Protein AF-A0A3A6PQA2-F1 (afdb_monomer)

Radius of gyration: 64.15 Å; Cα contacts (8 Å, |Δi|>4): 167; chains: 1; bounding box: 130×58×189 Å

Foldseek 3Di:
DVVVVVVVVCVVVVPPPDDDDDPVCVVVCVVVVVVVVVVVPPDDPDDDDDDDDDDDDDDDDDDDDDDDDDDDDDDDDDDDDAFDWDQDPVGDTDTDGNVVLVVLVVVLVVLVVVLVVLVVVLVVLVVVLVVVVVVLVVVVVVLVVLLVVLVVLLVVLVVVLVVLVVLLVVLVVLLVVLVVVLVVLVVVVVVLVVVLVVLVVLLVVLVVVLVVLVVLLVVLVVQLVVLVVQLVVLVVVPPVSPVSNVVSVVSNVVSVVSNVVSVVVNVVSVVSNVVSVVVNVVSVVVVVVSVVVNVVSVVSSVVSVVSNVVSVVSNVVSVVSNVVSVVSVVVSVVSVVVSVVVVVVSVVSVVVSVVSVVVSVVSVVVSVVSVVVSVVVSD

Structure (mmCIF, N/CA/C/O backbone):
data_AF-A0A3A6PQA2-F1
#
_entry.id   AF-A0A3A6PQA2-F1
#
loop_
_atom_site.group_PDB
_atom_site.id
_atom_site.type_symbol
_atom_site.label_atom_id
_atom_site.label_alt_id
_atom_site.label_comp_id
_atom_site.label_asym_id
_atom_site.label_entity_id
_atom_site.label_seq_id
_atom_site.pdbx_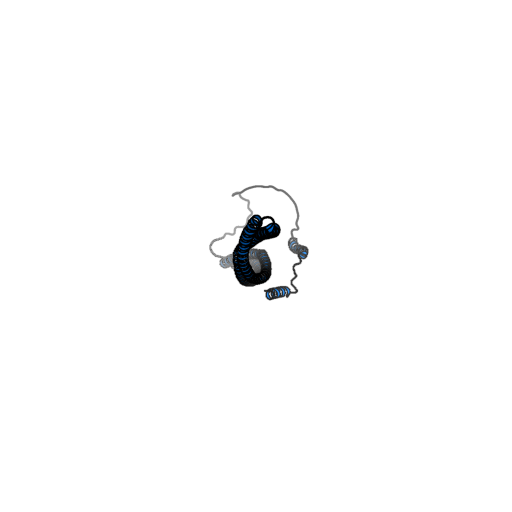PDB_ins_code
_atom_site.Cartn_x
_atom_site.Cartn_y
_atom_site.Cartn_z
_atom_site.occupancy
_atom_site.B_iso_or_equiv
_atom_site.auth_seq_id
_atom_site.auth_comp_id
_atom_site.auth_asym_id
_atom_site.auth_atom_id
_atom_site.pdbx_PDB_model_num
ATOM 1 N N . MET A 1 1 ? 9.533 -10.012 -28.986 1.00 41.12 1 MET A N 1
ATOM 2 C CA . MET A 1 1 ? 10.948 -9.972 -28.545 1.00 41.12 1 MET A CA 1
ATOM 3 C C . MET A 1 1 ? 11.770 -11.287 -28.614 1.00 41.12 1 MET A C 1
ATOM 5 O O . MET A 1 1 ? 12.546 -11.438 -29.554 1.00 41.12 1 MET A O 1
ATOM 9 N N . ARG A 1 2 ? 11.630 -12.280 -27.704 1.00 35.69 2 ARG A N 1
ATOM 10 C CA . ARG A 1 2 ? 12.544 -13.463 -27.611 1.00 35.69 2 ARG A CA 1
ATOM 11 C C . ARG A 1 2 ? 12.683 -14.306 -28.892 1.00 35.69 2 ARG A C 1
ATOM 13 O O . ARG A 1 2 ? 13.763 -14.814 -29.171 1.00 35.69 2 ARG A O 1
ATOM 20 N N . GLN A 1 3 ? 11.622 -14.435 -29.693 1.00 38.31 3 GLN A N 1
ATOM 21 C CA . GLN A 1 3 ? 11.674 -15.135 -30.986 1.00 38.31 3 GLN A CA 1
ATOM 22 C C . GLN A 1 3 ? 12.480 -14.374 -32.051 1.00 38.31 3 GLN A C 1
ATOM 24 O O . GLN A 1 3 ? 13.184 -15.014 -32.823 1.00 38.31 3 GLN A O 1
ATOM 29 N N . LYS A 1 4 ? 12.430 -13.033 -32.077 1.00 40.28 4 LYS A N 1
ATOM 30 C CA . LYS A 1 4 ? 13.218 -12.209 -33.012 1.00 40.28 4 LYS A CA 1
ATOM 31 C C . LYS A 1 4 ? 14.710 -12.225 -32.633 1.00 40.28 4 LYS A C 1
ATOM 33 O O . LYS A 1 4 ? 15.547 -12.432 -33.503 1.00 40.28 4 LYS A O 1
ATOM 38 N N . ILE A 1 5 ? 15.031 -12.149 -31.336 1.00 43.94 5 ILE A N 1
ATOM 39 C CA . ILE A 1 5 ? 16.408 -12.289 -30.813 1.00 43.94 5 ILE A CA 1
ATOM 40 C C . ILE A 1 5 ? 16.960 -13.704 -31.068 1.00 43.94 5 ILE A C 1
ATOM 42 O O . ILE A 1 5 ? 18.106 -13.862 -31.482 1.00 43.94 5 ILE A O 1
ATOM 46 N N . ALA A 1 6 ? 16.143 -14.749 -30.891 1.00 46.81 6 ALA A N 1
ATOM 47 C CA . ALA A 1 6 ? 16.533 -16.125 -31.209 1.00 46.81 6 ALA A CA 1
ATOM 48 C C . ALA A 1 6 ? 16.732 -16.354 -32.719 1.00 46.81 6 ALA A C 1
ATOM 50 O O . ALA A 1 6 ? 17.638 -17.086 -33.108 1.00 46.81 6 ALA A O 1
ATOM 51 N N . LEU A 1 7 ? 15.922 -15.716 -33.571 1.00 47.22 7 LEU A N 1
ATOM 52 C CA . LEU A 1 7 ? 16.088 -15.753 -35.027 1.00 47.22 7 LEU A CA 1
ATOM 53 C C . LEU A 1 7 ? 17.342 -14.996 -35.485 1.00 47.22 7 LEU A C 1
ATOM 55 O O . LEU A 1 7 ? 17.990 -15.451 -36.423 1.00 47.22 7 LEU A O 1
ATOM 59 N N . TRP A 1 8 ? 17.724 -13.906 -34.810 1.00 43.16 8 TRP A N 1
ATOM 60 C CA . TRP A 1 8 ? 18.984 -13.202 -35.063 1.00 43.16 8 TRP A CA 1
ATOM 61 C C . TRP A 1 8 ? 20.198 -14.011 -34.589 1.00 43.16 8 TRP A C 1
ATOM 63 O O . TRP A 1 8 ? 21.096 -14.243 -35.391 1.00 43.16 8 TRP A O 1
ATOM 73 N N . LYS A 1 9 ? 20.186 -14.576 -33.369 1.00 43.47 9 LYS A N 1
ATOM 74 C CA . LYS A 1 9 ? 21.237 -15.512 -32.909 1.00 43.47 9 LYS A CA 1
ATOM 75 C C . LYS A 1 9 ? 21.388 -16.700 -33.861 1.00 43.47 9 LYS A C 1
ATOM 77 O O . LYS A 1 9 ? 22.497 -17.039 -34.246 1.00 43.47 9 LYS A O 1
ATOM 82 N N . ALA A 1 10 ? 20.278 -17.263 -34.341 1.00 46.50 10 ALA A N 1
ATOM 83 C CA . ALA A 1 10 ? 20.309 -18.310 -35.357 1.00 46.50 10 ALA A CA 1
ATOM 84 C C . ALA A 1 10 ? 20.832 -17.811 -36.716 1.00 46.50 10 ALA A C 1
ATOM 86 O O . ALA A 1 10 ? 21.497 -18.563 -37.415 1.00 46.50 10 ALA A O 1
ATOM 87 N N . ARG A 1 11 ? 20.570 -16.564 -37.119 1.00 39.50 11 ARG A N 1
ATOM 88 C CA . ARG A 1 11 ? 21.090 -16.005 -38.377 1.00 39.50 11 ARG A CA 1
ATOM 89 C C . ARG A 1 11 ? 22.590 -15.708 -38.310 1.00 39.50 11 ARG A C 1
ATOM 91 O O . ARG A 1 11 ? 23.280 -15.937 -39.298 1.00 39.50 11 ARG A O 1
ATOM 98 N N . VAL A 1 12 ? 23.075 -15.281 -37.148 1.00 40.53 12 VAL A N 1
ATOM 99 C CA . VAL A 1 12 ? 24.498 -15.086 -36.843 1.00 40.53 12 VAL A CA 1
ATOM 100 C C . VAL A 1 12 ? 25.230 -16.439 -36.742 1.00 40.53 12 VAL A C 1
ATOM 102 O O . VAL A 1 12 ? 26.332 -16.571 -37.265 1.00 40.53 12 VAL A O 1
ATOM 105 N N . ASP A 1 13 ? 24.594 -17.483 -36.192 1.00 42.66 13 ASP A N 1
ATOM 106 C CA . ASP A 1 13 ? 25.190 -18.826 -36.041 1.00 42.66 13 ASP A CA 1
ATOM 107 C C . ASP A 1 13 ? 25.099 -19.735 -37.293 1.00 42.66 13 ASP A C 1
ATOM 109 O O . ASP A 1 13 ? 25.773 -20.765 -37.366 1.00 42.66 13 ASP A O 1
ATOM 113 N N . VAL A 1 14 ? 24.296 -19.402 -38.316 1.00 38.25 14 VAL A N 1
ATOM 114 C CA . VAL A 1 14 ? 24.080 -20.260 -39.514 1.00 38.25 14 VAL A CA 1
ATOM 115 C C . VAL A 1 14 ? 25.179 -20.127 -40.591 1.00 38.25 14 VAL A C 1
ATOM 117 O O . VAL A 1 14 ? 25.116 -20.757 -41.651 1.00 38.25 14 VAL A O 1
ATOM 120 N N . HIS A 1 15 ? 26.282 -19.438 -40.297 1.00 34.88 15 HIS A N 1
ATOM 121 C CA . HIS A 1 15 ? 27.528 -19.568 -41.059 1.00 34.88 15 HIS A CA 1
ATOM 122 C C . HIS A 1 15 ? 28.605 -20.307 -40.253 1.00 34.88 15 HIS A C 1
ATOM 124 O O . HIS A 1 15 ? 29.465 -19.667 -39.649 1.00 34.88 15 HIS A O 1
ATOM 130 N N . PRO A 1 16 ? 28.663 -21.657 -40.306 1.00 35.94 16 PRO A N 1
ATOM 131 C CA . PRO A 1 16 ? 29.641 -22.450 -39.555 1.00 35.94 16 PRO A CA 1
ATOM 132 C C . PRO A 1 16 ? 31.077 -22.355 -40.119 1.00 35.94 16 PRO A C 1
ATOM 134 O O . PRO A 1 16 ? 31.870 -23.269 -39.932 1.00 35.94 16 PRO A O 1
ATOM 137 N N . ASN A 1 17 ? 31.417 -21.269 -40.823 1.00 34.06 17 ASN A N 1
ATOM 138 C CA . ASN A 1 17 ? 32.729 -21.031 -41.428 1.00 34.06 17 ASN A CA 1
ATOM 139 C C . ASN A 1 17 ? 33.240 -19.583 -41.297 1.00 34.06 17 ASN A C 1
ATOM 141 O O . ASN A 1 17 ? 34.189 -19.218 -41.988 1.00 34.06 17 ASN A O 1
ATOM 145 N N . ARG A 1 18 ? 32.679 -18.754 -40.408 1.00 36.09 18 ARG A N 1
ATOM 146 C CA . ARG A 1 18 ? 33.345 -17.507 -39.999 1.00 36.09 18 ARG A CA 1
ATOM 147 C C . ARG A 1 18 ? 33.820 -17.648 -38.560 1.00 36.09 18 ARG A C 1
ATOM 149 O O . ARG A 1 18 ? 33.035 -17.846 -37.642 1.00 36.09 18 ARG A O 1
ATOM 156 N N . HIS A 1 19 ? 35.139 -17.641 -38.409 1.00 34.22 19 HIS A N 1
ATOM 157 C CA . HIS A 1 19 ? 35.827 -17.722 -37.133 1.00 34.22 19 HIS A CA 1
ATOM 158 C C . HIS A 1 19 ? 35.313 -16.642 -36.176 1.00 34.22 19 HIS A C 1
ATOM 160 O O . HIS A 1 19 ? 35.452 -15.452 -36.444 1.00 34.22 19 HIS A O 1
ATOM 166 N N . VAL A 1 20 ? 34.766 -17.081 -35.042 1.00 34.34 20 VAL A N 1
ATOM 167 C CA . VAL A 1 20 ? 34.679 -16.277 -33.823 1.00 34.34 20 VAL A CA 1
ATOM 168 C C . VAL A 1 20 ? 36.102 -15.836 -33.485 1.00 34.34 20 VAL A C 1
ATOM 170 O O . VAL A 1 20 ? 36.993 -16.672 -33.326 1.00 34.34 20 VAL A O 1
ATOM 173 N N . PHE A 1 21 ? 36.314 -14.524 -33.451 1.00 36.78 21 PHE A N 1
ATOM 174 C CA . PHE A 1 21 ? 37.592 -13.883 -33.168 1.00 36.78 21 PHE A CA 1
ATOM 175 C C . PHE A 1 21 ? 38.032 -14.236 -31.732 1.00 36.78 21 PHE A C 1
ATOM 177 O O . PHE A 1 21 ? 37.512 -13.691 -30.761 1.00 36.78 21 PHE A O 1
ATOM 184 N N . ASP A 1 22 ? 38.962 -15.185 -31.583 1.00 32.59 22 ASP A N 1
ATOM 185 C CA . ASP A 1 22 ? 39.635 -15.469 -30.311 1.00 32.59 22 ASP A CA 1
ATOM 186 C C . ASP A 1 22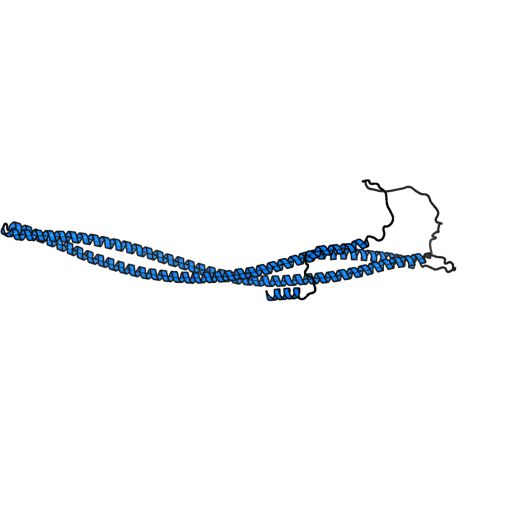 ? 40.707 -14.381 -30.082 1.00 32.59 22 ASP A C 1
ATOM 188 O O . ASP A 1 22 ? 41.614 -14.234 -30.909 1.00 32.59 22 ASP A O 1
ATOM 192 N N . PRO A 1 23 ? 40.677 -13.627 -28.964 1.00 35.00 23 PRO A N 1
ATOM 193 C CA . PRO A 1 23 ? 41.687 -12.614 -28.646 1.00 35.00 23 PRO A CA 1
ATOM 194 C C . PRO A 1 23 ? 43.130 -13.151 -28.583 1.00 35.00 23 PRO A C 1
ATOM 196 O O . PRO A 1 23 ? 44.083 -12.371 -28.546 1.00 35.00 23 PRO A O 1
ATOM 199 N N . LYS A 1 24 ? 43.332 -14.477 -28.574 1.00 33.56 24 LYS A N 1
ATOM 200 C CA . LYS A 1 24 ? 44.659 -15.109 -28.633 1.00 33.56 24 LYS A CA 1
ATOM 201 C C . LYS A 1 24 ? 45.238 -15.249 -30.044 1.00 33.56 24 LYS A C 1
ATOM 203 O O . LYS A 1 24 ? 46.446 -15.477 -30.154 1.00 33.56 24 LYS A O 1
ATOM 208 N N . ASP A 1 25 ? 44.459 -15.027 -31.102 1.00 35.09 25 ASP A N 1
ATOM 209 C CA . ASP A 1 25 ? 44.967 -15.035 -32.483 1.00 35.09 25 ASP A CA 1
ATOM 210 C C . ASP A 1 25 ? 45.643 -13.711 -32.897 1.00 35.09 25 ASP A C 1
ATOM 212 O O . ASP A 1 25 ? 46.404 -13.671 -33.871 1.00 35.09 25 ASP A O 1
ATOM 216 N N . TYR A 1 26 ? 45.524 -12.656 -32.079 1.00 35.78 26 TYR A N 1
ATOM 217 C CA . TYR A 1 26 ? 46.215 -11.377 -32.294 1.00 35.78 26 TYR A CA 1
ATOM 218 C C . TYR A 1 26 ? 47.753 -11.506 -32.275 1.00 35.78 26 TYR A C 1
ATOM 220 O O . TYR A 1 26 ? 48.460 -10.752 -32.942 1.00 35.78 26 TYR A O 1
ATOM 228 N N . HIS A 1 27 ? 48.308 -12.521 -31.600 1.00 31.80 27 HIS A N 1
ATOM 229 C CA . HIS A 1 27 ? 49.760 -12.740 -31.565 1.00 31.80 27 HIS A CA 1
ATOM 230 C C . HIS A 1 27 ? 50.321 -13.600 -32.707 1.00 31.80 27 HIS A C 1
ATOM 232 O O . HIS A 1 27 ? 51.542 -13.692 -32.840 1.00 31.80 27 HIS A O 1
ATOM 238 N N . ARG A 1 28 ? 49.478 -14.183 -33.571 1.00 32.75 28 ARG A N 1
ATOM 239 C CA . ARG A 1 28 ? 49.941 -14.870 -34.795 1.00 32.75 28 ARG A CA 1
ATOM 240 C C . ARG A 1 28 ? 49.819 -14.022 -36.060 1.00 32.75 28 ARG A C 1
ATOM 242 O O . ARG A 1 28 ? 50.560 -14.272 -37.006 1.00 32.75 28 ARG A O 1
ATOM 249 N N . SER A 1 29 ? 49.011 -12.963 -36.037 1.00 31.17 29 SER A N 1
ATOM 250 C CA . SER A 1 29 ? 48.919 -11.968 -37.120 1.00 31.17 29 SER A CA 1
ATOM 251 C C . SER A 1 29 ? 50.181 -11.092 -37.266 1.00 31.17 29 SER A C 1
ATOM 253 O O . SER A 1 29 ? 50.475 -10.578 -38.342 1.00 31.17 29 SER A O 1
ATOM 255 N N . VAL A 1 30 ? 51.043 -11.032 -36.242 1.00 34.84 30 VAL A N 1
ATOM 256 C CA . VAL A 1 30 ? 52.356 -10.354 -36.337 1.00 34.84 30 VAL A CA 1
ATOM 257 C C . VAL A 1 30 ? 53.346 -11.106 -37.254 1.00 34.84 30 VAL A C 1
ATOM 259 O O . VAL A 1 30 ? 54.367 -10.550 -37.646 1.00 34.84 30 VAL A O 1
ATOM 262 N N . ALA A 1 31 ? 53.035 -12.335 -37.689 1.00 33.38 31 ALA A N 1
ATOM 263 C CA . ALA A 1 31 ? 53.805 -13.022 -38.731 1.00 33.38 31 ALA A CA 1
ATOM 264 C C . ALA A 1 31 ? 53.446 -12.567 -40.166 1.00 33.38 31 ALA A C 1
ATOM 266 O O . ALA A 1 31 ? 54.215 -12.831 -41.088 1.00 33.38 31 ALA A O 1
ATOM 267 N N . GLY A 1 32 ? 52.335 -11.842 -40.362 1.00 32.19 32 GLY A N 1
ATOM 268 C CA . GLY A 1 32 ? 51.968 -11.229 -41.649 1.00 32.19 32 GLY A CA 1
ATOM 269 C C . GLY A 1 32 ? 52.800 -9.989 -41.997 1.00 32.19 32 GLY A C 1
ATOM 270 O O . GLY A 1 32 ? 52.997 -9.683 -43.171 1.00 32.19 32 GLY A O 1
ATOM 271 N N . ASN A 1 33 ? 53.409 -9.346 -40.994 1.00 33.94 33 ASN A N 1
ATOM 272 C CA . ASN A 1 33 ? 54.351 -8.2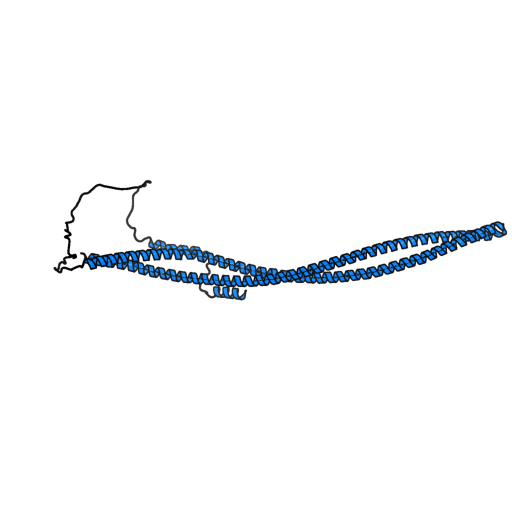41 -41.207 1.00 33.94 33 ASN A CA 1
ATOM 273 C C . ASN A 1 33 ? 55.704 -8.687 -41.789 1.00 33.94 33 ASN A C 1
ATOM 275 O O . ASN A 1 33 ? 56.470 -7.847 -42.252 1.00 33.94 33 ASN A O 1
ATOM 279 N N . ALA A 1 34 ? 55.978 -9.995 -41.871 1.00 35.00 34 ALA A N 1
ATOM 280 C CA . ALA A 1 34 ? 57.153 -10.509 -42.576 1.00 35.00 34 ALA A CA 1
ATOM 281 C C . ALA A 1 34 ? 57.005 -10.481 -44.114 1.00 35.00 34 ALA A C 1
ATOM 283 O O . ALA A 1 34 ? 58.008 -10.598 -44.816 1.00 35.00 34 ALA A O 1
ATOM 284 N N . ALA A 1 35 ? 55.791 -10.299 -44.653 1.00 31.69 35 ALA A N 1
ATOM 285 C CA . ALA A 1 35 ? 55.577 -10.167 -46.099 1.00 31.69 35 ALA A CA 1
ATOM 286 C C . ALA A 1 35 ? 55.737 -8.716 -46.591 1.00 31.69 35 ALA A C 1
ATOM 288 O O . ALA A 1 35 ? 56.220 -8.496 -47.699 1.00 31.69 35 ALA A O 1
ATOM 289 N N . ILE A 1 36 ? 55.439 -7.723 -45.746 1.00 36.34 36 ILE A N 1
ATOM 290 C CA . ILE A 1 36 ? 55.612 -6.298 -46.083 1.00 36.34 36 ILE A CA 1
ATOM 291 C C . ILE A 1 36 ? 57.085 -5.865 -45.942 1.00 36.34 36 ILE A C 1
ATOM 293 O O . ILE A 1 36 ? 57.553 -4.984 -46.663 1.00 36.34 36 ILE A O 1
ATOM 297 N N . GLU A 1 37 ? 57.876 -6.549 -45.110 1.00 34.53 37 GLU A N 1
ATOM 298 C CA . GLU A 1 37 ? 59.319 -6.292 -44.989 1.00 34.53 37 GLU A CA 1
ATOM 299 C C . GLU A 1 37 ? 60.163 -6.977 -46.093 1.00 34.53 37 GLU A C 1
ATOM 301 O O . GLU A 1 37 ? 61.320 -6.613 -46.315 1.00 34.53 37 GLU A O 1
ATOM 306 N N . ALA A 1 38 ? 59.571 -7.891 -46.876 1.00 32.34 38 ALA A N 1
ATOM 307 C CA . ALA A 1 38 ? 60.233 -8.539 -48.013 1.00 32.34 38 ALA A CA 1
ATOM 308 C C . ALA A 1 38 ? 60.263 -7.675 -49.295 1.00 32.34 38 ALA A C 1
ATOM 310 O O . ALA A 1 38 ? 61.176 -7.836 -50.103 1.00 32.34 38 ALA A O 1
ATOM 311 N N . CYS A 1 39 ? 59.372 -6.687 -49.454 1.00 28.75 39 CYS A N 1
ATOM 312 C CA . CYS A 1 39 ? 59.409 -5.757 -50.597 1.00 28.75 39 CYS A CA 1
ATOM 313 C C . CYS A 1 39 ? 60.357 -4.555 -50.411 1.00 28.75 39 CYS A C 1
ATOM 315 O O . CYS A 1 39 ? 60.487 -3.732 -51.313 1.00 28.75 39 CYS A O 1
ATOM 317 N N . ARG A 1 40 ? 61.086 -4.467 -49.286 1.00 33.50 40 ARG A N 1
ATOM 318 C CA . ARG A 1 40 ? 62.128 -3.443 -49.059 1.00 33.50 40 ARG A CA 1
ATOM 319 C C . ARG A 1 40 ? 63.571 -3.898 -49.335 1.00 33.50 40 ARG A C 1
ATOM 321 O O . ARG A 1 40 ? 64.472 -3.074 -49.210 1.00 33.50 40 ARG A O 1
ATOM 328 N N . SER A 1 41 ? 63.835 -5.158 -49.712 1.00 32.22 41 SER A N 1
ATOM 329 C CA . SER A 1 41 ? 65.210 -5.716 -49.738 1.00 32.22 41 SER A CA 1
ATOM 330 C C . SER A 1 41 ? 65.709 -6.316 -51.067 1.00 32.22 41 SER A C 1
ATOM 332 O O . SER A 1 41 ? 66.484 -7.266 -51.057 1.00 32.22 41 SER A O 1
ATOM 334 N N . VAL A 1 42 ? 65.370 -5.720 -52.215 1.00 29.73 42 VAL A N 1
ATOM 335 C CA . VAL A 1 42 ? 66.067 -5.916 -53.510 1.00 29.73 42 VAL A CA 1
ATOM 336 C C . VAL A 1 42 ? 65.910 -4.595 -54.292 1.00 29.73 42 VAL A C 1
ATOM 338 O O . VAL A 1 42 ? 64.810 -4.305 -54.726 1.00 29.73 42 VAL A O 1
ATOM 341 N N . THR A 1 43 ? 66.846 -3.658 -54.468 1.00 29.38 43 THR A N 1
ATOM 342 C CA . THR A 1 43 ? 68.311 -3.612 -54.388 1.00 29.38 43 THR A CA 1
ATOM 343 C C . THR A 1 43 ? 68.786 -2.216 -53.932 1.00 29.38 43 THR A C 1
ATOM 345 O O . THR A 1 43 ? 68.751 -1.258 -54.702 1.00 29.38 43 THR A O 1
ATOM 348 N N . THR A 1 44 ? 69.345 -2.100 -52.728 1.00 27.48 44 THR A N 1
ATOM 349 C CA . THR A 1 44 ? 70.483 -1.197 -52.471 1.00 27.48 44 THR A CA 1
ATOM 350 C C . THR A 1 44 ? 71.649 -2.046 -51.992 1.00 27.48 44 THR A C 1
ATOM 352 O O . THR A 1 44 ? 71.967 -2.132 -50.812 1.00 27.48 44 THR A O 1
ATOM 355 N N . GLU A 1 45 ? 72.315 -2.685 -52.948 1.00 26.94 45 GLU A N 1
ATOM 356 C CA . GLU A 1 45 ? 73.697 -3.103 -52.778 1.00 26.94 45 GLU A CA 1
ATOM 357 C C . GLU A 1 45 ? 74.556 -2.175 -53.633 1.00 26.94 45 GLU A C 1
ATOM 359 O O . GLU A 1 45 ? 74.718 -2.413 -54.824 1.00 26.94 45 GLU A O 1
ATOM 364 N N . HIS A 1 46 ? 75.038 -1.081 -53.032 1.00 26.95 46 HIS A N 1
ATOM 365 C CA . HIS A 1 46 ? 76.426 -0.613 -53.154 1.00 26.95 46 HIS A CA 1
ATOM 366 C C . HIS A 1 46 ? 76.732 0.499 -52.128 1.00 26.95 46 HIS A C 1
ATOM 368 O O . HIS A 1 46 ? 76.477 1.676 -52.340 1.00 26.95 46 HIS A O 1
ATOM 374 N N . ARG A 1 47 ? 77.320 0.047 -51.012 1.00 27.98 47 ARG A N 1
ATOM 375 C CA . ARG A 1 47 ? 78.383 0.671 -50.197 1.00 27.98 47 ARG A CA 1
ATOM 376 C C . ARG A 1 47 ? 78.325 2.170 -49.830 1.00 27.98 47 ARG A C 1
ATOM 378 O O . ARG A 1 47 ? 78.670 3.032 -50.622 1.00 27.98 47 ARG A O 1
ATOM 385 N N . ARG A 1 48 ? 78.170 2.356 -48.511 1.00 26.75 48 ARG A N 1
ATOM 386 C CA . ARG A 1 48 ? 79.165 2.873 -47.537 1.00 26.75 48 ARG A CA 1
ATOM 387 C C . ARG A 1 48 ? 79.788 4.273 -47.714 1.00 26.75 48 ARG A C 1
ATOM 389 O O . ARG A 1 48 ? 80.561 4.509 -48.631 1.00 26.75 48 ARG A O 1
ATOM 396 N N . GLU A 1 49 ? 79.634 4.993 -46.596 1.00 27.59 49 GLU A N 1
ATOM 397 C CA . GLU A 1 49 ? 80.634 5.771 -45.834 1.00 27.59 49 GLU A CA 1
ATOM 398 C C . GLU A 1 49 ? 80.895 7.242 -46.204 1.00 27.59 49 GLU A C 1
ATOM 400 O O . GLU A 1 49 ? 81.475 7.563 -47.234 1.00 27.59 49 GLU A O 1
ATOM 405 N N . ASP A 1 50 ? 80.494 8.084 -45.235 1.00 26.45 50 ASP A N 1
ATOM 406 C CA . ASP A 1 50 ? 81.188 9.242 -44.632 1.00 26.45 50 ASP A CA 1
ATOM 407 C C . ASP A 1 50 ? 80.363 10.543 -44.684 1.00 26.45 50 ASP A C 1
ATOM 409 O O . ASP A 1 50 ? 80.116 11.122 -45.733 1.00 26.45 50 ASP A O 1
ATOM 413 N N . LEU A 1 51 ? 79.704 10.891 -43.568 1.00 29.73 51 LEU A N 1
ATOM 414 C CA . LEU A 1 51 ? 80.179 11.797 -42.501 1.00 29.73 51 LEU A CA 1
ATOM 415 C C . LEU A 1 51 ? 80.026 13.287 -42.862 1.00 29.73 51 LEU A C 1
ATOM 417 O O . LEU A 1 51 ? 80.762 13.800 -43.697 1.00 29.73 51 LEU A O 1
ATOM 421 N N . ILE A 1 52 ? 79.142 13.975 -42.119 1.00 27.28 52 ILE A N 1
ATOM 422 C CA . ILE A 1 52 ? 79.318 15.279 -41.427 1.00 27.28 52 ILE A CA 1
ATOM 423 C C . ILE A 1 52 ? 77.986 16.062 -41.374 1.00 27.28 52 ILE A C 1
ATOM 425 O O . ILE A 1 52 ? 77.427 16.454 -42.392 1.00 27.28 52 ILE A O 1
ATOM 429 N N . ASP A 1 53 ? 77.519 16.297 -40.144 1.00 35.56 53 ASP A N 1
ATOM 430 C CA . ASP A 1 53 ? 76.503 17.283 -39.722 1.00 35.56 53 ASP A CA 1
ATOM 431 C C . ASP A 1 53 ? 77.055 18.718 -39.902 1.00 35.56 53 ASP A C 1
ATOM 433 O O . ASP A 1 53 ? 78.252 18.916 -39.661 1.00 35.56 53 ASP A O 1
ATOM 437 N N . PRO A 1 54 ? 76.265 19.739 -40.305 1.00 36.88 54 PRO A N 1
ATOM 438 C CA . PRO A 1 54 ? 75.675 20.606 -39.274 1.00 36.88 54 PRO A CA 1
ATOM 439 C C . PRO A 1 54 ? 74.345 21.307 -39.630 1.00 36.88 54 PRO A C 1
ATOM 441 O O . PRO A 1 54 ? 73.986 21.565 -40.778 1.00 36.88 54 PRO A O 1
ATOM 444 N N . GLN A 1 55 ? 73.677 21.743 -38.563 1.00 31.05 55 GLN A N 1
ATOM 445 C CA . GLN A 1 55 ? 72.576 22.705 -38.520 1.00 31.05 55 GLN A CA 1
ATOM 446 C C . GLN A 1 55 ? 72.743 24.015 -39.335 1.00 31.05 55 GLN A C 1
ATOM 448 O O . GLN A 1 55 ? 73.838 24.561 -39.458 1.00 31.05 55 GLN A O 1
ATOM 453 N N . ARG A 1 56 ? 71.566 24.626 -39.590 1.00 27.75 56 ARG A N 1
ATOM 454 C CA . ARG A 1 56 ? 71.219 26.054 -39.829 1.00 27.75 56 ARG A CA 1
ATOM 455 C C . ARG A 1 56 ? 71.169 26.552 -41.281 1.00 27.75 56 ARG A C 1
ATOM 457 O O . ARG A 1 56 ? 72.187 26.666 -41.943 1.00 27.75 56 ARG A O 1
ATOM 464 N N . GLY A 1 57 ? 70.015 27.144 -41.617 1.00 22.61 57 GLY A N 1
ATOM 465 C CA . GLY A 1 57 ? 69.986 28.561 -42.008 1.00 22.61 57 GLY A CA 1
ATOM 466 C C . GLY A 1 57 ? 69.438 28.911 -43.397 1.00 22.61 57 GLY A C 1
ATOM 467 O O . GLY A 1 57 ? 70.095 28.687 -44.397 1.00 22.61 57 GLY A O 1
ATOM 468 N N . CYS A 1 58 ? 68.280 29.581 -43.389 1.00 22.92 58 CYS A N 1
ATOM 469 C CA . CYS A 1 58 ? 67.876 30.733 -44.215 1.00 22.92 58 CYS A CA 1
ATOM 470 C C . CYS A 1 58 ? 68.097 30.767 -45.749 1.00 22.92 58 CYS A C 1
ATOM 472 O O . CYS A 1 58 ? 69.202 30.940 -46.235 1.00 22.92 58 CYS A O 1
ATOM 474 N N . SER A 1 59 ? 66.964 30.871 -46.458 1.00 25.52 59 SER A N 1
ATOM 475 C CA . SER A 1 59 ? 66.499 32.052 -47.225 1.00 25.52 59 SER A CA 1
ATOM 476 C C . SER A 1 59 ? 67.346 32.666 -48.374 1.00 25.52 59 SER A C 1
ATOM 478 O O . SER A 1 59 ? 68.411 33.224 -48.135 1.00 25.52 59 SER A O 1
ATOM 480 N N . VAL A 1 60 ? 66.672 32.810 -49.532 1.00 26.47 60 VAL A N 1
ATOM 481 C CA . VAL A 1 60 ? 66.619 33.995 -50.439 1.00 26.47 60 VAL A CA 1
ATOM 482 C C . VAL A 1 60 ? 67.703 34.188 -51.534 1.00 26.47 60 VAL A C 1
ATOM 484 O O . VAL A 1 60 ? 68.856 34.475 -51.258 1.00 26.47 60 VAL A O 1
ATOM 487 N N . ALA A 1 61 ? 67.206 34.145 -52.786 1.00 26.75 61 ALA A N 1
ATOM 488 C CA . ALA A 1 61 ? 67.476 34.951 -54.003 1.00 26.75 61 ALA A CA 1
ATOM 489 C C . ALA A 1 61 ? 68.900 35.158 -54.603 1.00 26.75 61 ALA A C 1
ATOM 491 O O . ALA A 1 61 ? 69.739 35.799 -53.991 1.00 26.75 61 ALA A O 1
ATOM 492 N N . THR A 1 62 ? 69.040 34.734 -55.886 1.00 29.50 62 THR A N 1
ATOM 493 C CA . THR A 1 62 ? 69.644 35.354 -57.123 1.00 29.50 62 THR A CA 1
ATOM 494 C C . THR A 1 62 ? 70.935 36.220 -57.068 1.00 29.50 62 THR A C 1
ATOM 496 O O . THR A 1 62 ? 71.154 36.882 -56.065 1.00 29.50 62 THR A O 1
ATOM 499 N N . PRO A 1 63 ? 71.623 36.549 -58.198 1.00 47.94 63 PRO A N 1
ATOM 500 C CA . PRO A 1 63 ? 72.055 35.805 -59.403 1.00 47.94 63 PRO A CA 1
ATOM 501 C C . PRO A 1 63 ? 73.566 36.037 -59.781 1.00 47.94 63 PRO A C 1
ATOM 503 O O . PRO A 1 63 ? 74.253 36.846 -59.167 1.00 47.94 63 PRO A O 1
ATOM 506 N N . ASP A 1 64 ? 74.019 35.397 -60.877 1.00 25.62 64 ASP A N 1
ATOM 507 C CA . ASP A 1 64 ? 75.128 35.777 -61.802 1.00 25.62 64 ASP A CA 1
ATOM 508 C C . ASP A 1 64 ? 76.598 35.308 -61.551 1.00 25.62 64 ASP A C 1
ATOM 510 O O . ASP A 1 64 ? 77.256 35.757 -60.611 1.00 25.62 64 ASP A O 1
ATOM 514 N N . LYS A 1 65 ? 77.126 34.445 -62.461 1.00 30.94 65 LYS A N 1
ATOM 515 C CA . LYS A 1 65 ? 78.399 34.576 -63.246 1.00 30.94 65 LYS A CA 1
ATOM 516 C C . LYS A 1 65 ? 78.902 33.271 -63.936 1.00 30.94 65 LYS A C 1
ATOM 518 O O . LYS A 1 65 ? 79.530 32.417 -63.326 1.00 30.94 65 LYS A O 1
ATOM 523 N N . THR A 1 66 ? 78.640 33.189 -65.247 1.00 29.98 66 THR A N 1
ATOM 524 C CA . THR A 1 66 ? 79.405 32.684 -66.434 1.00 29.98 66 THR A CA 1
ATOM 525 C C . THR A 1 66 ? 80.581 31.653 -66.395 1.00 29.98 66 THR A C 1
ATOM 527 O O . THR A 1 66 ? 81.665 31.989 -65.930 1.00 29.98 66 THR A O 1
ATOM 530 N N . CYS A 1 67 ? 80.370 30.521 -67.120 1.00 28.33 67 CYS A N 1
ATOM 531 C CA . CYS A 1 67 ? 81.096 29.831 -68.250 1.00 28.33 67 CYS A CA 1
ATOM 532 C C . CYS A 1 67 ? 82.583 29.344 -68.182 1.00 28.33 67 CYS A C 1
ATOM 534 O O . CYS A 1 67 ? 83.424 30.028 -67.603 1.00 28.33 67 CYS A O 1
ATOM 536 N N . PRO A 1 68 ? 82.945 28.206 -68.852 1.00 32.56 68 PRO A N 1
ATOM 537 C CA . PRO A 1 68 ? 83.152 28.185 -70.317 1.00 32.56 68 PRO A CA 1
ATOM 538 C C . PRO A 1 68 ? 82.562 26.981 -71.099 1.00 32.56 68 PRO A C 1
ATOM 540 O O . PRO A 1 68 ? 82.123 25.977 -70.549 1.00 32.56 68 PRO A O 1
ATOM 543 N N . THR A 1 69 ? 82.580 27.152 -72.422 1.00 31.83 69 THR A N 1
ATOM 544 C CA . THR A 1 69 ? 81.960 26.408 -73.527 1.00 31.83 69 THR A CA 1
ATOM 545 C C . THR A 1 69 ? 82.724 25.166 -74.019 1.00 31.83 69 THR A C 1
ATOM 547 O O . THR A 1 69 ? 83.951 25.122 -73.995 1.00 31.83 69 THR A O 1
ATOM 550 N N . ALA A 1 70 ? 81.985 24.224 -74.621 1.00 27.91 70 ALA A N 1
ATOM 551 C CA . ALA A 1 70 ? 82.421 23.398 -75.755 1.00 27.91 70 ALA A CA 1
ATOM 552 C C . ALA A 1 70 ? 81.237 23.252 -76.745 1.00 27.91 70 ALA A C 1
ATOM 554 O O . ALA A 1 70 ? 80.086 23.365 -76.320 1.00 27.91 70 ALA A O 1
ATOM 555 N N . PRO A 1 71 ? 81.485 23.122 -78.060 1.00 28.11 71 PRO A N 1
ATOM 556 C CA . PRO A 1 71 ? 80.565 23.589 -79.090 1.00 28.11 71 PRO A CA 1
ATOM 557 C C . PRO A 1 71 ? 79.541 22.519 -79.473 1.00 28.11 71 PRO A C 1
ATOM 559 O O . PRO A 1 71 ? 79.918 21.401 -79.814 1.00 28.11 71 PRO A O 1
ATOM 562 N N . VAL A 1 72 ? 78.262 22.891 -79.526 1.00 29.27 72 VAL A N 1
ATOM 563 C CA . VAL A 1 72 ? 77.299 22.204 -80.392 1.00 29.27 72 VAL A CA 1
ATOM 564 C C . VAL A 1 72 ? 77.000 23.137 -81.550 1.00 29.27 72 VAL A C 1
ATOM 566 O O . VAL A 1 72 ? 76.663 24.310 -81.386 1.00 29.27 72 VAL A O 1
ATOM 569 N N . THR A 1 73 ? 77.266 22.602 -82.727 1.00 27.28 73 THR A N 1
ATOM 570 C CA . THR A 1 73 ? 77.166 23.212 -84.039 1.00 27.28 73 THR A CA 1
ATOM 571 C C . THR A 1 73 ? 75.815 23.903 -84.210 1.00 27.28 73 THR A C 1
ATOM 573 O O . THR A 1 73 ? 74.759 23.321 -83.983 1.00 27.28 73 THR A O 1
ATOM 576 N N . SER A 1 74 ? 75.864 25.162 -84.628 1.00 26.66 74 SER A N 1
ATOM 577 C CA . SER A 1 74 ? 74.717 25.980 -85.005 1.00 26.66 74 SER A CA 1
ATOM 578 C C . SER A 1 74 ? 73.867 25.304 -86.085 1.00 26.66 74 SER A C 1
ATOM 580 O O . SER A 1 74 ? 74.348 25.125 -87.208 1.00 26.66 74 SER A O 1
ATOM 582 N N . LEU A 1 75 ? 72.595 25.027 -85.789 1.00 30.27 75 LEU A N 1
ATOM 583 C CA . LEU A 1 75 ? 71.567 24.843 -86.810 1.00 30.27 75 LEU A CA 1
ATOM 584 C C . LEU A 1 75 ? 70.741 26.134 -86.887 1.00 30.27 75 LEU A C 1
ATOM 586 O O . LEU A 1 75 ? 69.970 26.463 -85.988 1.00 30.27 75 LEU A O 1
ATOM 590 N N . ASN A 1 76 ? 70.976 26.909 -87.947 1.00 28.52 76 ASN A N 1
ATOM 591 C CA . ASN A 1 76 ? 70.207 28.108 -88.274 1.00 28.52 76 ASN A CA 1
ATOM 592 C C . ASN A 1 76 ? 68.729 27.741 -88.466 1.00 28.52 76 ASN A C 1
ATOM 594 O O . ASN A 1 76 ? 68.387 27.047 -89.422 1.00 28.52 76 ASN A O 1
ATOM 598 N N . ILE A 1 77 ? 67.851 28.271 -87.614 1.00 30.22 77 ILE A N 1
ATOM 599 C CA . ILE A 1 77 ? 66.409 28.290 -87.866 1.00 30.22 77 ILE A CA 1
ATOM 600 C C . ILE A 1 77 ? 66.134 29.483 -88.785 1.00 30.22 77 ILE A C 1
ATOM 602 O O . ILE A 1 77 ? 66.020 30.625 -88.343 1.00 30.22 77 ILE A O 1
ATOM 606 N N . LEU A 1 78 ? 66.078 29.211 -90.089 1.00 29.73 78 LEU A N 1
ATOM 607 C CA . LEU A 1 78 ? 65.488 30.114 -91.071 1.00 29.73 78 LEU A CA 1
ATOM 608 C C . LEU A 1 78 ? 63.963 30.004 -90.979 1.00 29.73 78 LEU A C 1
ATOM 610 O O . LEU A 1 78 ? 63.388 28.917 -91.003 1.00 29.73 78 LEU A O 1
ATOM 614 N N . SER A 1 79 ? 63.327 31.159 -90.838 1.00 33.41 79 SER A N 1
ATOM 615 C CA . SER A 1 79 ? 61.887 31.353 -90.793 1.00 33.41 79 SER A CA 1
ATOM 616 C C . SER A 1 79 ? 61.209 30.954 -92.108 1.00 33.41 79 SER A C 1
ATOM 618 O O . SER A 1 79 ? 61.644 31.350 -93.186 1.00 33.41 79 SER A O 1
ATOM 620 N N . GLY A 1 80 ? 60.075 30.255 -91.990 1.00 36.19 80 GLY A N 1
ATOM 621 C CA . GLY A 1 80 ? 59.086 30.103 -93.060 1.00 36.19 80 GLY A CA 1
ATOM 622 C C . GLY A 1 80 ? 59.254 28.865 -93.941 1.00 36.19 80 GLY A C 1
ATOM 623 O O . GLY A 1 80 ? 59.766 28.978 -95.045 1.00 36.19 80 GLY A O 1
ATOM 624 N N . VAL A 1 81 ? 58.791 27.715 -93.437 1.00 35.50 81 VAL A N 1
ATOM 625 C CA . VAL A 1 81 ? 58.093 26.577 -94.092 1.00 35.50 81 VAL A CA 1
ATOM 626 C C . VAL A 1 81 ? 58.212 25.397 -93.115 1.00 35.50 81 VAL A C 1
ATOM 628 O O . VAL A 1 81 ? 59.297 25.074 -92.632 1.00 35.50 81 VAL A O 1
ATOM 631 N N . GLY A 1 82 ? 57.073 24.840 -92.710 1.00 37.50 82 GLY A N 1
ATOM 632 C CA . GLY A 1 82 ? 56.967 23.895 -91.602 1.00 37.50 82 GLY A CA 1
ATOM 633 C C . GLY A 1 82 ? 57.377 22.473 -91.971 1.00 37.50 82 GLY A C 1
ATOM 634 O O . GLY A 1 82 ? 56.504 21.657 -92.201 1.00 37.50 82 GLY A O 1
ATOM 635 N N . LEU A 1 83 ? 58.677 22.176 -91.983 1.00 37.53 83 LEU A N 1
ATOM 636 C CA . LEU A 1 83 ? 59.202 20.816 -92.146 1.00 37.53 83 LEU A CA 1
ATOM 637 C C . LEU A 1 83 ? 60.352 20.569 -91.164 1.00 37.53 83 LEU A C 1
ATOM 639 O O . LEU A 1 83 ? 61.207 21.442 -90.984 1.00 37.53 83 LEU A O 1
ATOM 643 N N . VAL A 1 84 ? 60.388 19.389 -90.549 1.00 44.97 84 VAL A N 1
ATOM 644 C CA . VAL A 1 84 ? 61.608 18.803 -89.976 1.00 44.97 84 VAL A CA 1
ATOM 645 C C . VAL A 1 84 ? 62.038 17.700 -90.941 1.00 44.97 84 VAL A C 1
ATOM 647 O O . VAL A 1 84 ? 61.216 16.875 -91.320 1.00 44.97 84 VAL A O 1
ATOM 650 N N . MET A 1 85 ? 63.291 17.726 -91.399 1.00 40.81 85 MET A N 1
ATOM 651 C CA . MET A 1 85 ? 63.846 16.676 -92.259 1.00 40.81 85 MET A CA 1
ATOM 652 C C . MET A 1 85 ? 64.849 15.860 -91.446 1.00 40.81 85 MET A C 1
ATOM 654 O O . MET A 1 85 ? 65.901 16.400 -91.094 1.00 40.81 85 MET A O 1
ATOM 658 N N . SER A 1 86 ? 64.559 14.581 -91.196 1.00 42.97 86 SER A N 1
ATOM 659 C CA . SER A 1 86 ? 65.590 13.596 -90.846 1.00 42.97 86 SER A CA 1
ATOM 660 C C . SER A 1 86 ? 66.058 12.887 -92.124 1.00 42.97 86 SER A C 1
ATOM 662 O O . SER A 1 86 ? 65.352 12.847 -93.140 1.00 42.97 86 SER A O 1
ATOM 664 N N . ARG A 1 87 ? 67.313 12.429 -92.138 1.00 36.94 87 ARG A N 1
ATOM 665 C CA . ARG A 1 87 ? 67.962 11.871 -93.330 1.00 36.94 87 ARG A CA 1
ATOM 666 C C . ARG A 1 87 ? 68.361 10.428 -93.042 1.00 36.94 87 ARG A C 1
ATOM 668 O O . ARG A 1 87 ? 69.386 10.198 -92.412 1.00 36.94 87 ARG A O 1
ATOM 675 N N . SER A 1 88 ? 67.568 9.484 -93.545 1.00 43.69 88 SER A N 1
ATOM 676 C CA . SER A 1 88 ? 67.890 8.052 -93.523 1.00 43.69 88 SER A CA 1
ATOM 677 C C . SER A 1 88 ? 69.178 7.759 -94.312 1.00 43.69 88 SER A C 1
ATOM 679 O O . SER A 1 88 ? 69.490 8.447 -95.295 1.00 43.69 88 SER A O 1
ATOM 681 N N . SER A 1 89 ? 69.908 6.708 -93.915 1.00 48.25 89 SER A N 1
ATOM 682 C CA . SER A 1 89 ? 71.088 6.170 -94.617 1.00 48.25 89 SER A CA 1
ATOM 683 C C . SER A 1 89 ? 70.818 5.779 -96.076 1.00 48.25 89 SER A C 1
ATOM 685 O O . SER A 1 89 ? 71.767 5.629 -96.850 1.00 48.25 89 SER A O 1
ATOM 687 N N . ASP A 1 90 ? 69.542 5.689 -96.462 1.00 43.00 90 ASP A N 1
ATOM 688 C CA . ASP A 1 90 ? 69.0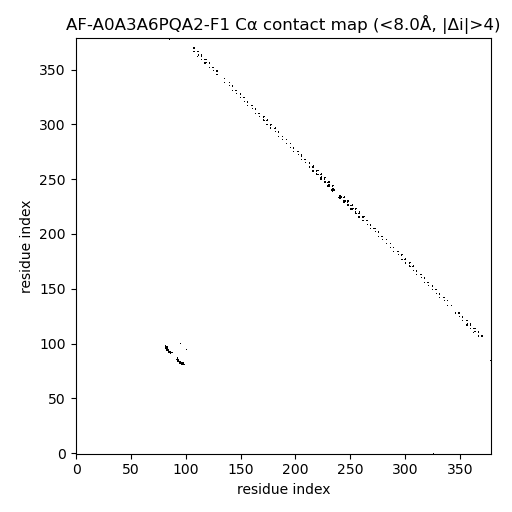92 5.161 -97.750 1.00 43.00 90 ASP A CA 1
ATOM 689 C C . ASP A 1 90 ? 68.571 6.265 -98.698 1.00 43.00 90 ASP A C 1
ATOM 691 O O . ASP A 1 90 ? 68.193 5.995 -99.838 1.00 43.00 90 ASP A O 1
ATOM 695 N N . GLY A 1 91 ? 68.618 7.539 -98.284 1.00 44.38 91 GLY A N 1
ATOM 696 C CA . GLY A 1 91 ? 68.332 8.689 -99.152 1.00 44.38 91 GLY A CA 1
ATOM 697 C C . GLY A 1 91 ? 66.853 9.053 -99.333 1.00 44.38 91 GLY A C 1
ATOM 698 O O . GLY A 1 91 ? 66.565 9.972 -100.101 1.00 44.38 91 GLY A O 1
ATOM 699 N N . GLU A 1 92 ? 65.932 8.411 -98.614 1.00 40.75 92 GLU A N 1
ATOM 700 C CA . GLU A 1 92 ? 64.540 8.861 -98.490 1.00 40.75 92 GLU A CA 1
ATOM 701 C C . GLU A 1 92 ? 64.425 9.974 -97.433 1.00 40.75 92 GLU A C 1
ATOM 703 O O . GLU A 1 92 ? 64.878 9.834 -96.296 1.00 40.75 92 GLU A O 1
ATOM 708 N N . THR A 1 93 ? 63.848 11.112 -97.826 1.00 43.78 93 THR A N 1
ATOM 709 C CA . THR A 1 93 ? 63.455 12.196 -96.917 1.00 43.78 93 THR A CA 1
ATOM 710 C C . THR A 1 93 ? 62.064 11.900 -96.377 1.00 43.78 93 THR A C 1
ATOM 712 O O . THR A 1 93 ? 61.099 11.945 -97.141 1.00 43.78 93 THR A O 1
ATOM 715 N N . VAL A 1 94 ? 61.956 11.622 -95.079 1.00 50.41 94 VAL A N 1
ATOM 716 C CA . VAL A 1 94 ? 60.664 11.531 -94.392 1.00 50.41 94 VAL A CA 1
ATOM 717 C C . VAL A 1 94 ? 60.193 12.953 -94.089 1.00 50.41 94 VAL A C 1
ATOM 719 O O . VAL A 1 94 ? 60.871 13.718 -93.402 1.00 50.41 94 VAL A O 1
ATOM 722 N N . GLU A 1 95 ? 59.053 13.332 -94.662 1.00 50.62 95 GLU A N 1
ATOM 723 C CA . GLU A 1 95 ? 58.391 14.610 -94.408 1.00 50.62 95 GLU A CA 1
ATOM 724 C C . GLU A 1 95 ? 57.560 14.485 -93.127 1.00 50.62 95 GLU A C 1
ATOM 726 O O . GLU A 1 95 ? 56.448 13.959 -93.151 1.00 50.62 95 GLU A O 1
ATOM 731 N N . ILE A 1 96 ? 58.099 14.938 -91.992 1.00 56.50 96 ILE A N 1
ATOM 732 C CA . ILE A 1 96 ? 57.303 15.040 -90.766 1.00 56.50 96 ILE A CA 1
ATOM 733 C C . ILE A 1 96 ? 56.594 16.395 -90.785 1.00 56.50 96 ILE A C 1
ATOM 735 O O . ILE A 1 96 ? 57.226 17.454 -90.682 1.00 56.50 96 ILE A O 1
ATOM 739 N N . ASP A 1 97 ? 55.269 16.358 -90.933 1.00 63.91 97 ASP A N 1
ATOM 740 C CA . ASP A 1 97 ? 54.414 17.530 -90.785 1.00 63.91 97 ASP A CA 1
ATOM 741 C C . ASP A 1 97 ? 54.532 18.070 -89.352 1.00 63.91 97 ASP A C 1
ATOM 743 O O . ASP A 1 97 ? 54.112 17.432 -88.384 1.00 63.91 97 ASP A O 1
ATOM 747 N N . LYS A 1 98 ? 55.116 19.267 -89.209 1.00 66.12 98 LYS A N 1
ATOM 748 C CA . LYS A 1 98 ? 55.304 19.917 -87.903 1.00 66.12 98 LYS A CA 1
ATOM 749 C C . LYS A 1 98 ? 53.996 20.068 -87.130 1.00 66.12 98 LYS A C 1
ATOM 751 O O . LYS A 1 98 ? 54.031 20.012 -85.907 1.00 66.12 98 LYS A O 1
ATOM 756 N N . ALA A 1 99 ? 52.872 20.275 -87.821 1.00 70.06 99 ALA A N 1
ATOM 757 C CA . ALA A 1 99 ? 51.578 20.425 -87.166 1.00 70.06 99 ALA A CA 1
ATOM 758 C C . ALA A 1 99 ? 51.136 19.110 -86.508 1.00 70.06 99 ALA A C 1
ATOM 760 O O . ALA A 1 99 ? 50.773 19.111 -85.334 1.00 70.06 99 ALA A O 1
ATOM 761 N N . SER A 1 100 ? 51.258 17.993 -87.230 1.00 70.38 100 SER A N 1
ATOM 762 C CA . SER A 1 100 ? 50.976 16.647 -86.717 1.00 70.38 100 SER A CA 1
ATOM 763 C C . SER A 1 100 ? 51.891 16.258 -85.545 1.00 70.38 100 SER A C 1
ATOM 765 O O . SER A 1 100 ? 51.434 15.655 -84.579 1.00 70.38 100 SER A O 1
ATOM 767 N N . PHE A 1 101 ? 53.167 16.651 -85.586 1.00 75.31 101 PHE A N 1
ATOM 768 C CA . PHE A 1 101 ? 54.119 16.396 -84.499 1.00 75.31 101 PHE A CA 1
ATOM 769 C C . PHE A 1 101 ? 53.807 17.198 -83.225 1.00 75.31 101 PHE A C 1
ATOM 771 O O . PHE A 1 101 ? 53.789 16.638 -82.132 1.00 75.31 101 PHE A O 1
ATOM 778 N N . THR A 1 102 ? 53.511 18.497 -83.353 1.00 77.25 102 THR A N 1
ATOM 779 C CA . THR A 1 102 ? 53.070 19.321 -82.215 1.00 77.25 102 THR A CA 1
ATOM 780 C C . THR A 1 102 ? 51.763 18.793 -81.625 1.00 77.25 102 THR A C 1
ATOM 782 O O . THR A 1 102 ? 51.644 18.700 -80.411 1.00 77.25 102 THR A O 1
ATOM 785 N N . GLN A 1 103 ? 50.824 18.355 -82.467 1.00 80.62 103 GLN A N 1
ATOM 786 C CA . GLN A 1 103 ? 49.567 17.764 -82.010 1.00 80.62 103 GLN A CA 1
ATOM 787 C C . GLN A 1 103 ? 49.776 16.460 -81.221 1.00 80.62 103 GLN A C 1
ATOM 789 O O . GLN A 1 103 ? 49.069 16.211 -80.250 1.00 80.62 103 GLN A O 1
ATOM 794 N N . LEU A 1 104 ? 50.754 15.637 -81.609 1.00 81.50 104 LEU A N 1
ATOM 795 C CA . LEU A 1 104 ? 51.100 14.405 -80.898 1.00 81.50 104 LEU A CA 1
ATOM 796 C C . LEU A 1 104 ? 51.771 14.711 -79.544 1.00 81.50 104 LEU A C 1
ATOM 798 O O . LEU A 1 104 ? 51.431 14.088 -78.543 1.00 81.50 104 LEU A O 1
ATOM 802 N N . GLN A 1 105 ? 52.647 15.719 -79.482 1.00 80.62 105 GLN A N 1
ATOM 803 C CA . GLN A 1 105 ? 53.227 16.191 -78.217 1.00 80.62 105 GLN A CA 1
ATOM 804 C C . GLN A 1 105 ? 52.174 16.761 -77.255 1.00 80.62 105 GLN A C 1
ATOM 806 O O . GLN A 1 105 ? 52.229 16.464 -76.063 1.00 80.62 105 GLN A O 1
ATOM 811 N N . ASP A 1 106 ? 51.206 17.526 -77.766 1.00 84.38 106 ASP A N 1
ATOM 812 C CA . ASP A 1 106 ? 50.097 18.054 -76.965 1.00 84.38 106 ASP A CA 1
ATOM 813 C C . ASP A 1 106 ? 49.226 16.914 -76.404 1.00 84.38 106 ASP A C 1
ATOM 815 O O . ASP A 1 106 ? 48.883 16.928 -75.224 1.00 84.38 106 ASP A O 1
ATOM 819 N N . LEU A 1 107 ? 48.939 15.881 -77.210 1.00 85.19 107 LEU A N 1
ATOM 820 C CA . LEU A 1 107 ? 48.200 14.691 -76.766 1.00 85.19 107 LEU A CA 1
ATOM 821 C C . LEU A 1 107 ? 48.956 13.886 -75.698 1.00 85.19 107 LEU A C 1
ATOM 823 O O . LEU A 1 107 ? 48.337 13.423 -74.746 1.00 85.19 107 LEU A O 1
ATOM 827 N N . ILE A 1 108 ? 50.280 13.727 -75.817 1.00 85.19 108 ILE A N 1
ATOM 828 C CA . ILE A 1 108 ? 51.099 13.073 -74.779 1.00 85.19 108 ILE A CA 1
ATOM 829 C C . ILE A 1 108 ? 51.031 13.864 -73.471 1.00 85.19 108 ILE A C 1
ATOM 831 O O . ILE A 1 108 ? 50.853 13.268 -72.413 1.00 85.19 108 ILE A O 1
ATOM 835 N N . ALA A 1 109 ? 51.147 15.194 -73.534 1.00 84.94 109 ALA A N 1
ATOM 836 C CA . ALA A 1 109 ? 51.065 16.043 -72.348 1.00 84.94 109 ALA A CA 1
ATOM 837 C C . ALA A 1 109 ? 49.679 15.969 -71.678 1.00 84.94 109 ALA A C 1
ATOM 839 O O . ALA A 1 109 ? 49.584 15.956 -70.451 1.00 84.94 109 ALA A O 1
ATOM 840 N N . GLU A 1 110 ? 48.607 15.882 -72.470 1.00 86.06 110 GLU A N 1
ATOM 841 C CA . GLU A 1 110 ? 47.241 15.696 -71.970 1.00 86.06 110 GLU A CA 1
ATOM 842 C C . GLU A 1 110 ? 47.039 14.303 -71.341 1.00 86.06 110 GLU A C 1
ATOM 844 O O . GLU A 1 110 ? 46.445 14.197 -70.266 1.00 86.06 110 GLU A O 1
ATOM 849 N N . LEU A 1 111 ? 47.592 13.242 -71.945 1.00 85.50 111 LEU A N 1
ATOM 850 C CA . LEU A 1 111 ? 47.582 11.884 -71.380 1.00 85.50 111 LEU A CA 1
ATOM 851 C C . LEU A 1 111 ? 48.382 11.807 -70.074 1.00 85.50 111 LEU A C 1
ATOM 853 O O . LEU A 1 111 ? 47.910 11.215 -69.109 1.00 85.50 111 LEU A O 1
ATOM 857 N N . GLU A 1 112 ? 49.544 12.457 -69.991 1.00 84.19 112 GLU A N 1
ATOM 858 C CA . GLU A 1 112 ? 50.332 12.560 -68.754 1.00 84.19 112 GLU A CA 1
ATOM 859 C C . GLU A 1 112 ? 49.578 13.262 -67.640 1.00 84.19 112 GLU A C 1
ATOM 861 O O . GLU A 1 112 ? 49.544 12.780 -66.507 1.00 84.19 112 GLU A O 1
ATOM 866 N N . GLN A 1 113 ? 48.941 14.385 -67.965 1.00 87.69 113 GLN A N 1
ATOM 867 C CA . GLN A 1 113 ? 48.105 15.093 -67.013 1.00 87.69 113 GLN A CA 1
ATOM 868 C C . GLN A 1 113 ? 46.941 14.209 -66.544 1.00 87.69 113 GLN A C 1
ATOM 870 O O . GLN A 1 113 ? 46.638 14.180 -65.351 1.00 87.69 113 GLN A O 1
ATOM 875 N N . SER A 1 114 ? 46.306 13.471 -67.457 1.00 87.56 114 SER A N 1
ATOM 876 C CA . SER A 1 114 ? 45.215 12.551 -67.133 1.00 87.56 114 SER A CA 1
ATOM 877 C C . SER A 1 114 ? 45.679 11.367 -66.275 1.00 87.56 114 SER A C 1
ATOM 879 O O . SER A 1 114 ? 44.996 11.020 -65.314 1.00 87.56 114 SER A O 1
ATOM 881 N N . GLY A 1 115 ? 46.839 10.777 -66.572 1.00 85.19 115 GLY A N 1
ATOM 882 C CA . GLY A 1 115 ? 47.439 9.696 -65.788 1.00 85.19 115 GLY A CA 1
ATOM 883 C C . GLY A 1 115 ? 47.806 10.144 -64.374 1.00 85.19 115 GLY A C 1
ATOM 884 O O . GLY A 1 115 ? 47.476 9.461 -63.405 1.00 85.19 115 GLY A O 1
ATOM 885 N N . GLN A 1 116 ? 48.391 11.339 -64.235 1.00 85.56 116 GLN A N 1
ATOM 886 C CA . GLN A 1 116 ? 48.683 11.922 -62.926 1.00 85.56 116 GLN A CA 1
ATOM 887 C C . GLN A 1 116 ? 47.400 12.182 -62.124 1.00 85.56 116 GLN A C 1
ATOM 889 O O . GLN A 1 116 ? 47.326 11.822 -60.953 1.00 85.56 116 GLN A O 1
ATOM 894 N N . GLN A 1 117 ? 46.361 12.735 -62.760 1.00 88.50 117 GLN A N 1
ATOM 895 C CA . GLN A 1 117 ? 45.059 12.936 -62.118 1.00 88.50 117 GLN A CA 1
ATOM 896 C C . GLN A 1 117 ? 44.416 11.620 -61.662 1.00 88.50 117 GLN A C 1
ATOM 898 O O . GLN A 1 117 ? 43.816 11.582 -60.590 1.00 88.50 117 GLN A O 1
ATOM 903 N N . LEU A 1 118 ? 44.547 10.542 -62.442 1.00 88.44 118 LEU A N 1
ATOM 904 C CA . LEU A 1 118 ? 44.069 9.212 -62.057 1.00 88.44 118 LEU A CA 1
ATOM 905 C C . LEU A 1 118 ? 44.821 8.667 -60.836 1.00 88.44 118 LEU A C 1
ATOM 907 O O . LEU A 1 118 ? 44.178 8.173 -59.913 1.00 88.44 118 LEU A O 1
ATOM 911 N N . GLY A 1 119 ? 46.150 8.799 -60.796 1.00 86.31 119 GLY A N 1
ATOM 912 C CA . GLY A 1 119 ? 46.961 8.377 -59.647 1.00 86.31 119 GLY A CA 1
ATOM 913 C C . GLY A 1 119 ? 46.646 9.158 -58.366 1.00 86.31 119 GLY A C 1
ATOM 914 O O . GLY A 1 119 ? 46.488 8.566 -57.293 1.00 86.31 119 GLY A O 1
ATOM 915 N N . ASP A 1 120 ? 46.470 10.476 -58.485 1.00 88.75 120 ASP A N 1
ATOM 916 C CA . ASP A 1 120 ? 46.037 11.327 -57.372 1.00 88.75 120 ASP A CA 1
ATOM 917 C C . ASP A 1 120 ? 44.637 10.911 -56.876 1.00 88.75 120 ASP A C 1
ATOM 919 O O . ASP A 1 120 ? 44.398 10.837 -55.669 1.00 88.75 120 ASP A O 1
ATOM 923 N N . MET A 1 121 ? 43.717 10.573 -57.791 1.00 88.50 121 MET A N 1
ATOM 924 C CA . MET A 1 121 ? 42.359 10.130 -57.453 1.00 88.50 121 MET A CA 1
ATOM 925 C C . MET A 1 121 ? 42.333 8.754 -56.771 1.00 88.50 121 MET A C 1
ATOM 927 O O . MET A 1 121 ? 41.588 8.570 -55.810 1.00 88.50 121 MET A O 1
ATOM 931 N N . VAL A 1 122 ? 43.156 7.802 -57.224 1.00 89.94 122 VAL A N 1
ATOM 932 C CA . VAL A 1 122 ? 43.330 6.485 -56.580 1.00 89.94 122 VAL A CA 1
ATOM 933 C C . VAL A 1 122 ? 43.831 6.654 -55.147 1.00 89.94 122 VAL A C 1
ATOM 935 O O . VAL A 1 122 ? 43.245 6.091 -54.222 1.00 89.94 122 VAL A O 1
ATOM 938 N N . THR A 1 123 ? 44.857 7.487 -54.950 1.00 88.81 123 THR A N 1
ATOM 939 C CA . THR A 1 123 ? 45.423 7.762 -53.621 1.00 88.81 123 THR A CA 1
ATOM 940 C C . THR A 1 123 ? 44.375 8.379 -52.693 1.00 88.81 123 THR A C 1
ATOM 942 O O . THR A 1 123 ? 44.158 7.880 -51.590 1.00 88.81 123 THR A O 1
ATOM 945 N N . ALA A 1 124 ? 43.667 9.412 -53.162 1.00 89.38 124 ALA A N 1
ATOM 946 C CA . ALA A 1 124 ? 42.631 10.084 -52.381 1.00 89.38 124 ALA A CA 1
ATOM 947 C C . ALA A 1 124 ? 41.466 9.148 -52.012 1.00 89.38 124 ALA A C 1
ATOM 949 O O . ALA A 1 124 ? 41.001 9.158 -50.873 1.00 89.38 124 ALA A O 1
ATOM 950 N N . ASN A 1 125 ? 41.003 8.310 -52.944 1.00 89.19 125 ASN A N 1
ATOM 951 C CA . ASN A 1 125 ? 39.926 7.359 -52.668 1.00 89.19 125 ASN A CA 1
ATOM 952 C C . ASN A 1 125 ? 40.362 6.271 -51.674 1.00 89.19 125 ASN A C 1
ATOM 954 O O . ASN A 1 125 ? 39.580 5.898 -50.802 1.00 89.19 125 ASN A O 1
ATOM 958 N N . ASN A 1 126 ? 41.605 5.789 -51.765 1.00 87.31 126 ASN A N 1
ATOM 959 C CA . ASN A 1 126 ? 42.133 4.791 -50.837 1.00 87.31 126 ASN A CA 1
ATOM 960 C C . ASN A 1 126 ? 42.229 5.351 -49.404 1.00 87.31 126 ASN A C 1
ATOM 962 O O . ASN A 1 126 ? 41.829 4.685 -48.452 1.00 87.31 126 ASN A O 1
ATOM 966 N N . GLU A 1 127 ? 42.667 6.606 -49.243 1.00 88.62 127 GLU A N 1
ATOM 967 C CA . GLU A 1 127 ? 42.659 7.291 -47.940 1.00 88.62 127 GLU A CA 1
ATOM 968 C C . GLU A 1 127 ? 41.244 7.404 -47.351 1.00 88.62 127 GLU A C 1
ATOM 970 O O . GLU A 1 127 ? 41.043 7.142 -46.163 1.00 88.62 127 GLU A O 1
ATOM 975 N N . VAL A 1 128 ? 40.250 7.745 -48.179 1.00 88.06 128 VAL A N 1
ATOM 976 C CA . VAL A 1 128 ? 38.844 7.832 -47.758 1.00 88.06 128 VAL A CA 1
ATOM 977 C C . VAL A 1 128 ? 38.310 6.467 -47.312 1.00 88.06 128 VAL A C 1
ATOM 979 O O . VAL A 1 128 ? 37.720 6.373 -46.237 1.00 88.06 128 VAL A O 1
ATOM 982 N N . ILE A 1 129 ? 38.549 5.402 -48.084 1.00 88.81 129 ILE A N 1
ATOM 983 C CA . ILE A 1 129 ? 38.101 4.043 -47.739 1.00 88.81 129 ILE A CA 1
ATOM 984 C C . ILE A 1 129 ? 38.752 3.545 -46.449 1.00 88.81 129 ILE A C 1
ATOM 986 O O . ILE A 1 129 ? 38.059 3.033 -45.568 1.00 88.81 129 ILE A O 1
ATOM 990 N N . GLN A 1 130 ? 40.062 3.742 -46.288 1.00 85.62 130 GLN A N 1
ATOM 991 C CA . GLN A 1 130 ? 40.758 3.375 -45.051 1.00 85.62 130 GLN A CA 1
ATOM 992 C C . GLN A 1 130 ? 40.217 4.138 -43.835 1.00 85.62 130 GLN A C 1
ATOM 994 O O . GLN A 1 130 ? 40.219 3.607 -42.723 1.00 85.62 130 GLN A O 1
ATOM 999 N N . GLY A 1 131 ? 39.709 5.355 -44.046 1.00 87.62 131 GLY A N 1
ATOM 1000 C CA . GLY A 1 131 ? 39.034 6.148 -43.025 1.00 87.62 131 GLY A CA 1
ATOM 1001 C C . GLY A 1 131 ? 37.693 5.573 -42.551 1.00 87.62 131 GLY A C 1
ATOM 1002 O O . GLY A 1 131 ? 37.324 5.816 -41.405 1.00 87.62 131 GLY A O 1
ATOM 1003 N N . TYR A 1 132 ? 36.982 4.786 -43.367 1.00 88.19 132 TYR A N 1
ATOM 1004 C CA . TYR A 1 132 ? 35.671 4.232 -42.995 1.00 88.19 132 TYR A CA 1
ATOM 1005 C C . TYR A 1 132 ? 35.751 3.048 -42.026 1.00 88.19 132 TYR A C 1
ATOM 1007 O O . TYR A 1 132 ? 34.891 2.915 -41.156 1.00 88.19 132 TYR A O 1
ATOM 1015 N N . ALA A 1 133 ? 36.778 2.202 -42.135 1.00 83.00 133 ALA A N 1
ATOM 1016 C CA . ALA A 1 133 ? 36.928 1.010 -41.296 1.00 83.00 133 ALA A CA 1
ATOM 1017 C C . ALA A 1 133 ? 36.881 1.286 -39.773 1.00 83.00 133 ALA A C 1
ATOM 1019 O O . ALA A 1 133 ? 36.124 0.607 -39.075 1.00 83.00 133 ALA A O 1
ATOM 1020 N N . PRO A 1 134 ? 37.633 2.257 -39.207 1.00 88.81 134 PRO A N 1
ATOM 1021 C CA . PRO A 1 134 ? 37.540 2.555 -37.777 1.00 88.81 134 PRO A CA 1
ATOM 1022 C C . PRO A 1 134 ? 36.161 3.096 -37.377 1.00 88.81 134 PRO A C 1
ATOM 1024 O O . PRO A 1 134 ? 35.660 2.724 -36.321 1.00 88.81 134 PRO A O 1
ATOM 1027 N N . THR A 1 135 ? 35.527 3.911 -38.226 1.00 90.94 135 THR A N 1
ATOM 1028 C CA . THR A 1 135 ? 34.187 4.456 -37.962 1.00 90.94 135 THR A CA 1
ATOM 1029 C C . THR A 1 135 ? 33.121 3.364 -37.946 1.00 90.94 135 THR A C 1
ATOM 1031 O O . THR A 1 135 ? 32.279 3.354 -37.058 1.00 90.94 135 THR A O 1
ATOM 1034 N N . LEU A 1 136 ? 33.157 2.413 -38.882 1.00 90.81 136 LEU A N 1
ATOM 1035 C CA . LEU A 1 136 ? 32.191 1.310 -38.903 1.00 90.81 136 LEU A CA 1
ATOM 1036 C C . LEU A 1 136 ? 32.350 0.374 -37.702 1.00 90.81 136 LEU A C 1
ATOM 1038 O O . LEU A 1 136 ? 31.345 -0.080 -37.162 1.00 90.81 136 LEU A O 1
ATOM 1042 N N . ASN A 1 137 ? 33.582 0.130 -37.246 1.00 88.94 137 ASN A N 1
ATOM 1043 C CA . ASN A 1 137 ? 33.813 -0.629 -36.014 1.00 88.94 137 ASN A CA 1
ATOM 1044 C C . ASN A 1 137 ? 33.213 0.080 -34.792 1.00 88.94 137 ASN A C 1
ATOM 1046 O O . ASN A 1 137 ? 32.534 -0.561 -33.999 1.00 88.94 137 ASN A O 1
ATOM 1050 N N . GLU A 1 138 ? 33.403 1.398 -34.673 1.00 92.81 138 GLU A N 1
ATOM 1051 C CA . GLU A 1 138 ? 32.819 2.193 -33.585 1.00 92.81 138 GLU A CA 1
ATOM 1052 C C . GLU A 1 138 ? 31.282 2.154 -33.605 1.00 92.81 138 GLU A C 1
ATOM 1054 O O . GLU A 1 138 ? 30.657 1.951 -32.567 1.00 92.81 138 GLU A O 1
ATOM 1059 N N . ILE A 1 139 ? 30.660 2.277 -34.784 1.00 93.38 139 ILE A N 1
ATOM 1060 C CA . ILE A 1 139 ? 29.199 2.175 -34.907 1.00 93.38 139 ILE A CA 1
ATOM 1061 C C . ILE A 1 139 ? 28.720 0.764 -34.527 1.00 93.38 139 ILE A C 1
ATOM 1063 O O . ILE A 1 139 ? 27.701 0.627 -33.855 1.00 93.38 139 ILE A O 1
ATOM 1067 N N . ASN A 1 140 ? 29.438 -0.290 -34.921 1.00 91.19 140 ASN A N 1
ATOM 1068 C CA . ASN A 1 140 ? 29.062 -1.665 -34.590 1.00 91.19 140 ASN A CA 1
ATOM 1069 C C . ASN A 1 140 ? 29.144 -1.939 -33.075 1.00 91.19 140 ASN A C 1
ATOM 1071 O O . ASN A 1 140 ? 28.250 -2.565 -32.502 1.00 91.19 140 ASN A O 1
ATOM 1075 N N . ASP A 1 141 ? 30.174 -1.409 -32.410 1.00 93.31 141 ASP A N 1
ATOM 1076 C CA . ASP A 1 141 ? 30.285 -1.455 -30.949 1.00 93.31 141 ASP A CA 1
ATOM 1077 C C . ASP A 1 141 ? 29.100 -0.734 -30.281 1.00 93.31 141 ASP A C 1
ATOM 1079 O O . ASP A 1 141 ? 28.508 -1.257 -29.333 1.00 93.31 141 ASP A O 1
ATOM 1083 N N . GLU A 1 142 ? 28.691 0.425 -30.806 1.00 95.06 142 GLU A N 1
ATOM 1084 C CA . GLU A 1 142 ? 27.537 1.173 -30.296 1.00 95.06 142 GLU A CA 1
ATOM 1085 C C . GLU A 1 142 ? 26.212 0.419 -30.502 1.00 95.06 142 GLU A C 1
ATOM 1087 O O . GLU A 1 142 ? 25.387 0.353 -29.593 1.00 95.06 142 GLU A O 1
ATOM 1092 N N . VAL A 1 143 ? 26.022 -0.229 -31.655 1.00 94.38 143 VAL A N 1
ATOM 1093 C CA . VAL A 1 143 ? 24.856 -1.090 -31.935 1.00 94.38 143 VAL A CA 1
ATOM 1094 C C . VAL A 1 143 ? 24.795 -2.280 -30.971 1.00 94.38 143 VAL A C 1
ATOM 1096 O O . VAL A 1 143 ? 23.718 -2.639 -30.480 1.00 94.38 143 VAL A O 1
ATOM 1099 N N . SER A 1 144 ? 25.944 -2.885 -30.667 1.00 91.56 144 SER A N 1
ATOM 1100 C CA . SER A 1 144 ? 26.051 -3.973 -29.692 1.00 91.56 144 SER A CA 1
ATOM 1101 C C . SER A 1 144 ? 25.672 -3.502 -28.283 1.00 91.56 144 SER A C 1
ATOM 1103 O O . SER A 1 144 ? 24.860 -4.144 -27.610 1.00 91.56 144 SER A O 1
ATOM 1105 N N . ASN A 1 145 ? 26.182 -2.340 -27.862 1.00 94.75 145 ASN A N 1
ATOM 1106 C CA . ASN A 1 145 ? 25.828 -1.729 -26.580 1.00 94.75 145 ASN A CA 1
ATOM 1107 C C . ASN A 1 145 ? 24.331 -1.408 -26.501 1.00 94.75 145 ASN A C 1
ATOM 1109 O O . ASN A 1 145 ? 23.681 -1.768 -25.520 1.00 94.75 145 ASN A O 1
ATOM 1113 N N . LEU A 1 146 ? 23.766 -0.803 -27.549 1.00 94.62 146 LEU A N 1
ATOM 1114 C CA . LEU A 1 146 ? 22.344 -0.472 -27.613 1.00 94.62 146 LEU A CA 1
ATOM 1115 C C . LEU A 1 146 ? 21.471 -1.726 -27.499 1.00 94.62 146 LEU A C 1
ATOM 1117 O O . LEU A 1 146 ? 20.486 -1.731 -26.765 1.00 94.62 146 LEU A O 1
ATOM 1121 N N . THR A 1 147 ? 21.870 -2.818 -28.154 1.00 93.44 147 THR A N 1
ATOM 1122 C CA . THR A 1 147 ? 21.184 -4.112 -28.044 1.00 93.44 147 THR A CA 1
ATOM 1123 C C . THR A 1 147 ? 21.193 -4.633 -26.606 1.00 93.44 147 THR A C 1
ATOM 1125 O O . THR A 1 147 ? 20.157 -5.078 -26.112 1.00 93.44 147 THR A O 1
ATOM 1128 N N . ALA A 1 148 ? 22.332 -4.548 -25.913 1.00 94.31 148 ALA A N 1
ATOM 1129 C CA . ALA A 1 148 ? 22.429 -4.959 -24.515 1.00 94.31 148 ALA A CA 1
ATOM 1130 C C . ALA A 1 148 ? 21.527 -4.107 -23.605 1.00 94.31 148 ALA A C 1
ATOM 1132 O O . ALA A 1 148 ? 20.811 -4.652 -22.766 1.00 94.31 148 ALA A O 1
ATOM 1133 N N . THR A 1 149 ? 21.496 -2.787 -23.810 1.00 95.88 149 THR A N 1
ATOM 1134 C CA . THR A 1 149 ? 20.609 -1.881 -23.065 1.00 95.88 149 THR A CA 1
ATOM 1135 C C . THR A 1 149 ? 19.131 -2.171 -23.335 1.00 95.88 149 THR A C 1
ATOM 1137 O O . THR A 1 149 ? 18.332 -2.163 -22.406 1.00 95.88 149 THR A O 1
ATOM 1140 N N . ILE A 1 150 ? 18.753 -2.487 -24.575 1.00 95.88 150 ILE A N 1
ATOM 1141 C CA . ILE A 1 150 ? 17.384 -2.894 -24.931 1.00 95.88 150 ILE A CA 1
ATOM 1142 C C . ILE A 1 150 ? 16.983 -4.182 -24.197 1.00 95.88 150 ILE A C 1
ATOM 1144 O O . ILE A 1 150 ? 15.873 -4.270 -23.672 1.00 95.88 150 ILE A O 1
ATOM 1148 N N . GLU A 1 151 ? 17.873 -5.180 -24.128 1.00 92.94 151 GLU A N 1
ATOM 1149 C CA . GLU A 1 151 ? 17.618 -6.413 -23.369 1.00 92.94 151 GLU A CA 1
ATOM 1150 C C . GLU A 1 151 ? 17.461 -6.138 -21.861 1.00 92.94 151 GLU A C 1
ATOM 1152 O O . GLU A 1 151 ? 16.588 -6.726 -21.219 1.00 92.94 151 GLU 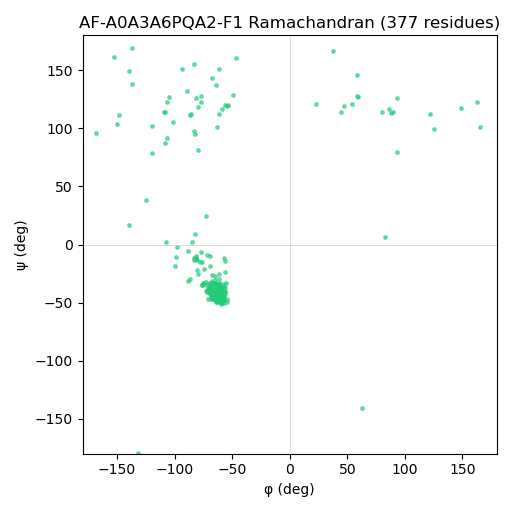A O 1
ATOM 1157 N N . GLU A 1 152 ? 18.259 -5.225 -21.303 1.00 96.94 152 GLU A N 1
ATOM 1158 C CA . GLU A 1 152 ? 18.185 -4.812 -19.896 1.00 96.94 152 GLU A CA 1
ATOM 1159 C C . GLU A 1 152 ? 16.894 -4.041 -19.576 1.00 96.94 152 GLU A C 1
ATOM 1161 O O . GLU A 1 152 ? 16.236 -4.326 -18.572 1.00 96.94 152 GLU A O 1
ATOM 1166 N N . ILE A 1 153 ? 16.476 -3.120 -20.452 1.00 96.00 153 ILE A N 1
ATOM 1167 C CA . ILE A 1 153 ? 15.196 -2.410 -20.330 1.00 96.00 153 ILE A CA 1
ATOM 1168 C C . ILE A 1 153 ? 14.044 -3.413 -20.372 1.00 96.00 153 ILE A C 1
ATOM 1170 O O . ILE A 1 153 ? 13.169 -3.374 -19.513 1.00 96.00 153 ILE A O 1
ATOM 1174 N N . ALA A 1 154 ? 14.061 -4.354 -21.319 1.00 92.50 154 ALA A N 1
ATOM 1175 C CA . ALA A 1 154 ? 13.023 -5.371 -21.419 1.00 92.50 154 ALA A CA 1
ATOM 1176 C C . ALA A 1 154 ? 12.942 -6.253 -20.163 1.00 92.50 154 ALA A C 1
ATOM 1178 O O . ALA A 1 154 ? 11.846 -6.593 -19.723 1.00 92.50 154 ALA A O 1
ATOM 1179 N N . ALA A 1 155 ? 14.080 -6.631 -19.572 1.00 94.44 155 ALA A N 1
ATOM 1180 C CA . ALA A 1 155 ? 14.097 -7.351 -18.299 1.00 94.44 155 ALA A CA 1
ATOM 1181 C C . ALA A 1 155 ? 13.489 -6.500 -17.174 1.00 94.44 155 ALA A C 1
ATOM 1183 O O . ALA A 1 155 ? 12.573 -6.957 -16.498 1.00 94.44 155 ALA A O 1
ATOM 1184 N N . THR A 1 156 ? 13.914 -5.241 -17.064 1.00 95.69 156 THR A N 1
ATOM 1185 C CA . THR A 1 156 ? 13.420 -4.298 -16.052 1.00 95.69 156 THR A CA 1
ATOM 1186 C C . THR A 1 156 ? 11.911 -4.077 -16.161 1.00 95.69 156 THR A C 1
ATOM 1188 O O . THR A 1 156 ? 11.230 -4.046 -15.146 1.00 95.69 156 THR A O 1
ATOM 1191 N N . VAL A 1 157 ? 11.363 -3.965 -17.375 1.00 95.75 157 VAL A N 1
ATOM 1192 C CA . VAL A 1 157 ? 9.912 -3.834 -17.586 1.00 95.75 157 VAL A CA 1
ATOM 1193 C C . VAL A 1 157 ? 9.160 -5.033 -17.010 1.00 95.75 157 VAL A C 1
ATOM 1195 O O . VAL A 1 157 ? 8.168 -4.828 -16.323 1.00 95.75 157 VAL A O 1
ATOM 1198 N N . ASN A 1 158 ? 9.643 -6.262 -17.233 1.00 91.69 158 ASN A N 1
ATOM 1199 C CA . ASN A 1 158 ? 9.011 -7.457 -16.659 1.00 91.69 158 ASN A CA 1
ATOM 1200 C C . ASN A 1 158 ? 9.113 -7.476 -15.126 1.00 91.69 158 ASN A C 1
ATOM 1202 O O . ASN A 1 158 ? 8.148 -7.824 -14.458 1.00 91.69 158 ASN A O 1
ATOM 1206 N N . ASP A 1 159 ? 10.262 -7.084 -14.570 1.00 96.50 159 ASP A N 1
ATOM 1207 C CA . ASP A 1 159 ? 10.459 -7.052 -13.117 1.00 96.50 159 ASP A CA 1
ATOM 1208 C C . ASP A 1 159 ? 9.561 -6.000 -12.438 1.00 96.50 159 ASP A C 1
ATOM 1210 O O . ASP A 1 159 ? 9.116 -6.198 -11.307 1.00 96.50 159 ASP A O 1
ATOM 1214 N N . VAL A 1 160 ? 9.308 -4.863 -13.098 1.00 96.50 160 VAL A N 1
ATOM 1215 C CA . VAL A 1 160 ? 8.397 -3.823 -12.589 1.00 96.50 160 VAL A CA 1
ATOM 1216 C C . VAL A 1 160 ? 6.933 -4.240 -12.762 1.00 96.50 160 VAL A C 1
ATOM 1218 O O . VAL A 1 160 ? 6.131 -3.943 -11.884 1.00 96.50 160 VAL A O 1
ATOM 1221 N N . ASP A 1 161 ? 6.590 -4.961 -13.832 1.00 94.12 161 ASP A N 1
ATOM 1222 C CA . ASP A 1 161 ? 5.250 -5.531 -14.052 1.00 94.12 161 ASP A CA 1
ATOM 1223 C C . ASP A 1 161 ? 4.880 -6.538 -12.950 1.00 94.12 161 ASP A C 1
ATOM 1225 O O . ASP A 1 161 ? 3.817 -6.437 -12.344 1.00 94.12 161 ASP A O 1
ATOM 1229 N N . GLU A 1 162 ? 5.804 -7.439 -12.592 1.00 95.56 162 GLU A N 1
ATOM 1230 C CA . GLU A 1 162 ? 5.610 -8.384 -11.480 1.00 95.56 162 GLU A CA 1
ATOM 1231 C C . GLU A 1 162 ? 5.427 -7.660 -10.134 1.00 95.56 162 GLU A C 1
ATOM 1233 O O . GLU A 1 162 ? 4.553 -8.017 -9.344 1.00 95.56 162 GLU A O 1
ATOM 1238 N N . GLN A 1 163 ? 6.204 -6.601 -9.882 1.00 96.94 163 GLN A N 1
ATOM 1239 C CA . GLN A 1 163 ? 6.054 -5.782 -8.672 1.00 96.94 163 GLN A CA 1
ATOM 1240 C C . GLN A 1 163 ? 4.731 -5.006 -8.639 1.00 96.94 163 GLN A C 1
ATOM 1242 O O . GLN A 1 163 ? 4.165 -4.820 -7.562 1.00 96.94 163 GLN A O 1
ATOM 1247 N N . ALA A 1 164 ? 4.239 -4.545 -9.790 1.00 95.88 164 ALA A N 1
ATOM 1248 C CA . ALA A 1 164 ? 2.947 -3.879 -9.899 1.00 95.88 164 ALA A CA 1
ATOM 1249 C C . ALA A 1 164 ? 1.795 -4.850 -9.581 1.00 95.88 164 ALA A C 1
ATOM 1251 O O . ALA A 1 164 ? 0.909 -4.501 -8.803 1.00 95.88 164 ALA A O 1
ATOM 1252 N N . ASP A 1 165 ? 1.846 -6.086 -10.090 1.00 94.38 165 ASP A N 1
ATOM 1253 C CA . ASP A 1 165 ? 0.855 -7.135 -9.795 1.00 94.38 165 ASP A CA 1
ATOM 1254 C C . ASP A 1 165 ? 0.846 -7.530 -8.303 1.00 94.38 165 ASP A C 1
ATOM 1256 O O . ASP A 1 165 ? -0.214 -7.659 -7.676 1.00 94.38 165 ASP A O 1
ATOM 1260 N N . GLU A 1 166 ? 2.029 -7.642 -7.683 1.00 97.44 166 GLU A N 1
ATOM 1261 C CA . GLU A 1 166 ? 2.146 -7.869 -6.237 1.00 97.44 166 GLU A CA 1
ATOM 1262 C C . GLU A 1 166 ? 1.562 -6.693 -5.437 1.00 97.44 166 GLU A C 1
ATOM 1264 O O . GLU A 1 166 ? 0.809 -6.905 -4.481 1.00 97.44 166 GLU A O 1
ATOM 1269 N N . ALA A 1 167 ? 1.857 -5.454 -5.840 1.00 97.44 167 ALA A N 1
ATOM 1270 C CA . ALA A 1 167 ? 1.314 -4.260 -5.200 1.00 97.44 167 ALA A CA 1
ATOM 1271 C C . ALA A 1 167 ? -0.219 -4.192 -5.311 1.00 97.44 167 ALA A C 1
ATOM 1273 O O . ALA A 1 167 ? -0.871 -3.882 -4.313 1.00 97.44 167 ALA A O 1
ATOM 1274 N N . ALA A 1 168 ? -0.796 -4.544 -6.466 1.00 96.06 168 ALA A N 1
ATOM 1275 C CA . ALA A 1 168 ? -2.249 -4.587 -6.663 1.00 96.06 168 ALA A CA 1
ATOM 1276 C C . ALA A 1 168 ? -2.894 -5.628 -5.743 1.00 96.06 168 ALA A C 1
ATOM 1278 O O . ALA A 1 168 ? -3.896 -5.369 -5.077 1.00 96.06 168 ALA A O 1
ATOM 1279 N N . THR A 1 169 ? -2.271 -6.803 -5.635 1.00 97.12 169 THR A N 1
ATOM 1280 C CA . THR A 1 169 ? -2.724 -7.864 -4.728 1.00 97.12 169 THR A CA 1
ATOM 1281 C C . THR A 1 169 ? -2.685 -7.413 -3.265 1.00 97.12 169 THR A C 1
ATOM 1283 O O . THR A 1 169 ? -3.603 -7.701 -2.496 1.00 97.12 169 THR A O 1
ATOM 1286 N N . LEU A 1 170 ? -1.630 -6.706 -2.850 1.00 97.88 170 LEU A N 1
ATOM 1287 C CA . LEU A 1 170 ? -1.516 -6.168 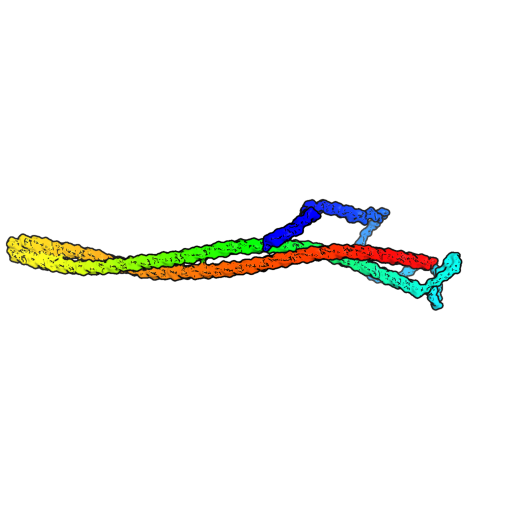-1.493 1.00 97.88 170 LEU A CA 1
ATOM 1288 C C . LEU A 1 170 ? -2.551 -5.073 -1.217 1.00 97.88 170 LEU A C 1
ATOM 1290 O O . LEU A 1 170 ? -3.137 -5.069 -0.136 1.00 97.88 170 LEU A O 1
ATOM 1294 N N . ALA A 1 171 ? -2.794 -4.179 -2.176 1.00 97.50 171 ALA A N 1
ATOM 1295 C CA . ALA A 1 171 ? -3.808 -3.138 -2.057 1.00 97.50 171 ALA A CA 1
ATOM 1296 C C . ALA A 1 171 ? -5.216 -3.741 -1.927 1.00 97.50 171 ALA A C 1
ATOM 1298 O O . ALA A 1 171 ? -5.943 -3.376 -1.007 1.00 97.50 171 ALA A O 1
ATOM 1299 N N . ALA A 1 172 ? -5.556 -4.744 -2.743 1.00 95.00 172 ALA A N 1
ATOM 1300 C CA . ALA A 1 172 ? -6.831 -5.462 -2.660 1.00 95.00 172 ALA A CA 1
ATOM 1301 C C . ALA A 1 172 ? -7.040 -6.175 -1.309 1.00 95.00 172 ALA A C 1
ATOM 1303 O O . ALA A 1 172 ? -8.114 -6.084 -0.718 1.00 95.00 172 ALA A O 1
ATOM 1304 N N . HIS A 1 173 ? -6.014 -6.847 -0.770 1.00 97.44 173 HIS A N 1
ATOM 1305 C CA . HIS A 1 173 ? -6.095 -7.403 0.590 1.00 97.44 173 HIS A CA 1
ATOM 1306 C C . HIS A 1 173 ? -6.220 -6.311 1.662 1.00 97.44 173 HIS A C 1
ATOM 1308 O O . HIS A 1 173 ? -6.851 -6.526 2.699 1.00 97.44 173 HIS A O 1
ATOM 1314 N N . GLY A 1 174 ? -5.608 -5.146 1.435 1.00 97.88 174 GLY A N 1
ATOM 1315 C CA . GLY A 1 174 ? -5.778 -3.969 2.280 1.00 97.88 174 GLY A CA 1
ATOM 1316 C C . GLY A 1 174 ? -7.232 -3.505 2.317 1.00 97.88 174 GLY A C 1
ATOM 1317 O O . GLY A 1 174 ? -7.748 -3.274 3.404 1.00 97.88 174 GLY A O 1
ATOM 1318 N N . GLU A 1 175 ? -7.891 -3.421 1.158 1.00 96.69 175 GLU A N 1
ATOM 1319 C CA . GLU A 1 175 ? -9.304 -3.028 1.041 1.00 96.69 175 GLU A CA 1
ATOM 1320 C C . GLU A 1 175 ? -10.238 -4.035 1.729 1.00 96.69 175 GLU A C 1
ATOM 1322 O O . GLU A 1 175 ? -11.181 -3.649 2.416 1.00 96.69 175 GLU A O 1
ATOM 1327 N N . GLU A 1 176 ? -9.964 -5.336 1.599 1.00 97.31 176 GLU A N 1
ATOM 1328 C CA . GLU A 1 176 ? -10.701 -6.370 2.340 1.00 97.31 176 GLU A CA 1
ATOM 1329 C C . GLU A 1 176 ? -10.509 -6.198 3.857 1.00 97.31 176 GLU A C 1
ATOM 1331 O O . GLU A 1 176 ? -11.472 -6.203 4.619 1.00 97.31 176 GLU A O 1
ATOM 1336 N N . SER A 1 177 ? -9.273 -5.947 4.298 1.00 98.06 177 SER A N 1
ATOM 1337 C CA . SER A 1 177 ? -8.960 -5.757 5.719 1.00 98.06 177 SER A CA 1
ATOM 1338 C C . SER A 1 177 ? -9.605 -4.498 6.310 1.00 98.06 177 SER A C 1
ATOM 1340 O O . SER A 1 177 ? -9.981 -4.499 7.483 1.00 98.06 177 SER A O 1
ATOM 1342 N N . THR A 1 178 ? -9.717 -3.411 5.538 1.00 98.12 178 THR A N 1
ATOM 1343 C CA . THR A 1 178 ? -10.420 -2.199 5.984 1.00 98.12 178 THR A CA 1
ATOM 1344 C C . THR A 1 178 ? -11.924 -2.431 6.047 1.00 98.12 178 THR A C 1
ATOM 1346 O O . THR A 1 178 ? -12.550 -1.987 7.006 1.00 98.12 178 THR A O 1
ATOM 1349 N N . HIS A 1 179 ? -12.499 -3.179 5.103 1.00 96.25 179 HIS A N 1
ATOM 1350 C CA . HIS A 1 179 ? -13.906 -3.574 5.158 1.00 96.25 179 HIS A CA 1
ATOM 1351 C C . HIS A 1 179 ? -14.228 -4.387 6.421 1.00 96.25 179 HIS A C 1
ATOM 1353 O O . HIS A 1 179 ? -15.141 -4.024 7.166 1.00 96.25 179 HIS A O 1
ATOM 1359 N N . ASP A 1 180 ? -13.425 -5.413 6.712 1.00 97.88 180 ASP A N 1
ATOM 1360 C CA . ASP A 1 180 ? -13.559 -6.228 7.925 1.00 97.88 180 ASP A CA 1
ATOM 1361 C C . ASP A 1 180 ? -13.418 -5.377 9.200 1.00 97.88 180 ASP A C 1
ATOM 1363 O O . ASP A 1 180 ? -14.101 -5.603 10.201 1.00 97.88 180 ASP A O 1
ATOM 1367 N N . ALA A 1 181 ? -12.537 -4.370 9.181 1.00 97.88 181 ALA A N 1
ATOM 1368 C CA . ALA A 1 181 ? -12.355 -3.463 10.308 1.00 97.88 181 ALA A CA 1
ATOM 1369 C C . ALA A 1 181 ? -13.580 -2.563 10.547 1.00 97.88 181 ALA A C 1
ATOM 1371 O O . ALA A 1 181 ? -13.924 -2.323 11.705 1.00 97.88 181 ALA A O 1
ATOM 1372 N N . VAL A 1 182 ? -14.256 -2.096 9.489 1.00 96.62 182 VAL A N 1
ATOM 1373 C CA . VAL A 1 182 ? -15.525 -1.355 9.617 1.00 96.62 182 VAL A CA 1
ATOM 1374 C C . VAL A 1 182 ? -16.609 -2.248 10.217 1.00 96.62 182 VAL A C 1
ATOM 1376 O O . VAL A 1 182 ? -17.274 -1.833 11.165 1.00 96.62 182 VAL A O 1
ATOM 1379 N N . GLU A 1 183 ? -16.758 -3.485 9.7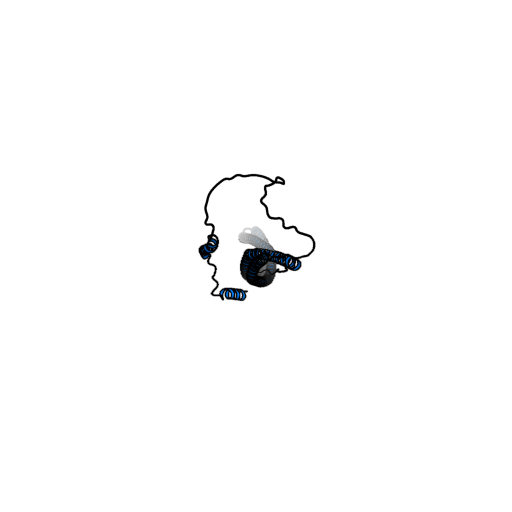33 1.00 97.06 183 GLU A N 1
ATOM 1380 C CA . GLU A 1 183 ? -17.739 -4.432 10.285 1.00 97.06 183 GLU A CA 1
ATOM 1381 C C . GLU A 1 183 ? -17.474 -4.702 11.775 1.00 97.06 183 GLU A C 1
ATOM 1383 O O . GLU A 1 183 ? -18.384 -4.622 12.599 1.00 97.06 183 GLU A O 1
ATOM 1388 N N . ALA A 1 184 ? -16.208 -4.898 12.155 1.00 97.50 184 ALA A N 1
ATOM 1389 C CA . ALA A 1 184 ? -15.831 -5.066 13.555 1.00 97.50 184 ALA A CA 1
ATOM 1390 C C . ALA A 1 184 ? -16.142 -3.828 14.418 1.00 97.50 184 ALA A C 1
ATOM 1392 O O . ALA A 1 184 ? -16.502 -3.979 15.585 1.00 97.50 184 ALA A O 1
ATOM 1393 N N . MET A 1 185 ? -16.015 -2.608 13.884 1.00 96.44 185 MET A N 1
ATOM 1394 C CA . MET A 1 185 ? -16.397 -1.391 14.613 1.00 96.44 185 MET A CA 1
ATOM 1395 C C . MET A 1 185 ? -17.909 -1.298 14.813 1.00 96.44 185 MET A C 1
ATOM 1397 O O . MET A 1 185 ? -18.346 -0.919 15.897 1.00 96.44 185 MET A O 1
ATOM 1401 N N . HIS A 1 186 ? -18.703 -1.710 13.823 1.00 94.62 186 HIS A N 1
ATOM 1402 C CA . HIS A 1 186 ? -20.157 -1.791 13.960 1.00 94.62 186 HIS A CA 1
ATOM 1403 C C . HIS A 1 186 ? -20.569 -2.787 15.055 1.00 94.62 186 HIS A C 1
ATOM 1405 O O . HIS A 1 186 ? -21.396 -2.452 15.900 1.00 94.62 186 HIS A O 1
ATOM 1411 N N . ASP A 1 187 ? -19.934 -3.962 15.114 1.00 96.56 187 ASP A N 1
ATOM 1412 C CA . ASP A 1 187 ? -20.170 -4.939 16.187 1.00 96.56 187 ASP A CA 1
ATOM 1413 C C . ASP A 1 187 ? -19.858 -4.359 17.581 1.00 96.56 187 ASP A C 1
ATOM 1415 O O . ASP A 1 187 ? -20.542 -4.656 18.567 1.00 96.56 187 ASP A O 1
ATOM 1419 N N . VAL A 1 188 ? -18.815 -3.525 17.688 1.00 96.00 188 VAL A N 1
ATOM 1420 C CA . VAL A 1 188 ? -18.467 -2.842 18.943 1.00 96.00 188 VAL A CA 1
ATOM 1421 C C . VAL A 1 188 ? -19.513 -1.785 19.302 1.00 96.00 188 VAL A C 1
ATOM 1423 O O . VAL A 1 188 ? -19.864 -1.679 20.479 1.00 96.00 188 VAL A O 1
ATOM 1426 N N . THR A 1 189 ? -20.042 -1.042 18.326 1.00 94.44 189 THR A N 1
ATOM 1427 C CA . THR A 1 189 ? -21.148 -0.096 18.539 1.00 94.44 189 THR A CA 1
ATOM 1428 C C . THR A 1 189 ? -22.383 -0.810 19.084 1.00 94.44 189 THR A C 1
ATOM 1430 O O . THR A 1 189 ? -22.869 -0.435 20.150 1.00 94.44 189 THR A O 1
ATOM 1433 N N . ASP A 1 190 ? -22.821 -1.900 18.450 1.00 95.25 190 ASP A N 1
ATOM 1434 C CA . ASP A 1 190 ? -23.985 -2.685 18.889 1.00 95.25 190 ASP A CA 1
ATOM 1435 C C . ASP A 1 190 ? -23.805 -3.239 20.319 1.00 95.25 190 ASP A C 1
ATOM 1437 O O . ASP A 1 190 ? -24.724 -3.237 21.153 1.00 95.25 190 ASP A O 1
ATOM 1441 N N . ALA A 1 191 ? -22.594 -3.708 20.640 1.00 95.56 191 ALA A N 1
ATOM 1442 C CA . ALA A 1 191 ? -22.259 -4.162 21.985 1.00 95.56 191 ALA A CA 1
ATOM 1443 C C . ALA A 1 191 ? -22.290 -3.010 23.005 1.00 95.56 191 ALA A C 1
ATOM 1445 O O . ALA A 1 191 ? -22.781 -3.195 24.121 1.00 95.56 191 ALA A O 1
ATOM 1446 N N . SER A 1 192 ? -21.799 -1.828 22.629 1.00 94.44 192 SER A N 1
ATOM 1447 C CA . SER A 1 192 ? -21.814 -0.625 23.468 1.00 94.44 192 SER A CA 1
ATOM 1448 C C . SER A 1 192 ? -23.242 -0.152 23.759 1.00 94.44 192 SER A C 1
ATOM 1450 O O . SER A 1 192 ? -23.573 0.114 24.915 1.00 94.44 192 SER A O 1
ATOM 1452 N N . GLU A 1 193 ? -24.121 -0.140 22.752 1.00 92.69 193 GLU A N 1
ATOM 1453 C CA . GLU A 1 193 ? -25.545 0.186 22.917 1.00 92.69 193 GLU A CA 1
ATOM 1454 C C . GLU A 1 193 ? -26.240 -0.772 23.894 1.00 92.69 193 GLU A C 1
ATOM 1456 O O . GLU A 1 193 ? -27.020 -0.352 24.751 1.00 92.69 193 GLU A O 1
ATOM 1461 N N . THR A 1 194 ? -25.909 -2.065 23.821 1.00 95.88 194 THR A N 1
ATOM 1462 C CA . THR A 1 194 ? -26.431 -3.067 24.761 1.00 95.88 194 THR A CA 1
ATOM 1463 C C . THR A 1 194 ? -25.997 -2.759 26.196 1.00 95.88 194 THR A C 1
ATOM 1465 O O . THR A 1 194 ? -26.828 -2.759 27.103 1.00 95.88 194 THR A O 1
ATOM 1468 N N . VAL A 1 195 ? -24.713 -2.452 26.412 1.00 95.75 195 VAL A N 1
ATOM 1469 C CA . VAL A 1 195 ? -24.192 -2.095 27.744 1.00 95.75 195 VAL A CA 1
ATOM 1470 C C . VAL A 1 195 ? -24.825 -0.799 28.255 1.00 95.75 195 VAL A C 1
ATOM 1472 O O . VAL A 1 195 ? -25.165 -0.713 29.433 1.00 95.75 195 VAL A O 1
ATOM 1475 N N . SER A 1 196 ? -25.027 0.191 27.384 1.00 94.19 196 SER A N 1
ATOM 1476 C CA . SER A 1 196 ? -25.707 1.441 27.730 1.00 94.19 196 SER A CA 1
ATOM 1477 C C . SER A 1 196 ? -27.123 1.179 28.252 1.00 94.19 196 SER A C 1
ATOM 1479 O O . SER A 1 196 ? -27.455 1.639 29.344 1.00 94.19 196 SER A O 1
ATOM 1481 N N . SER A 1 197 ? -27.905 0.340 27.563 1.00 95.06 197 SER A N 1
ATOM 1482 C CA . SER A 1 197 ? -29.244 -0.056 28.019 1.00 95.06 197 SER A CA 1
ATOM 1483 C C . SER A 1 197 ? -29.226 -0.789 29.367 1.00 95.06 197 SER A C 1
ATOM 1485 O O . SER A 1 197 ? -30.097 -0.552 30.201 1.00 95.06 197 SER A O 1
ATOM 1487 N N . GLU A 1 198 ? -28.252 -1.672 29.612 1.00 96.50 198 GLU A N 1
ATOM 1488 C CA . GLU A 1 198 ? -28.134 -2.377 30.899 1.00 96.50 198 GLU A CA 1
ATOM 1489 C C . GLU A 1 198 ? -27.787 -1.426 32.060 1.00 96.50 198 GLU A C 1
ATOM 1491 O O . GLU A 1 198 ? -28.231 -1.633 33.194 1.00 96.50 198 GLU A O 1
ATOM 1496 N N . ILE A 1 199 ? -27.007 -0.374 31.792 1.00 96.31 199 ILE A N 1
ATOM 1497 C CA . ILE A 1 199 ? -26.665 0.655 32.781 1.00 96.31 199 ILE A CA 1
ATOM 1498 C C . ILE A 1 199 ? -27.864 1.560 33.084 1.00 96.31 199 ILE A C 1
ATOM 1500 O O . ILE A 1 199 ? -28.091 1.870 34.255 1.00 96.31 199 ILE A O 1
ATOM 1504 N N . GLU A 1 200 ? -28.660 1.929 32.079 1.00 93.38 200 GLU A N 1
ATOM 1505 C CA . GLU A 1 200 ? -29.916 2.667 32.281 1.00 93.38 200 GLU A CA 1
ATOM 1506 C C . GLU A 1 200 ? -30.894 1.881 33.171 1.00 93.38 200 GLU A C 1
ATOM 1508 O O . GLU A 1 200 ? -31.425 2.419 34.149 1.00 93.38 200 GLU A O 1
ATOM 1513 N N . ASP A 1 201 ? -31.059 0.580 32.909 1.00 96.12 201 ASP A N 1
ATOM 1514 C CA . ASP A 1 201 ? -31.871 -0.315 33.741 1.00 96.12 201 ASP A CA 1
ATOM 1515 C C . ASP A 1 201 ? -31.348 -0.374 35.190 1.00 96.12 201 ASP A C 1
ATOM 1517 O O . ASP A 1 201 ? -32.125 -0.350 36.153 1.00 96.12 201 ASP A O 1
ATOM 1521 N N . LEU A 1 202 ? -30.023 -0.435 35.378 1.00 96.12 202 LEU A N 1
ATOM 1522 C CA . LEU A 1 202 ? -29.405 -0.427 36.707 1.00 96.12 202 LEU A CA 1
ATOM 1523 C C . LEU A 1 202 ? -29.659 0.895 37.446 1.00 96.12 202 LEU A C 1
ATOM 1525 O O . LEU A 1 202 ? -29.929 0.873 38.651 1.00 96.12 202 LEU A O 1
ATOM 1529 N N . GLN A 1 203 ? -29.616 2.025 36.739 1.00 94.19 203 GLN A N 1
ATOM 1530 C CA . GLN A 1 203 ? -29.906 3.343 37.298 1.00 94.19 203 GLN A CA 1
ATOM 1531 C C . GLN A 1 203 ? -31.370 3.440 37.759 1.00 94.19 203 GLN A C 1
ATOM 1533 O O . GLN A 1 203 ? -31.638 3.894 38.876 1.00 94.19 203 GLN A O 1
ATOM 1538 N N . GLU A 1 204 ? -32.324 2.922 36.973 1.00 95.31 204 GLU A N 1
ATOM 1539 C CA . GLU A 1 204 ? -33.736 2.852 37.376 1.00 95.31 204 GLU A CA 1
ATOM 1540 C C . GLU A 1 204 ? -33.921 1.977 38.628 1.00 95.31 204 GLU A C 1
ATOM 1542 O O . GLU A 1 204 ? -34.634 2.351 39.565 1.00 95.31 204 GLU A O 1
ATOM 1547 N N . LYS A 1 205 ? -33.227 0.833 38.703 1.00 95.75 205 LYS A N 1
ATOM 1548 C CA . LYS A 1 205 ? -33.258 -0.034 39.892 1.00 95.75 205 LYS A CA 1
ATOM 1549 C C . LYS A 1 205 ? -32.639 0.608 41.124 1.00 95.75 205 LYS A C 1
ATOM 1551 O O . LYS A 1 205 ? -33.168 0.420 42.220 1.00 95.75 205 LYS A O 1
ATOM 1556 N N . ALA A 1 206 ? -31.570 1.381 40.969 1.00 95.62 206 ALA A N 1
ATOM 1557 C CA . ALA A 1 206 ? -30.986 2.136 42.068 1.00 95.62 206 ALA A CA 1
ATOM 1558 C C . ALA A 1 206 ? -31.978 3.179 42.616 1.00 95.62 206 ALA A C 1
ATOM 1560 O O . ALA A 1 206 ? -32.132 3.281 43.832 1.00 95.62 206 ALA A O 1
ATOM 1561 N N . HIS A 1 207 ? -32.711 3.884 41.746 1.00 94.06 207 HIS A N 1
ATOM 1562 C CA . HIS A 1 207 ? -33.778 4.807 42.157 1.00 94.06 207 HIS A CA 1
ATOM 1563 C C . HIS A 1 207 ? -34.954 4.107 42.854 1.00 94.06 207 HIS A C 1
ATOM 1565 O O . HIS A 1 207 ? -35.502 4.632 43.824 1.00 94.06 207 HIS A O 1
ATOM 1571 N N . GLU A 1 208 ? -35.344 2.913 42.397 1.00 96.00 208 GLU A N 1
ATOM 1572 C CA . GLU A 1 208 ? -36.392 2.120 43.052 1.00 96.00 208 GLU A CA 1
ATOM 1573 C C . GLU A 1 208 ? -35.981 1.721 44.482 1.00 96.00 208 GLU A C 1
ATOM 1575 O O . GLU A 1 208 ? -36.796 1.793 45.405 1.00 96.00 208 GLU A O 1
ATOM 1580 N N . ILE A 1 209 ? -34.713 1.343 44.688 1.00 95.31 209 ILE A N 1
ATOM 1581 C CA . ILE A 1 209 ? -34.187 1.000 46.017 1.00 95.31 209 ILE A CA 1
ATOM 1582 C C . ILE A 1 209 ? -34.104 2.237 46.913 1.00 95.31 209 ILE A C 1
ATOM 1584 O O . ILE A 1 209 ? -34.500 2.150 48.074 1.00 95.31 209 ILE A O 1
ATOM 1588 N N . ASP A 1 210 ? -33.649 3.374 46.389 1.00 95.19 210 ASP A N 1
ATOM 1589 C CA . ASP A 1 210 ? -33.577 4.641 47.126 1.00 95.19 210 ASP A CA 1
ATOM 1590 C C . ASP A 1 210 ? -34.940 5.021 47.737 1.00 95.19 210 ASP A C 1
ATOM 1592 O O . ASP A 1 210 ? -35.069 5.228 48.945 1.00 95.19 210 ASP A O 1
ATOM 1596 N N . ALA A 1 211 ? -36.010 4.934 46.938 1.00 95.25 211 ALA A N 1
ATOM 1597 C CA . ALA A 1 211 ? -37.376 5.172 47.406 1.00 95.25 211 ALA A CA 1
ATOM 1598 C C . ALA A 1 211 ? -37.821 4.191 48.513 1.00 95.25 211 ALA A C 1
ATOM 1600 O O . ALA A 1 211 ? -38.584 4.553 49.413 1.00 95.25 211 ALA A O 1
ATOM 1601 N N . ILE A 1 212 ? -37.362 2.934 48.473 1.00 95.62 212 ILE A N 1
ATOM 1602 C CA . ILE A 1 212 ? -37.644 1.943 49.523 1.00 95.62 212 ILE A CA 1
ATOM 1603 C C . ILE A 1 212 ? -36.888 2.292 50.810 1.00 95.62 212 ILE A C 1
ATOM 1605 O O . ILE A 1 212 ? -37.462 2.188 51.897 1.00 95.62 212 ILE A O 1
ATOM 1609 N N . VAL A 1 213 ? -35.624 2.708 50.704 1.00 95.88 213 VAL A N 1
ATOM 1610 C CA . VAL A 1 213 ? -34.797 3.121 51.848 1.00 95.88 213 VAL A CA 1
ATOM 1611 C C . VAL A 1 213 ? -35.413 4.330 52.548 1.00 95.88 213 VAL A C 1
ATOM 1613 O O . VAL A 1 213 ? -35.534 4.322 53.774 1.00 95.88 213 VAL A O 1
ATOM 1616 N N . GLU A 1 214 ? -35.923 5.304 51.792 1.00 94.12 214 GLU A N 1
ATOM 1617 C CA . GLU A 1 214 ? -36.623 6.475 52.333 1.00 94.12 214 GLU A CA 1
ATOM 1618 C C . GLU A 1 214 ? -37.869 6.070 53.153 1.00 94.12 214 GLU A C 1
ATOM 1620 O O . GLU A 1 214 ? -38.112 6.570 54.258 1.00 94.12 214 GLU A O 1
ATOM 1625 N N . VAL A 1 215 ? -38.629 5.073 52.677 1.00 96.62 215 VAL A N 1
ATOM 1626 C CA . VAL A 1 215 ? -39.767 4.494 53.413 1.00 96.62 215 VAL A CA 1
ATOM 1627 C C . VAL A 1 215 ? -39.314 3.767 54.685 1.00 96.62 215 VAL A C 1
ATOM 1629 O O . VAL A 1 215 ? -39.964 3.907 55.725 1.00 96.62 215 VAL A O 1
ATOM 1632 N N . ILE A 1 216 ? -38.219 3.001 54.636 1.00 94.38 216 ILE A N 1
ATOM 1633 C CA . ILE A 1 216 ? -37.661 2.302 55.807 1.00 94.38 216 ILE A CA 1
ATOM 1634 C C . ILE A 1 216 ? -37.234 3.313 56.873 1.00 94.38 216 ILE A C 1
ATOM 1636 O O . ILE A 1 216 ? -37.614 3.149 58.035 1.00 94.38 216 ILE A O 1
ATOM 1640 N N . ASN A 1 217 ? -36.522 4.372 56.479 1.00 93.94 217 ASN A N 1
ATOM 1641 C CA . ASN A 1 217 ? -36.124 5.456 57.374 1.00 93.94 217 ASN A CA 1
ATOM 1642 C C . ASN A 1 217 ? -37.345 6.103 58.041 1.00 93.94 217 ASN A C 1
ATOM 1644 O O . ASN A 1 217 ? -37.383 6.235 59.267 1.00 93.94 217 ASN A O 1
ATOM 1648 N N . GLY A 1 218 ? -38.403 6.387 57.271 1.00 94.88 218 GLY A N 1
ATOM 1649 C CA . GLY A 1 218 ? -39.666 6.899 57.809 1.00 94.88 218 GLY A CA 1
ATOM 1650 C C . GLY A 1 218 ? -40.358 5.949 58.803 1.00 94.88 218 GLY A C 1
ATOM 1651 O O . GLY A 1 218 ? -40.877 6.393 59.833 1.00 94.88 218 GLY A O 1
ATOM 1652 N N . ILE A 1 219 ? -40.352 4.636 58.541 1.00 95.06 219 ILE A N 1
ATOM 1653 C CA . ILE A 1 219 ? -40.908 3.620 59.456 1.00 95.06 219 ILE A CA 1
ATOM 1654 C C . ILE A 1 219 ? -40.076 3.524 60.738 1.00 95.06 219 ILE A C 1
ATOM 1656 O O . ILE A 1 219 ? -40.644 3.441 61.834 1.00 95.06 219 ILE A O 1
ATOM 1660 N N . ALA A 1 220 ? -38.749 3.533 60.623 1.00 95.19 220 ALA A N 1
ATOM 1661 C CA . ALA A 1 220 ? -37.836 3.490 61.757 1.00 95.19 220 ALA A CA 1
ATOM 1662 C C . ALA A 1 220 ? -38.006 4.732 62.648 1.00 95.19 220 ALA A C 1
ATOM 1664 O O . ALA A 1 220 ? -38.165 4.586 63.861 1.00 95.19 220 ALA A O 1
ATOM 1665 N N . ASP A 1 221 ? -38.134 5.927 62.061 1.00 94.12 221 ASP A N 1
ATOM 1666 C CA . ASP A 1 221 ? -38.414 7.173 62.788 1.00 94.12 221 ASP A CA 1
ATOM 1667 C C . ASP A 1 221 ? -39.737 7.109 63.553 1.00 94.12 221 ASP A C 1
ATOM 1669 O O . ASP A 1 221 ? -39.821 7.439 64.743 1.00 94.12 221 ASP A O 1
ATOM 1673 N N . GLN A 1 222 ? -40.792 6.635 62.887 1.00 96.19 222 GLN A N 1
ATOM 1674 C CA . GLN A 1 222 ? -42.101 6.489 63.509 1.00 96.19 222 GLN A CA 1
ATOM 1675 C C . GLN A 1 222 ? -42.073 5.456 64.645 1.00 96.19 222 GLN A C 1
ATOM 1677 O O . GLN A 1 222 ? -42.679 5.674 65.698 1.00 96.19 222 GLN A O 1
ATOM 1682 N N . THR A 1 223 ? -41.346 4.354 64.459 1.00 95.56 223 THR A N 1
ATOM 1683 C CA . THR A 1 223 ? -41.181 3.293 65.461 1.00 95.56 223 THR A CA 1
ATOM 1684 C C . THR A 1 223 ? -40.388 3.793 66.665 1.00 95.56 223 THR A C 1
ATOM 1686 O O . THR A 1 223 ? -40.803 3.566 67.801 1.00 95.56 223 THR A O 1
ATOM 1689 N N . ASN A 1 224 ? -39.314 4.552 66.439 1.00 93.12 224 ASN A N 1
ATOM 1690 C CA . ASN A 1 224 ? -38.521 5.201 67.480 1.00 93.12 224 ASN A CA 1
ATOM 1691 C C . ASN A 1 224 ? -39.374 6.189 68.300 1.00 93.12 224 ASN A C 1
ATOM 1693 O O . ASN A 1 224 ? -39.351 6.170 69.532 1.00 93.12 224 ASN A O 1
ATOM 1697 N N . LEU A 1 225 ? -40.211 6.997 67.637 1.00 94.88 225 LEU A N 1
ATOM 1698 C CA . LEU A 1 225 ? -41.165 7.893 68.301 1.00 94.88 225 LEU A CA 1
ATOM 1699 C C . LEU A 1 225 ? -42.223 7.139 69.119 1.00 94.88 225 LEU A C 1
ATOM 1701 O O . LEU A 1 225 ? -42.560 7.553 70.232 1.00 94.88 225 LEU A O 1
ATOM 1705 N N . LEU A 1 226 ? -42.765 6.038 68.591 1.00 94.81 226 LEU A N 1
ATOM 1706 C CA . LEU A 1 226 ? -43.725 5.191 69.305 1.00 94.81 226 LEU A CA 1
ATOM 1707 C C . LEU A 1 226 ? -43.091 4.539 70.537 1.00 94.81 226 LEU A C 1
ATOM 1709 O O . LEU A 1 226 ? -43.691 4.562 71.613 1.00 94.81 226 LEU A O 1
ATOM 1713 N N . ALA A 1 227 ? -41.874 4.016 70.394 1.00 95.00 227 ALA A N 1
ATOM 1714 C CA . ALA A 1 227 ? -41.098 3.424 71.474 1.00 95.00 227 ALA A CA 1
ATOM 1715 C C . ALA A 1 227 ? -40.788 4.451 72.569 1.00 95.00 227 ALA A C 1
ATOM 1717 O O . ALA A 1 227 ? -41.028 4.191 73.743 1.00 95.00 227 ALA A O 1
ATOM 1718 N N . LEU A 1 228 ? -40.379 5.665 72.191 1.00 92.88 228 LEU A N 1
ATOM 1719 C CA . LEU A 1 228 ? -40.154 6.762 73.131 1.00 92.88 228 LEU A CA 1
ATOM 1720 C C . LEU A 1 228 ? -41.422 7.112 73.924 1.00 92.88 228 LEU A C 1
ATOM 1722 O O . LEU A 1 228 ? -41.370 7.255 75.146 1.00 92.88 228 LEU A O 1
ATOM 1726 N N . ASN A 1 229 ? -42.567 7.223 73.246 1.00 92.50 229 ASN A N 1
ATOM 1727 C CA . ASN A 1 229 ? -43.850 7.472 73.904 1.00 92.50 229 ASN A CA 1
ATOM 1728 C C . ASN A 1 229 ? -44.230 6.330 74.863 1.00 92.50 229 ASN A C 1
ATOM 1730 O O . ASN A 1 229 ? -44.740 6.591 75.954 1.00 92.50 229 ASN A O 1
ATOM 1734 N N . ALA A 1 230 ? -43.943 5.078 74.493 1.00 92.75 230 ALA A N 1
ATOM 1735 C CA . ALA A 1 230 ? -44.161 3.916 75.349 1.00 92.75 230 ALA A CA 1
ATOM 1736 C C . ALA A 1 230 ? -43.232 3.908 76.577 1.00 92.75 230 ALA A C 1
ATOM 1738 O O . ALA A 1 230 ? -43.723 3.678 77.681 1.00 92.75 230 ALA A O 1
ATOM 1739 N N . SER A 1 231 ? -41.940 4.235 76.433 1.00 92.00 231 SER A N 1
ATOM 1740 C CA . SER A 1 231 ? -41.004 4.368 77.565 1.00 92.00 231 SER A CA 1
ATOM 1741 C C . SER A 1 231 ? -41.457 5.466 78.538 1.00 92.00 231 SER A C 1
ATOM 1743 O O . SER A 1 231 ? -41.391 5.286 79.755 1.00 92.00 231 SER A O 1
ATOM 1745 N N . ILE A 1 232 ? -41.982 6.589 78.027 1.00 89.56 232 ILE A N 1
ATOM 1746 C CA . ILE A 1 232 ? -42.541 7.674 78.854 1.00 89.56 232 ILE A CA 1
ATOM 1747 C C . ILE A 1 232 ? -43.765 7.194 79.647 1.00 89.56 232 ILE A C 1
ATOM 1749 O O . ILE A 1 232 ? -43.879 7.474 80.844 1.00 89.56 232 ILE A O 1
ATOM 1753 N N . GLU A 1 233 ? -44.688 6.480 79.002 1.00 92.75 233 GLU A N 1
ATOM 1754 C CA . GLU A 1 233 ? -45.911 6.019 79.663 1.00 92.75 233 GLU A CA 1
ATOM 1755 C C . GLU A 1 233 ? -45.633 4.865 80.645 1.00 92.75 233 GLU A C 1
ATOM 1757 O O . GLU A 1 233 ? -46.232 4.809 81.721 1.00 92.75 233 GLU A O 1
ATOM 1762 N N . ALA A 1 234 ? -44.647 4.013 80.350 1.00 91.56 234 ALA A N 1
ATOM 1763 C CA . ALA A 1 234 ? -44.135 3.008 81.277 1.00 91.56 234 ALA A CA 1
ATOM 1764 C C . ALA A 1 234 ? -43.534 3.654 82.539 1.00 91.56 234 ALA A C 1
ATOM 1766 O O . ALA A 1 234 ? -43.877 3.256 83.652 1.00 91.56 234 ALA A O 1
ATOM 1767 N N . ALA A 1 235 ? -42.734 4.717 82.391 1.00 89.00 235 ALA A N 1
ATOM 1768 C CA . ALA A 1 235 ? -42.196 5.475 83.524 1.00 89.00 235 ALA A CA 1
ATOM 1769 C C . ALA A 1 235 ? -43.298 6.145 84.371 1.00 89.00 235 ALA A C 1
ATOM 1771 O O . ALA A 1 235 ? -43.174 6.253 85.593 1.00 89.00 235 ALA A O 1
ATOM 1772 N N . ARG A 1 236 ? -44.408 6.565 83.749 1.00 89.19 236 ARG A N 1
ATOM 1773 C CA . ARG A 1 236 ? -45.590 7.098 84.453 1.00 89.19 236 ARG A CA 1
ATOM 1774 C C . ARG A 1 236 ? -46.330 6.055 85.286 1.00 89.19 236 ARG A C 1
ATOM 1776 O O . ARG A 1 236 ? -46.910 6.417 86.309 1.00 89.19 236 ARG A O 1
ATOM 1783 N N . ALA A 1 237 ? -46.323 4.791 84.866 1.00 89.75 237 ALA A N 1
ATOM 1784 C CA . ALA A 1 237 ? -46.997 3.697 85.563 1.00 89.75 237 ALA A CA 1
ATOM 1785 C C . ALA A 1 237 ? -46.244 3.195 86.818 1.00 89.75 237 ALA A C 1
ATOM 1787 O O . ALA A 1 237 ? -46.792 2.386 87.572 1.00 89.75 237 ALA A O 1
ATOM 1788 N N . GLY A 1 238 ? -45.020 3.680 87.078 1.00 84.94 238 GLY A N 1
ATOM 1789 C CA . GLY A 1 238 ? -44.203 3.275 88.231 1.00 84.94 238 GLY A CA 1
ATOM 1790 C C . GLY A 1 238 ? -43.828 1.787 88.188 1.00 84.94 238 GLY A C 1
ATOM 1791 O O . GLY A 1 238 ? -43.610 1.247 87.110 1.00 84.94 238 GLY A O 1
ATOM 1792 N N . GLU A 1 239 ? -43.829 1.093 89.337 1.00 82.81 239 GLU A N 1
ATOM 1793 C CA . GLU A 1 239 ? -43.463 -0.342 89.435 1.00 82.81 239 GLU A CA 1
ATOM 1794 C C . GLU A 1 239 ? -44.291 -1.270 88.522 1.00 82.81 239 GLU A C 1
ATOM 1796 O O . GLU A 1 239 ? -43.851 -2.361 88.172 1.00 82.81 239 GLU A O 1
ATOM 1801 N N . SER A 1 240 ? -45.503 -0.868 88.115 1.00 82.19 240 SER A N 1
ATOM 1802 C CA . SER A 1 240 ? -46.327 -1.669 87.191 1.00 82.19 240 SER A CA 1
ATOM 1803 C C . SER A 1 240 ? -45.878 -1.560 85.726 1.00 82.19 240 SER A C 1
ATOM 1805 O O . SER A 1 240 ? -46.307 -2.365 84.900 1.00 82.19 240 SER A O 1
ATOM 1807 N N . GLY A 1 241 ? -45.043 -0.569 85.397 1.00 87.00 241 GLY A N 1
ATOM 1808 C CA . GLY A 1 241 ? -44.550 -0.283 84.050 1.00 87.00 241 GLY A CA 1
ATOM 1809 C C . GLY A 1 241 ? -43.151 -0.818 83.749 1.00 87.00 241 GLY A C 1
ATOM 1810 O O . GLY A 1 241 ? -42.775 -0.838 82.581 1.00 87.00 241 GLY A O 1
ATOM 1811 N N . ASP A 1 242 ? -42.400 -1.302 84.744 1.00 84.88 242 ASP A N 1
ATOM 1812 C CA . ASP A 1 242 ? -40.983 -1.675 84.583 1.00 84.88 242 ASP A CA 1
ATOM 1813 C C . ASP A 1 242 ? -40.748 -2.711 83.469 1.00 84.88 242 ASP A C 1
ATOM 1815 O O . ASP A 1 242 ? -39.819 -2.581 82.675 1.00 84.88 242 ASP A O 1
ATOM 1819 N N . GLY A 1 243 ? -41.627 -3.712 83.340 1.00 87.00 243 GLY A N 1
ATOM 1820 C CA . GLY A 1 243 ? -41.543 -4.696 82.253 1.00 87.00 243 GLY A CA 1
ATOM 1821 C C . GLY A 1 243 ? -41.833 -4.110 80.864 1.00 87.00 243 GLY A C 1
ATOM 1822 O O . GLY A 1 243 ? -41.234 -4.539 79.882 1.00 87.00 243 GLY A O 1
ATOM 1823 N N . PHE A 1 244 ? -42.719 -3.111 80.775 1.00 89.88 244 PHE A N 1
ATOM 1824 C CA . PHE A 1 244 ? -43.013 -2.400 79.526 1.00 89.88 244 PHE A CA 1
ATOM 1825 C C . PHE A 1 244 ? -41.904 -1.414 79.149 1.00 89.88 244 PHE A C 1
ATOM 1827 O O . PHE A 1 244 ? -41.642 -1.248 77.962 1.00 89.88 244 PHE A O 1
ATOM 1834 N N . ALA A 1 245 ? -41.232 -0.807 80.132 1.00 90.75 245 ALA A N 1
ATOM 1835 C CA . ALA A 1 245 ? -40.097 0.082 79.897 1.00 90.75 245 ALA A CA 1
ATOM 1836 C C . ALA A 1 245 ? -38.945 -0.654 79.197 1.00 90.75 245 ALA A C 1
ATOM 1838 O O . ALA A 1 245 ? -38.416 -0.153 78.212 1.00 90.75 245 ALA A O 1
ATOM 1839 N N . VAL A 1 246 ? -38.629 -1.882 79.633 1.00 92.50 246 VAL A N 1
ATOM 1840 C CA . VAL A 1 246 ? -37.585 -2.712 79.000 1.00 92.50 246 VAL A CA 1
ATOM 1841 C C . VAL A 1 246 ? -37.916 -3.019 77.537 1.00 92.50 246 VAL A C 1
ATOM 1843 O O . VAL A 1 246 ? -37.049 -2.921 76.677 1.00 92.50 246 VAL A O 1
ATOM 1846 N N . VAL A 1 247 ? -39.172 -3.366 77.234 1.00 94.69 247 VAL A N 1
ATOM 1847 C CA . VAL A 1 247 ? -39.596 -3.638 75.850 1.00 94.69 247 VAL A CA 1
ATOM 1848 C C . VAL A 1 247 ? -39.551 -2.368 75.002 1.00 94.69 247 VAL A C 1
ATOM 1850 O O . VAL A 1 247 ? -39.117 -2.419 73.857 1.00 94.69 247 VAL A O 1
ATOM 1853 N N . ALA A 1 248 ? -39.987 -1.233 75.547 1.00 94.25 248 ALA A N 1
ATOM 1854 C CA . ALA A 1 248 ? -39.968 0.035 74.831 1.00 94.25 248 ALA A CA 1
ATOM 1855 C C . ALA A 1 248 ? -38.534 0.490 74.505 1.00 94.25 248 ALA A C 1
ATOM 1857 O O . ALA A 1 248 ? -38.279 0.907 73.378 1.00 94.25 248 ALA A O 1
ATOM 1858 N N . ASP A 1 249 ? -37.584 0.323 75.429 1.00 93.44 249 ASP A N 1
ATOM 1859 C CA . ASP A 1 249 ? -36.171 0.627 75.176 1.00 93.44 249 ASP A CA 1
ATOM 1860 C C . ASP A 1 249 ? -35.541 -0.329 74.143 1.00 93.44 249 ASP A C 1
ATOM 1862 O O . ASP A 1 249 ? -34.763 0.116 73.300 1.00 93.44 249 ASP A O 1
ATOM 1866 N N . GLU A 1 250 ? -35.922 -1.611 74.131 1.00 95.62 250 GLU A N 1
ATOM 1867 C CA . GLU A 1 250 ? -35.470 -2.566 73.107 1.00 95.62 250 GLU A CA 1
ATOM 1868 C C . GLU A 1 250 ? -36.011 -2.213 71.712 1.00 95.62 250 GLU A C 1
ATOM 1870 O O . GLU A 1 250 ? -35.262 -2.189 70.738 1.00 95.62 250 GLU A O 1
ATOM 1875 N N . VAL A 1 251 ? -37.302 -1.868 71.604 1.00 96.19 251 VAL A N 1
ATOM 1876 C CA . VAL A 1 251 ? -37.904 -1.418 70.333 1.00 96.19 251 VAL A CA 1
ATOM 1877 C C . VAL A 1 251 ? -37.246 -0.125 69.853 1.00 96.19 251 VAL A C 1
ATOM 1879 O O . VAL A 1 251 ? -37.020 0.042 68.657 1.00 96.19 251 VAL A O 1
ATOM 1882 N N . LYS A 1 252 ? -36.907 0.780 70.777 1.00 93.75 252 LYS A N 1
ATOM 1883 C CA . LYS A 1 252 ? -36.185 2.012 70.464 1.00 93.75 252 LYS A CA 1
ATOM 1884 C C . LYS A 1 252 ? -34.792 1.724 69.894 1.00 93.75 252 LYS A C 1
ATOM 1886 O O . LYS A 1 252 ? -34.425 2.325 68.889 1.00 93.75 252 LYS A O 1
ATOM 1891 N N . ASN A 1 253 ? -34.042 0.803 70.502 1.00 95.62 253 ASN A N 1
ATOM 1892 C CA . ASN A 1 253 ? -32.734 0.386 69.991 1.00 95.62 253 ASN A CA 1
ATOM 1893 C C . ASN A 1 253 ? -32.846 -0.241 68.597 1.00 95.62 253 ASN A C 1
ATOM 1895 O O . ASN A 1 253 ? -32.118 0.173 67.704 1.00 95.62 253 ASN A O 1
ATOM 1899 N N . LEU A 1 254 ? -33.797 -1.158 68.381 1.00 96.06 254 LEU A N 1
ATOM 1900 C CA . LEU A 1 254 ? -34.025 -1.783 67.070 1.00 96.06 254 LEU A CA 1
ATOM 1901 C C . LEU A 1 254 ? -34.406 -0.765 65.987 1.00 96.06 254 LEU A C 1
ATOM 1903 O O . LEU A 1 254 ? -34.001 -0.905 64.834 1.00 96.06 254 LEU A O 1
ATOM 1907 N N . ALA A 1 255 ? -35.183 0.261 66.344 1.00 95.44 255 ALA A N 1
ATOM 1908 C CA . ALA A 1 255 ? -35.520 1.347 65.431 1.00 95.44 255 ALA A CA 1
ATOM 1909 C C . ALA A 1 255 ? -34.285 2.188 65.068 1.00 95.44 255 ALA A C 1
ATOM 1911 O O . ALA A 1 255 ? -34.097 2.498 63.895 1.00 95.44 255 ALA A O 1
ATOM 1912 N N . GLY A 1 256 ? -33.422 2.496 66.043 1.00 94.19 256 GLY A N 1
ATOM 1913 C CA . GLY A 1 256 ? -32.147 3.180 65.796 1.00 94.19 256 GLY A CA 1
ATOM 1914 C C . GLY A 1 256 ? -31.189 2.358 64.929 1.00 94.19 256 GLY A C 1
ATOM 1915 O O . GLY A 1 256 ? -30.628 2.878 63.973 1.00 94.19 256 GLY A O 1
ATOM 1916 N N . GLU A 1 257 ? -31.071 1.058 65.196 1.00 95.94 257 GLU A N 1
ATOM 1917 C CA . GLU A 1 257 ? -30.258 0.140 64.387 1.00 95.94 257 GLU A CA 1
ATOM 1918 C C . GLU A 1 257 ? -30.821 -0.003 62.960 1.00 95.94 257 GLU A C 1
ATOM 1920 O O . GLU A 1 257 ? -30.070 -0.111 61.995 1.00 95.94 257 GLU A O 1
ATOM 1925 N N . SER A 1 258 ? -32.148 0.047 62.790 1.00 95.75 258 SER A N 1
ATOM 1926 C CA . SER A 1 258 ? -32.775 0.057 61.458 1.00 95.75 258 SER A CA 1
ATOM 1927 C C . SER A 1 258 ? -32.460 1.336 60.677 1.00 95.75 258 SER A C 1
ATOM 1929 O O . SER A 1 258 ? -32.246 1.254 59.472 1.00 95.75 258 SER A O 1
ATOM 1931 N N . GLN A 1 259 ? -32.402 2.489 61.352 1.00 94.19 259 GLN A N 1
ATOM 1932 C CA . GLN A 1 259 ? -31.978 3.766 60.764 1.00 94.19 259 GLN A CA 1
ATOM 1933 C C . GLN A 1 259 ? -30.523 3.735 60.308 1.00 94.19 259 GLN A C 1
ATOM 1935 O O . GLN A 1 259 ? -30.242 4.041 59.158 1.00 94.19 259 GLN A O 1
ATOM 1940 N N . GLU A 1 260 ? -29.611 3.290 61.172 1.00 95.44 260 GLU A N 1
ATOM 1941 C CA . GLU A 1 260 ? -28.182 3.208 60.844 1.00 95.44 260 GLU A CA 1
ATOM 1942 C C . GLU A 1 260 ? -27.926 2.274 59.645 1.00 95.44 260 GLU A C 1
ATOM 1944 O O . GLU A 1 260 ? -27.136 2.575 58.747 1.00 95.44 260 GLU A O 1
ATOM 1949 N N . ASN A 1 261 ? -28.654 1.153 59.574 1.00 95.25 261 ASN A N 1
ATOM 1950 C CA . ASN A 1 261 ? -28.601 0.264 58.414 1.00 95.25 261 ASN A CA 1
ATOM 1951 C C . ASN A 1 261 ? -29.200 0.906 57.152 1.00 95.25 261 ASN A C 1
ATOM 1953 O O . ASN A 1 261 ? -28.661 0.705 56.066 1.00 95.25 261 ASN A O 1
ATOM 1957 N N . ALA A 1 262 ? -30.300 1.655 57.269 1.00 94.25 262 ALA A N 1
ATOM 1958 C CA . ALA A 1 262 ? -30.908 2.354 56.139 1.00 94.25 262 ALA A CA 1
ATOM 1959 C C . ALA A 1 262 ? -29.978 3.444 55.580 1.00 94.25 262 ALA A C 1
ATOM 1961 O O . ALA A 1 262 ? -29.770 3.472 54.372 1.00 94.25 262 ALA A O 1
ATOM 1962 N N . GLU A 1 263 ? -29.340 4.246 56.441 1.00 94.25 263 GLU A N 1
ATOM 1963 C CA . GLU A 1 263 ? -28.303 5.217 56.049 1.00 94.25 263 GLU A CA 1
ATOM 1964 C C . GLU A 1 263 ? -27.131 4.527 55.331 1.00 94.25 263 GLU A C 1
ATOM 1966 O O . GLU A 1 263 ? -26.682 4.982 54.282 1.00 94.25 263 GLU A O 1
ATOM 1971 N N . THR A 1 264 ? -26.679 3.371 55.829 1.00 96.06 264 THR A N 1
ATOM 1972 C CA . THR A 1 264 ? -25.616 2.596 55.164 1.00 96.06 264 THR A CA 1
ATOM 1973 C C . THR A 1 264 ? -26.033 2.137 53.759 1.00 96.06 264 THR A C 1
ATOM 1975 O O . THR A 1 264 ? -25.226 2.166 52.829 1.00 96.06 264 THR A O 1
ATOM 1978 N N . ILE A 1 265 ? -27.287 1.704 53.575 1.00 95.81 265 ILE A N 1
ATOM 1979 C CA . ILE A 1 265 ? -27.803 1.314 52.253 1.00 95.81 265 ILE A CA 1
ATOM 1980 C C . ILE A 1 265 ? -27.904 2.541 51.337 1.00 95.81 265 ILE A C 1
ATOM 1982 O O . ILE A 1 265 ? -27.533 2.443 50.170 1.00 95.81 265 ILE A O 1
ATOM 1986 N N . GLU A 1 266 ? -28.353 3.686 51.851 1.00 95.00 266 GLU A N 1
ATOM 1987 C CA . GLU A 1 266 ? -28.424 4.952 51.109 1.00 95.00 266 GLU A CA 1
ATOM 1988 C C . GLU A 1 266 ? -27.041 5.372 50.584 1.00 95.00 266 GLU A C 1
ATOM 1990 O O . GLU A 1 266 ? -26.885 5.684 49.404 1.00 95.00 266 GLU A O 1
ATOM 1995 N N . GLU A 1 267 ? -25.996 5.294 51.416 1.00 96.06 267 GLU A N 1
ATOM 1996 C CA . GLU A 1 267 ? -24.613 5.548 50.989 1.00 96.06 267 GLU A CA 1
ATOM 1997 C C . GLU A 1 267 ? -24.168 4.600 49.864 1.00 96.06 267 GLU A C 1
ATOM 1999 O O . GLU A 1 267 ? -23.544 5.032 48.890 1.00 96.06 267 GLU A O 1
ATOM 2004 N N . MET A 1 268 ? -24.511 3.310 49.958 1.00 96.12 268 MET A N 1
ATOM 2005 C CA . MET A 1 268 ? -24.197 2.329 48.915 1.00 96.12 268 MET A CA 1
ATOM 2006 C C . MET A 1 268 ? -24.933 2.616 47.601 1.00 96.12 268 MET A C 1
ATOM 2008 O O . MET A 1 268 ? -24.338 2.472 46.534 1.00 96.12 268 MET A O 1
ATOM 2012 N N . ILE A 1 269 ? -26.202 3.025 47.660 1.00 96.31 269 ILE A N 1
ATOM 2013 C CA . ILE A 1 269 ? -26.997 3.360 46.471 1.00 96.31 269 ILE A CA 1
ATOM 2014 C C . ILE A 1 269 ? -26.472 4.624 45.796 1.00 96.31 269 ILE A C 1
ATOM 2016 O O . ILE A 1 269 ? -26.291 4.617 44.581 1.00 96.31 269 ILE A O 1
ATOM 2020 N N . ASN A 1 270 ? -26.123 5.654 46.567 1.00 94.81 270 ASN A N 1
ATOM 2021 C CA . ASN A 1 270 ? -25.481 6.857 46.038 1.00 94.81 270 ASN A CA 1
ATOM 2022 C C . ASN A 1 270 ? -24.153 6.534 45.332 1.00 94.81 270 ASN A C 1
ATOM 2024 O O . ASN A 1 270 ? -23.866 7.067 44.261 1.00 94.81 270 ASN A O 1
ATOM 2028 N N . ALA A 1 271 ? -23.350 5.622 45.893 1.00 96.00 271 ALA A N 1
ATOM 2029 C CA . ALA A 1 271 ? -22.116 5.171 45.254 1.00 96.00 271 ALA A CA 1
ATOM 2030 C C . ALA A 1 271 ? -22.374 4.400 43.945 1.00 96.00 271 ALA A C 1
ATOM 2032 O O . ALA A 1 271 ? -21.632 4.576 42.979 1.00 96.00 271 ALA A O 1
ATOM 2033 N N . ILE A 1 272 ? -23.425 3.570 43.896 1.00 95.75 272 ILE A N 1
ATOM 2034 C CA . ILE A 1 272 ? -23.838 2.868 42.671 1.00 95.75 272 ILE A CA 1
ATOM 2035 C C . ILE A 1 272 ? -24.278 3.875 41.604 1.00 95.75 272 ILE A C 1
ATOM 2037 O O . ILE A 1 272 ? -23.784 3.789 40.485 1.00 95.75 272 ILE A O 1
ATOM 2041 N N . GLN A 1 273 ? -25.131 4.844 41.952 1.00 93.38 273 GLN A N 1
ATOM 2042 C CA . GLN A 1 273 ? -25.608 5.881 41.028 1.00 93.38 273 GLN A CA 1
ATOM 2043 C C . GLN A 1 273 ? -24.447 6.692 40.432 1.00 93.38 273 GLN A C 1
ATOM 2045 O O . GLN A 1 273 ? -24.353 6.831 39.212 1.00 93.38 273 GLN A O 1
ATOM 2050 N N . ALA A 1 274 ? -23.510 7.143 41.271 1.00 95.81 274 ALA A N 1
ATOM 2051 C CA . ALA A 1 274 ? -22.322 7.860 40.808 1.00 95.81 274 ALA A CA 1
ATOM 2052 C C . ALA A 1 274 ? -21.457 7.005 39.861 1.00 95.81 274 ALA A C 1
ATOM 2054 O O . ALA A 1 274 ? -20.978 7.495 38.842 1.00 95.81 274 ALA A O 1
ATOM 2055 N N . SER A 1 275 ? -21.284 5.713 40.165 1.00 95.88 275 SER A N 1
ATOM 2056 C CA . SER A 1 275 ? -20.530 4.796 39.301 1.00 95.88 275 SER A CA 1
ATOM 2057 C C . SER A 1 275 ? -21.235 4.527 37.969 1.00 95.88 275 SER A C 1
ATOM 2059 O O . SER A 1 275 ? -20.557 4.343 36.957 1.00 95.88 275 SER A O 1
ATOM 2061 N N . THR A 1 276 ? -22.570 4.469 37.949 1.00 95.56 276 THR A N 1
ATOM 2062 C CA . THR A 1 276 ? -23.331 4.318 36.703 1.00 95.56 276 THR A CA 1
ATOM 2063 C C . THR A 1 276 ? -23.242 5.568 35.836 1.00 95.56 276 THR A C 1
ATOM 2065 O O . THR A 1 276 ? -23.011 5.428 34.641 1.00 95.56 276 THR A O 1
ATOM 2068 N N . GLU A 1 277 ? -23.315 6.770 36.418 1.00 93.88 277 GLU A N 1
ATOM 2069 C CA . GLU A 1 277 ? -23.135 8.032 35.680 1.00 93.88 277 GLU A CA 1
ATOM 2070 C C . GLU A 1 277 ? -21.744 8.116 35.032 1.00 93.88 277 GLU A C 1
ATOM 2072 O O . GLU A 1 277 ? -21.639 8.365 33.835 1.00 93.88 277 GLU A O 1
ATOM 2077 N N . GLU A 1 278 ? -20.675 7.796 35.773 1.00 95.81 278 GLU A N 1
ATOM 2078 C CA . GLU A 1 278 ? -19.310 7.751 35.217 1.00 95.81 278 GLU A CA 1
ATOM 2079 C C . GLU A 1 278 ? -19.176 6.727 34.071 1.00 95.81 278 GLU A C 1
ATOM 2081 O O . GLU A 1 278 ? -18.421 6.925 33.112 1.00 95.81 278 GLU A O 1
ATOM 2086 N N . THR A 1 279 ? -19.922 5.621 34.154 1.00 95.75 279 THR A N 1
ATOM 2087 C CA . THR A 1 279 ? -19.944 4.599 33.101 1.00 95.75 279 THR A CA 1
ATOM 2088 C C . THR A 1 279 ? -20.650 5.111 31.845 1.00 95.75 279 THR A C 1
ATOM 2090 O O . THR A 1 279 ? -20.144 4.874 30.750 1.00 95.75 279 THR A O 1
ATOM 2093 N N . VAL A 1 280 ? -21.759 5.847 31.981 1.00 93.62 280 VAL A N 1
ATOM 2094 C CA . VAL A 1 280 ? -22.461 6.479 30.848 1.00 93.62 280 VAL A CA 1
ATOM 2095 C C . VAL A 1 280 ? -21.551 7.480 30.133 1.00 93.62 280 VAL A C 1
ATOM 2097 O O . VAL A 1 280 ? -21.353 7.347 28.928 1.00 93.62 280 VAL A O 1
ATOM 2100 N N . ASP A 1 281 ? -20.899 8.389 30.865 1.00 94.12 281 ASP A N 1
ATOM 2101 C CA . ASP A 1 281 ? -19.949 9.356 30.285 1.00 94.12 281 ASP A CA 1
ATOM 2102 C C . ASP A 1 281 ? -18.808 8.653 29.514 1.00 94.12 281 ASP A C 1
ATOM 2104 O O . ASP A 1 281 ? -18.338 9.103 28.459 1.00 94.12 281 ASP A O 1
ATOM 2108 N N . SER A 1 282 ? -18.348 7.512 30.039 1.00 95.44 282 SER A N 1
ATOM 2109 C CA . SER A 1 282 ? -17.310 6.694 29.404 1.00 95.44 282 SER A CA 1
ATOM 2110 C C . SER A 1 282 ? -17.799 6.013 28.123 1.00 95.44 282 SER A C 1
ATOM 2112 O O . SER A 1 282 ? -17.021 5.888 27.174 1.00 95.44 282 SER A O 1
ATOM 2114 N N . LEU A 1 283 ? -19.063 5.579 28.082 1.00 94.56 283 LEU A N 1
ATOM 2115 C CA . LEU A 1 283 ? -19.693 4.989 26.897 1.00 94.56 283 LEU A CA 1
ATOM 2116 C C . LEU A 1 283 ? -19.934 6.036 25.805 1.00 94.56 283 LEU A C 1
ATOM 2118 O O . LEU A 1 283 ? -19.638 5.758 24.646 1.00 94.56 283 LEU A O 1
ATOM 2122 N N . GLU A 1 284 ? -20.364 7.252 26.155 1.00 92.25 284 GLU A N 1
ATOM 2123 C CA . GLU A 1 284 ? -20.484 8.361 25.194 1.00 92.25 284 GLU A CA 1
ATOM 2124 C C . GLU A 1 284 ? -19.127 8.679 24.551 1.00 92.25 284 GLU A C 1
ATOM 2126 O O . GLU A 1 284 ? -18.992 8.718 23.329 1.00 92.25 284 GLU A O 1
ATOM 2131 N N . THR A 1 285 ? -18.077 8.792 25.371 1.00 95.38 285 THR A N 1
ATOM 2132 C CA . THR A 1 285 ? -16.709 9.002 24.869 1.00 95.38 285 THR A CA 1
ATOM 2133 C C . THR A 1 285 ? -16.235 7.835 23.994 1.00 95.38 285 THR A C 1
ATOM 2135 O O . THR A 1 285 ? -15.461 8.027 23.055 1.00 95.38 285 THR A O 1
ATOM 2138 N N . MET A 1 286 ? -16.643 6.602 24.311 1.00 95.19 286 MET A N 1
ATOM 2139 C CA . MET A 1 286 ? -16.321 5.431 23.498 1.00 95.19 286 MET A CA 1
ATOM 2140 C C . MET A 1 286 ? -16.991 5.515 22.125 1.00 95.19 286 MET A C 1
ATOM 2142 O O . MET A 1 286 ? -16.313 5.259 21.134 1.00 95.19 286 MET A O 1
ATOM 2146 N N . HIS A 1 287 ? -18.260 5.922 22.067 1.00 93.69 287 HIS A N 1
ATOM 2147 C CA . HIS A 1 287 ? -19.002 6.098 20.820 1.00 93.69 287 HIS A CA 1
ATOM 2148 C C . HIS A 1 287 ? -18.312 7.107 19.894 1.00 93.69 287 HIS A C 1
ATOM 2150 O O . HIS A 1 287 ? -17.982 6.766 18.761 1.00 93.69 287 HIS A O 1
ATOM 2156 N N . ASP A 1 288 ? -17.967 8.295 20.403 1.00 95.19 288 ASP A N 1
ATOM 2157 C CA . ASP A 1 288 ? -17.254 9.326 19.628 1.00 95.19 288 ASP A CA 1
ATOM 2158 C C . ASP A 1 288 ? -15.930 8.801 19.037 1.00 95.19 288 ASP A C 1
ATOM 2160 O O . ASP A 1 288 ? -15.513 9.157 17.928 1.00 95.19 288 ASP A O 1
ATOM 2164 N N . ARG A 1 289 ? -15.229 7.946 19.794 1.00 96.00 289 ARG A N 1
ATOM 2165 C CA . ARG A 1 289 ? -13.964 7.343 19.358 1.00 96.00 289 ARG A CA 1
ATOM 2166 C C . ARG A 1 289 ? -14.155 6.247 18.319 1.00 96.00 289 ARG A C 1
ATOM 2168 O O . ARG A 1 289 ? -13.263 6.085 17.490 1.00 96.00 289 ARG A O 1
ATOM 2175 N N . ILE A 1 290 ? -15.251 5.495 18.384 1.00 96.44 290 ILE A N 1
ATOM 2176 C CA . ILE A 1 290 ? -15.590 4.494 17.370 1.00 96.44 290 ILE A CA 1
ATOM 2177 C C . ILE A 1 290 ? -15.944 5.199 16.062 1.00 96.44 290 ILE A C 1
ATOM 2179 O O . ILE A 1 290 ? -15.360 4.852 15.042 1.00 96.44 290 ILE A O 1
ATOM 2183 N N . ASP A 1 291 ? -16.779 6.240 16.106 1.00 94.75 291 ASP A N 1
ATOM 2184 C CA . ASP A 1 291 ? -17.143 7.031 14.922 1.00 94.75 291 ASP A CA 1
ATOM 2185 C C . ASP A 1 291 ? -15.900 7.618 14.241 1.00 94.75 291 ASP A C 1
ATOM 2187 O O . ASP A 1 291 ? -15.684 7.431 13.046 1.00 94.75 291 ASP A O 1
ATOM 2191 N N . THR A 1 292 ? -15.008 8.233 15.027 1.00 96.94 292 THR A N 1
ATOM 2192 C CA . THR A 1 292 ? -13.720 8.727 14.509 1.00 96.94 292 THR A CA 1
ATOM 2193 C C . THR A 1 292 ? -12.877 7.590 13.913 1.00 96.94 292 THR A C 1
ATOM 2195 O O . THR A 1 292 ? -12.198 7.778 12.907 1.00 96.94 292 THR A O 1
ATOM 2198 N N . GLY A 1 293 ? -12.896 6.405 14.529 1.00 97.31 293 GLY A N 1
ATOM 2199 C CA . GLY A 1 293 ? -12.179 5.233 14.030 1.00 97.31 293 GLY A CA 1
ATOM 2200 C C . GLY A 1 293 ? -12.721 4.730 12.692 1.00 97.31 293 GLY A C 1
ATOM 2201 O O . GLY A 1 293 ? -11.931 4.350 11.833 1.00 97.31 293 GLY A O 1
ATOM 2202 N N . ILE A 1 294 ? -14.041 4.763 12.496 1.00 96.81 294 ILE A N 1
ATOM 2203 C CA . ILE A 1 294 ? -14.685 4.425 11.222 1.00 96.81 294 ILE A CA 1
ATOM 2204 C C . ILE A 1 294 ? -14.249 5.418 10.139 1.00 96.81 294 ILE A C 1
ATOM 2206 O O . ILE A 1 294 ? -13.752 4.978 9.105 1.00 96.81 294 ILE A O 1
ATOM 2210 N N . ASP A 1 295 ? -14.315 6.727 10.404 1.00 97.31 295 ASP A N 1
ATOM 2211 C CA . ASP A 1 295 ? -13.874 7.767 9.458 1.00 97.31 295 ASP A CA 1
ATOM 2212 C C . ASP A 1 295 ? -12.399 7.578 9.029 1.00 97.31 295 ASP A C 1
ATOM 2214 O O . ASP A 1 295 ? -12.032 7.745 7.857 1.00 97.31 295 ASP A O 1
ATOM 2218 N N . GLU A 1 296 ? -11.521 7.215 9.973 1.00 97.88 296 GLU A N 1
ATOM 2219 C CA . GLU A 1 296 ? -10.107 6.928 9.695 1.00 97.88 296 GLU A CA 1
ATOM 2220 C C . GLU A 1 296 ? -9.926 5.671 8.826 1.00 97.88 296 GLU A C 1
ATOM 2222 O O . GLU A 1 296 ? -9.081 5.665 7.924 1.00 97.88 296 GLU A O 1
ATOM 2227 N N . ILE A 1 297 ? -10.714 4.616 9.064 1.00 98.00 297 ILE A N 1
ATOM 2228 C CA . ILE A 1 297 ? -10.681 3.380 8.268 1.00 98.00 297 ILE A CA 1
ATOM 2229 C C . ILE A 1 297 ? -11.216 3.625 6.852 1.00 98.00 297 ILE A C 1
ATOM 2231 O O . ILE A 1 297 ? -10.608 3.152 5.891 1.00 98.00 297 ILE A O 1
ATOM 2235 N N . GLU A 1 298 ? -12.299 4.389 6.699 1.00 96.38 298 GLU A N 1
ATOM 2236 C CA . GLU A 1 298 ? -12.836 4.773 5.388 1.00 96.38 298 GLU A CA 1
ATOM 2237 C C . GLU A 1 298 ? -11.810 5.584 4.589 1.00 96.38 298 GLU A C 1
ATOM 2239 O O . GLU A 1 298 ? -11.537 5.277 3.430 1.00 96.38 298 GLU A O 1
ATOM 2244 N N . THR A 1 299 ? -11.131 6.535 5.238 1.00 97.88 299 THR A N 1
ATOM 2245 C CA . THR A 1 299 ? -10.030 7.281 4.611 1.00 97.88 299 THR A CA 1
ATOM 2246 C C . THR A 1 299 ? -8.894 6.348 4.169 1.00 97.88 299 THR A C 1
ATOM 2248 O O . THR A 1 299 ? -8.281 6.550 3.119 1.00 97.88 299 THR A O 1
ATOM 2251 N N . ALA A 1 300 ? -8.571 5.318 4.957 1.00 97.88 300 ALA A N 1
ATOM 2252 C CA . ALA A 1 300 ? -7.573 4.325 4.568 1.00 97.88 300 ALA A CA 1
ATOM 2253 C C . ALA A 1 300 ? -8.027 3.493 3.356 1.00 97.88 300 ALA A C 1
ATOM 2255 O O . ALA A 1 300 ? -7.206 3.223 2.480 1.00 97.88 300 ALA A O 1
ATOM 2256 N N . ALA A 1 301 ? -9.311 3.133 3.281 1.00 97.25 301 ALA A N 1
ATOM 2257 C CA . ALA A 1 301 ? -9.891 2.438 2.136 1.00 97.25 301 ALA A CA 1
ATOM 2258 C C . ALA A 1 301 ? -9.826 3.290 0.855 1.00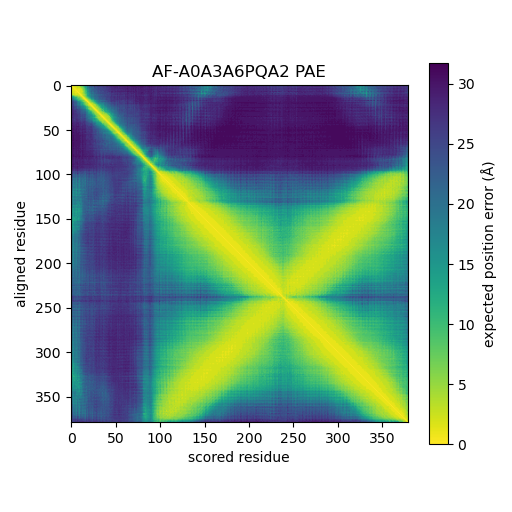 97.25 301 ALA A C 1
ATOM 2260 O O . ALA A 1 301 ? -9.384 2.795 -0.179 1.00 97.25 301 ALA A O 1
ATOM 2261 N N . ASP A 1 302 ? -10.157 4.582 0.937 1.00 97.38 302 ASP A N 1
ATOM 2262 C CA . ASP A 1 302 ? -10.052 5.511 -0.197 1.00 97.38 302 ASP A CA 1
ATOM 2263 C C . ASP A 1 302 ? -8.607 5.626 -0.716 1.00 97.38 302 ASP A C 1
ATOM 2265 O O . ASP A 1 302 ? -8.363 5.576 -1.922 1.00 97.38 302 ASP A O 1
ATOM 2269 N N . ASN A 1 303 ? -7.625 5.714 0.190 1.00 98.06 303 ASN A N 1
ATOM 2270 C CA . ASN A 1 303 ? -6.210 5.750 -0.192 1.00 98.06 303 ASN A CA 1
ATOM 2271 C C . ASN A 1 303 ? -5.761 4.454 -0.890 1.00 98.06 303 ASN A C 1
ATOM 2273 O O . ASN A 1 303 ? -4.927 4.499 -1.792 1.00 98.06 303 ASN A O 1
ATOM 2277 N N . LEU A 1 304 ? -6.278 3.293 -0.473 1.00 97.69 304 LEU A N 1
ATOM 2278 C CA . LEU A 1 304 ? -5.974 2.011 -1.116 1.00 97.69 304 LEU A CA 1
ATOM 2279 C C . LEU A 1 304 ? -6.570 1.930 -2.527 1.00 97.69 304 LEU A C 1
ATOM 2281 O O . LEU A 1 304 ? -5.890 1.458 -3.439 1.00 97.69 304 LEU A O 1
ATOM 2285 N N . ALA A 1 305 ? -7.766 2.484 -2.728 1.00 95.81 305 ALA A N 1
ATOM 2286 C CA . ALA A 1 305 ? -8.368 2.599 -4.052 1.00 95.81 305 ALA A CA 1
ATOM 2287 C C . ALA A 1 305 ? -7.543 3.511 -4.984 1.00 95.81 305 ALA A C 1
ATOM 2289 O O . ALA A 1 305 ? -7.309 3.159 -6.141 1.00 95.81 305 ALA A O 1
ATOM 2290 N N . GLU A 1 306 ? -7.035 4.644 -4.484 1.00 97.88 306 GLU A N 1
ATOM 2291 C CA . GLU A 1 306 ? -6.146 5.538 -5.251 1.00 97.88 306 GLU A CA 1
ATOM 2292 C C . GLU A 1 306 ? -4.798 4.867 -5.587 1.00 97.88 306 GLU A C 1
ATOM 2294 O O . GLU A 1 306 ? -4.239 5.060 -6.673 1.00 97.88 306 GLU A O 1
ATOM 2299 N N . ILE A 1 307 ? -4.279 4.025 -4.685 1.00 97.50 307 ILE A N 1
ATOM 2300 C CA . ILE A 1 307 ? -3.096 3.196 -4.950 1.00 97.50 307 ILE A CA 1
ATOM 2301 C C . ILE A 1 307 ? -3.375 2.201 -6.082 1.00 97.50 307 ILE A C 1
ATOM 2303 O O . ILE A 1 307 ? -2.546 2.079 -6.982 1.00 97.50 307 ILE A O 1
ATOM 2307 N N . ASN A 1 308 ? -4.526 1.524 -6.072 1.00 95.81 308 ASN A N 1
ATOM 2308 C CA . ASN A 1 308 ? -4.926 0.612 -7.148 1.00 95.81 308 ASN A CA 1
ATOM 2309 C C . ASN A 1 308 ? -5.015 1.329 -8.506 1.00 95.81 308 ASN A C 1
ATOM 2311 O O . ASN A 1 308 ? -4.446 0.850 -9.486 1.00 95.81 308 ASN A O 1
ATOM 2315 N N . GLU A 1 309 ? -5.629 2.516 -8.558 1.00 96.56 309 GLU A N 1
ATOM 2316 C CA . GLU A 1 309 ? -5.670 3.333 -9.782 1.00 96.56 309 GLU A CA 1
ATOM 2317 C C . GLU A 1 309 ? -4.258 3.705 -10.267 1.00 96.56 309 GLU A C 1
ATOM 2319 O O . GLU A 1 309 ? -3.936 3.569 -11.448 1.00 96.56 309 GLU A O 1
ATOM 2324 N N . SER A 1 310 ? -3.371 4.091 -9.347 1.00 97.81 310 SER A N 1
ATOM 2325 C CA . SER A 1 310 ? -1.974 4.398 -9.675 1.00 97.81 310 SER A CA 1
ATOM 2326 C C . SER A 1 310 ? -1.218 3.183 -10.233 1.00 97.81 310 SER A C 1
ATOM 2328 O O . SER A 1 310 ? -0.371 3.326 -11.116 1.00 97.81 310 SER A O 1
ATOM 2330 N N . ILE A 1 311 ? -1.506 1.976 -9.739 1.00 96.88 311 ILE A N 1
ATOM 2331 C CA . ILE A 1 311 ? -0.899 0.730 -10.229 1.00 96.88 311 ILE A CA 1
ATOM 2332 C C . ILE A 1 311 ? -1.393 0.393 -11.642 1.00 96.88 311 ILE A C 1
ATOM 2334 O O . ILE A 1 311 ? -0.592 -0.014 -12.492 1.00 96.88 311 ILE A O 1
ATOM 2338 N N . ASP A 1 312 ? -2.673 0.624 -11.933 1.00 93.94 312 ASP A N 1
ATOM 2339 C CA . ASP A 1 312 ? -3.223 0.476 -13.283 1.00 93.94 312 ASP A CA 1
ATOM 2340 C C . ASP A 1 312 ? -2.544 1.439 -14.275 1.00 93.94 312 ASP A C 1
ATOM 2342 O O . ASP A 1 312 ? -2.179 1.045 -15.390 1.00 93.94 312 ASP A O 1
ATOM 2346 N N . GLU A 1 313 ? -2.297 2.690 -13.869 1.00 97.06 313 GLU A N 1
ATOM 2347 C CA . GLU A 1 313 ? -1.558 3.665 -14.682 1.00 97.06 313 GLU A CA 1
ATOM 2348 C C . GLU A 1 313 ? -0.104 3.240 -14.941 1.00 97.06 313 GLU A C 1
ATOM 2350 O O . GLU A 1 313 ? 0.408 3.390 -16.061 1.00 97.06 313 GLU A O 1
ATOM 2355 N N . VAL A 1 314 ? 0.569 2.686 -13.927 1.00 96.31 314 VAL A N 1
ATOM 2356 C CA . VAL A 1 314 ? 1.922 2.128 -14.069 1.00 96.31 314 VAL A CA 1
ATOM 2357 C C . VAL A 1 314 ? 1.911 0.972 -15.064 1.00 96.31 314 VAL A C 1
ATOM 2359 O O . VAL A 1 314 ? 2.716 0.973 -15.995 1.00 96.31 314 VAL A O 1
ATOM 2362 N N . SER A 1 315 ? 0.964 0.044 -14.942 1.00 92.38 315 SER A N 1
ATOM 2363 C CA . SER A 1 315 ? 0.823 -1.105 -15.844 1.00 92.38 315 SER A CA 1
ATOM 2364 C C . SER A 1 315 ? 0.599 -0.661 -17.295 1.00 92.38 315 SER A C 1
ATOM 2366 O O . SER A 1 315 ? 1.259 -1.135 -18.223 1.00 92.38 315 SER A O 1
ATOM 2368 N N . ALA A 1 316 ? -0.263 0.337 -17.513 1.00 93.44 316 ALA A N 1
ATOM 2369 C CA . ALA A 1 316 ? -0.474 0.925 -18.834 1.00 93.44 316 ALA A CA 1
ATOM 2370 C C . ALA A 1 316 ? 0.791 1.606 -19.389 1.00 93.44 316 ALA A C 1
ATOM 2372 O O . ALA A 1 316 ? 1.065 1.538 -20.592 1.00 93.44 316 ALA A O 1
ATOM 2373 N N . SER A 1 317 ? 1.576 2.252 -18.527 1.00 95.69 317 SER A N 1
ATOM 2374 C CA . SER A 1 317 ? 2.845 2.879 -18.905 1.00 95.69 317 SER A CA 1
ATOM 2375 C C . SER A 1 317 ? 3.910 1.840 -19.262 1.00 95.69 317 SER A C 1
ATOM 2377 O O . SER A 1 317 ? 4.646 2.032 -20.230 1.00 95.69 317 SER A O 1
ATOM 2379 N N . LEU A 1 318 ? 3.968 0.710 -18.551 1.00 93.19 318 LEU A N 1
ATOM 2380 C CA . LEU A 1 318 ? 4.882 -0.396 -18.857 1.00 93.19 318 LEU A CA 1
ATOM 2381 C C . LEU A 1 318 ? 4.613 -0.999 -20.236 1.00 93.19 318 LEU A C 1
ATOM 2383 O O . LEU A 1 318 ? 5.564 -1.285 -20.962 1.00 93.19 318 LEU A O 1
ATOM 2387 N N . LEU A 1 319 ? 3.345 -1.111 -20.643 1.00 90.69 319 LEU A N 1
ATOM 2388 C CA . LEU A 1 319 ? 2.992 -1.529 -22.004 1.00 90.69 319 LEU A CA 1
ATOM 2389 C C . LEU A 1 319 ? 3.561 -0.570 -23.058 1.00 90.69 319 LEU A C 1
ATOM 2391 O O . LEU A 1 319 ? 4.160 -1.016 -24.033 1.00 90.69 319 LEU A O 1
ATOM 2395 N N . GLN A 1 320 ? 3.462 0.744 -22.835 1.00 95.31 320 GLN A N 1
ATOM 2396 C CA . GLN A 1 320 ? 4.032 1.742 -23.750 1.00 95.31 320 GLN A CA 1
ATOM 2397 C C . GLN A 1 320 ? 5.563 1.665 -23.810 1.00 95.31 320 GLN A C 1
ATOM 2399 O O . GLN A 1 320 ? 6.149 1.789 -24.886 1.00 95.31 320 GLN A O 1
ATOM 2404 N N . VAL A 1 321 ? 6.227 1.443 -22.669 1.00 95.00 321 VAL A N 1
ATOM 2405 C CA . VAL A 1 321 ? 7.684 1.245 -22.627 1.00 95.00 321 VAL A CA 1
ATOM 2406 C C . VAL A 1 321 ? 8.065 -0.040 -23.358 1.00 95.00 321 VAL A C 1
ATOM 2408 O O . VAL A 1 321 ? 9.045 -0.044 -24.102 1.00 95.00 321 VAL A O 1
ATOM 2411 N N . SER A 1 322 ? 7.291 -1.114 -23.196 1.00 93.31 322 SER A N 1
ATOM 2412 C CA . SER A 1 322 ? 7.512 -2.375 -23.902 1.00 93.31 322 SER A CA 1
ATOM 2413 C C . SER A 1 322 ? 7.424 -2.185 -25.417 1.00 93.31 322 SER A C 1
ATOM 2415 O O . SER A 1 322 ? 8.354 -2.585 -26.120 1.00 93.31 322 SER A O 1
ATOM 2417 N N . ASP A 1 323 ? 6.386 -1.498 -25.902 1.00 93.31 323 ASP A N 1
ATOM 2418 C CA . ASP A 1 323 ? 6.205 -1.186 -27.323 1.00 93.31 323 ASP A CA 1
ATOM 2419 C C . ASP A 1 323 ? 7.371 -0.345 -27.869 1.00 93.31 323 ASP A C 1
ATOM 2421 O O . ASP A 1 323 ? 7.978 -0.697 -28.882 1.00 93.31 323 ASP A O 1
ATOM 2425 N N . ALA A 1 324 ? 7.756 0.723 -27.161 1.00 95.56 324 ALA A N 1
ATOM 2426 C CA . ALA A 1 324 ? 8.887 1.567 -27.550 1.00 95.56 324 ALA A CA 1
ATOM 2427 C C . ALA A 1 324 ? 10.217 0.792 -27.566 1.00 95.56 324 ALA A C 1
ATOM 2429 O O . ALA A 1 324 ? 11.079 1.035 -28.412 1.00 95.56 324 ALA A O 1
ATOM 2430 N N . THR A 1 325 ? 10.387 -0.164 -26.652 1.00 93.38 325 THR A N 1
ATOM 2431 C CA . THR A 1 325 ? 11.578 -1.020 -26.593 1.00 93.38 325 THR A CA 1
ATOM 2432 C C . THR A 1 325 ? 11.607 -2.005 -27.769 1.00 93.38 325 THR A C 1
ATOM 2434 O O . THR A 1 325 ? 12.668 -2.230 -28.355 1.00 93.38 325 THR A O 1
ATOM 2437 N N . ASP A 1 326 ? 10.460 -2.566 -28.169 1.00 90.75 326 ASP A N 1
ATOM 2438 C CA . ASP A 1 326 ? 10.347 -3.408 -29.369 1.00 90.75 326 ASP A CA 1
ATOM 2439 C C . ASP A 1 326 ? 10.638 -2.594 -30.655 1.00 90.75 326 ASP A C 1
ATOM 2441 O O . ASP A 1 326 ? 11.339 -3.093 -31.542 1.00 90.75 326 ASP A O 1
ATOM 2445 N N . GLU A 1 327 ? 10.186 -1.336 -30.748 1.00 95.12 327 GLU A N 1
ATOM 2446 C CA . GLU A 1 327 ? 10.523 -0.424 -31.859 1.00 95.12 327 GLU A CA 1
ATOM 2447 C C . GLU A 1 327 ? 12.023 -0.091 -31.909 1.00 95.12 327 GLU A C 1
ATOM 2449 O O . GLU A 1 327 ? 12.639 -0.126 -32.978 1.00 95.12 327 GLU A O 1
ATOM 2454 N N . GLN A 1 328 ? 12.645 0.185 -30.757 1.00 93.00 328 GLN A N 1
ATOM 2455 C CA . GLN A 1 328 ? 14.091 0.408 -30.671 1.00 93.00 328 GLN A CA 1
ATOM 2456 C C . GLN A 1 328 ? 14.885 -0.822 -31.116 1.00 93.00 328 GLN A C 1
ATOM 2458 O O . GLN A 1 328 ? 15.891 -0.680 -31.816 1.00 93.00 328 GLN A O 1
ATOM 2463 N N . ALA A 1 329 ? 14.431 -2.026 -30.759 1.00 94.31 329 ALA A N 1
ATOM 2464 C CA . ALA A 1 329 ? 15.060 -3.268 -31.195 1.00 94.31 329 ALA A CA 1
ATOM 2465 C C . ALA A 1 329 ? 15.010 -3.423 -32.722 1.00 94.31 329 ALA A C 1
ATOM 2467 O O . ALA A 1 329 ? 16.003 -3.817 -33.333 1.00 94.31 329 ALA A O 1
ATOM 2468 N N . GLU A 1 330 ? 13.877 -3.093 -33.344 1.00 94.56 330 GLU A N 1
ATOM 2469 C CA . GLU A 1 330 ? 13.713 -3.144 -34.799 1.00 94.56 330 GLU A CA 1
ATOM 2470 C C . GLU A 1 330 ? 14.604 -2.121 -35.515 1.00 94.56 330 GLU A C 1
ATOM 2472 O O . GLU A 1 330 ? 15.339 -2.485 -36.431 1.00 94.56 330 GLU A O 1
ATOM 2477 N N . SER A 1 331 ? 14.628 -0.876 -35.037 1.00 95.38 331 SER A N 1
ATOM 2478 C CA . SER A 1 331 ? 15.499 0.177 -35.575 1.00 95.38 331 SER A CA 1
ATOM 2479 C C . SER A 1 331 ? 16.986 -0.179 -35.442 1.00 95.38 331 SER A C 1
ATOM 2481 O O . SER A 1 331 ? 17.761 -0.033 -36.385 1.00 95.38 331 SER A O 1
ATOM 2483 N N . THR A 1 332 ? 17.390 -0.747 -34.303 1.00 93.94 332 THR A N 1
ATOM 2484 C CA . THR A 1 332 ? 18.774 -1.200 -34.078 1.00 93.94 332 THR A CA 1
ATOM 2485 C C . THR A 1 332 ? 19.170 -2.314 -35.053 1.00 93.94 332 THR A C 1
ATOM 2487 O O . THR A 1 332 ? 20.288 -2.323 -35.569 1.00 93.94 332 THR A O 1
ATOM 2490 N N . GLN A 1 333 ? 18.248 -3.234 -35.361 1.00 91.50 333 GLN A N 1
ATOM 2491 C CA . GLN A 1 333 ? 18.465 -4.280 -36.367 1.00 91.50 333 GLN A CA 1
ATOM 2492 C C . GLN A 1 333 ? 18.592 -3.713 -37.783 1.00 91.50 333 GLN A C 1
ATOM 2494 O O . GLN A 1 333 ? 19.415 -4.197 -38.561 1.00 91.50 333 GLN A O 1
ATOM 2499 N N . GLU A 1 334 ? 17.804 -2.694 -38.120 1.00 95.19 334 GLU A N 1
ATOM 2500 C CA . GLU A 1 334 ? 17.906 -2.005 -39.407 1.00 95.19 334 GLU A CA 1
ATOM 2501 C C . GLU A 1 334 ? 19.258 -1.296 -39.548 1.00 95.19 334 GLU A C 1
ATOM 2503 O O . GLU A 1 334 ? 19.937 -1.469 -40.559 1.00 95.19 334 GLU A O 1
ATOM 2508 N N . VAL A 1 335 ? 19.712 -0.593 -38.505 1.00 94.31 335 VAL A N 1
ATOM 2509 C CA . VAL A 1 335 ? 21.040 0.040 -38.479 1.00 94.31 335 VAL A CA 1
ATOM 2510 C C . VAL A 1 335 ? 22.150 -0.996 -38.658 1.00 94.31 335 VAL A C 1
ATOM 2512 O O . VAL A 1 335 ? 23.040 -0.786 -39.478 1.00 94.31 335 VAL A O 1
ATOM 2515 N N . ALA A 1 336 ? 22.079 -2.134 -37.962 1.00 92.19 336 ALA A N 1
ATOM 2516 C CA . ALA A 1 336 ? 23.043 -3.222 -38.137 1.00 92.19 336 ALA A CA 1
ATOM 2517 C C . ALA A 1 336 ? 23.091 -3.718 -39.595 1.00 92.19 336 ALA A C 1
ATOM 2519 O O . ALA A 1 336 ? 24.169 -3.883 -40.161 1.00 92.19 336 ALA A O 1
ATOM 2520 N N . SER A 1 337 ? 21.928 -3.884 -40.233 1.00 93.75 337 SER A N 1
ATOM 2521 C CA . SER A 1 337 ? 21.848 -4.292 -41.640 1.00 93.75 337 SER A CA 1
ATOM 2522 C C . SER A 1 337 ? 22.432 -3.247 -42.597 1.00 93.75 337 SER A C 1
ATOM 2524 O O . SER A 1 337 ? 23.046 -3.620 -43.594 1.00 93.75 337 SER A O 1
ATOM 2526 N N . LEU A 1 338 ? 22.244 -1.954 -42.320 1.00 94.19 338 LEU A N 1
ATOM 2527 C CA . LEU A 1 338 ? 22.814 -0.868 -43.125 1.00 94.19 338 LEU A CA 1
ATOM 2528 C C . LEU A 1 338 ? 24.339 -0.789 -42.984 1.00 94.19 338 LEU A C 1
ATOM 2530 O O . LEU A 1 338 ? 25.026 -0.438 -43.944 1.00 94.19 338 LEU A O 1
ATOM 2534 N N . ILE A 1 339 ? 24.880 -1.122 -41.808 1.00 92.94 339 ILE A N 1
ATOM 2535 C CA . ILE A 1 339 ? 26.328 -1.241 -41.596 1.00 92.94 339 ILE A CA 1
ATOM 2536 C C . ILE A 1 339 ? 26.883 -2.378 -42.450 1.00 92.94 339 ILE A C 1
ATOM 2538 O O . ILE A 1 339 ? 27.849 -2.147 -43.173 1.00 92.94 339 ILE A O 1
ATOM 2542 N N . ASP A 1 340 ? 26.257 -3.558 -42.420 1.00 89.56 340 ASP A N 1
ATOM 2543 C CA . ASP A 1 340 ? 26.668 -4.701 -43.246 1.00 89.56 340 ASP A CA 1
ATOM 2544 C C . ASP A 1 340 ? 26.651 -4.343 -44.745 1.00 89.56 340 ASP A C 1
ATOM 2546 O O . ASP A 1 340 ? 27.631 -4.582 -45.448 1.00 89.56 340 ASP A O 1
ATOM 2550 N N . GLU A 1 341 ? 25.593 -3.679 -45.229 1.00 93.25 341 GLU A N 1
ATOM 2551 C CA . GLU A 1 341 ? 25.510 -3.208 -46.623 1.00 93.25 341 GLU A CA 1
ATOM 2552 C C . GLU A 1 341 ? 26.594 -2.166 -46.955 1.00 93.25 341 GLU A C 1
ATOM 2554 O O . GLU A 1 341 ? 27.156 -2.164 -48.051 1.00 93.25 341 GLU A O 1
ATOM 2559 N N . THR A 1 342 ? 26.932 -1.294 -46.002 1.00 92.25 342 THR A N 1
ATOM 2560 C CA . THR A 1 342 ? 28.008 -0.308 -46.175 1.00 92.25 342 THR A CA 1
ATOM 2561 C C . THR A 1 342 ? 29.375 -0.987 -46.251 1.00 92.25 342 THR A C 1
ATOM 2563 O O . THR A 1 342 ? 30.208 -0.573 -47.054 1.00 92.25 342 THR A O 1
ATOM 2566 N N . VAL A 1 343 ? 29.615 -2.030 -45.449 1.00 89.94 343 VAL A N 1
ATOM 2567 C CA . VAL A 1 343 ? 30.845 -2.835 -45.511 1.00 89.94 343 VAL A CA 1
ATOM 2568 C C . VAL A 1 343 ? 30.972 -3.510 -46.876 1.00 89.94 343 VAL A C 1
ATOM 2570 O O . VAL A 1 343 ? 32.013 -3.367 -47.514 1.00 89.94 343 VAL A O 1
ATOM 2573 N N . ASP A 1 344 ? 29.911 -4.159 -47.362 1.00 89.75 344 ASP A N 1
ATOM 2574 C CA . ASP A 1 344 ? 29.903 -4.785 -48.691 1.00 89.75 344 ASP A CA 1
ATOM 2575 C C . ASP A 1 344 ? 30.180 -3.747 -49.802 1.00 89.75 344 ASP A C 1
ATOM 2577 O O . ASP A 1 344 ? 30.987 -3.979 -50.704 1.00 89.75 344 ASP A O 1
ATOM 2581 N N . GLY A 1 345 ? 29.577 -2.555 -49.710 1.00 90.69 345 GLY A N 1
ATOM 2582 C CA . GLY A 1 345 ? 29.821 -1.460 -50.654 1.00 90.69 345 GLY A CA 1
ATOM 2583 C C . GLY A 1 345 ? 31.251 -0.904 -50.615 1.00 90.69 345 GLY A C 1
ATOM 2584 O O . GLY A 1 345 ? 31.767 -0.452 -51.642 1.00 90.69 345 GLY A O 1
ATOM 2585 N N . LEU A 1 346 ? 31.916 -0.940 -49.456 1.00 90.12 346 LEU A N 1
ATOM 2586 C CA . LEU A 1 346 ? 33.328 -0.571 -49.339 1.00 90.12 346 LEU A CA 1
ATOM 2587 C C . LEU A 1 346 ? 34.241 -1.620 -49.976 1.00 90.12 346 LEU A C 1
ATOM 2589 O O . LEU A 1 346 ? 35.187 -1.230 -50.656 1.00 90.12 346 LEU A O 1
ATOM 2593 N N . ASP A 1 347 ? 33.949 -2.913 -49.825 1.00 88.12 347 ASP A N 1
ATOM 2594 C CA . ASP A 1 347 ? 34.700 -3.991 -50.489 1.00 88.12 347 ASP A CA 1
ATOM 2595 C C . ASP A 1 347 ? 34.609 -3.881 -52.027 1.00 88.12 347 ASP A C 1
ATOM 2597 O O . ASP A 1 347 ? 35.614 -4.018 -52.742 1.00 88.12 347 ASP A O 1
ATOM 2601 N N . ASP A 1 348 ? 33.427 -3.543 -52.551 1.00 89.94 348 ASP A N 1
ATOM 2602 C CA . ASP A 1 348 ? 33.231 -3.241 -53.974 1.00 89.94 348 ASP A CA 1
ATOM 2603 C C . ASP A 1 348 ? 34.042 -2.007 -54.413 1.00 89.94 348 ASP A C 1
ATOM 2605 O O . ASP A 1 348 ? 34.660 -1.998 -55.485 1.00 89.94 348 ASP A O 1
ATOM 2609 N N . ALA A 1 349 ? 34.079 -0.962 -53.581 1.00 88.75 349 ALA A N 1
ATOM 2610 C CA . ALA A 1 349 ? 34.839 0.252 -53.859 1.00 88.75 349 ALA A CA 1
ATOM 2611 C C . ALA A 1 349 ? 36.358 0.005 -53.849 1.00 88.75 349 ALA A C 1
ATOM 2613 O O . ALA A 1 349 ? 37.052 0.515 -54.731 1.00 88.75 349 ALA A O 1
ATOM 2614 N N . VAL A 1 350 ? 36.872 -0.817 -52.926 1.00 89.12 350 VAL A N 1
ATOM 2615 C CA . VAL A 1 350 ? 38.276 -1.271 -52.925 1.00 89.12 350 VAL A CA 1
ATOM 2616 C C . VAL A 1 350 ? 38.599 -1.969 -54.244 1.00 89.12 350 VAL A C 1
ATOM 2618 O O . VAL A 1 350 ? 39.543 -1.578 -54.929 1.00 89.12 350 VAL A O 1
ATOM 2621 N N . SER A 1 351 ? 37.763 -2.924 -54.657 1.00 89.19 351 SER A N 1
ATOM 2622 C CA . SER A 1 351 ? 37.948 -3.664 -55.913 1.00 89.19 351 SER A CA 1
ATOM 2623 C C . SER A 1 351 ? 37.953 -2.740 -57.145 1.00 89.19 351 SER A C 1
ATOM 2625 O O . SER A 1 351 ? 38.720 -2.934 -58.093 1.00 89.19 351 SER A O 1
ATOM 2627 N N . ALA A 1 352 ? 37.112 -1.701 -57.148 1.00 88.50 352 ALA A N 1
ATOM 2628 C CA . ALA A 1 352 ? 37.073 -0.706 -58.219 1.00 88.50 352 ALA A CA 1
ATOM 2629 C C . ALA A 1 352 ? 38.327 0.187 -58.251 1.00 88.50 352 ALA A C 1
ATOM 2631 O O . ALA A 1 352 ? 38.798 0.542 -59.339 1.00 88.50 352 ALA A O 1
ATOM 2632 N N . ILE A 1 353 ? 38.878 0.540 -57.085 1.00 89.56 353 ILE A N 1
ATOM 2633 C CA . ILE A 1 353 ? 40.137 1.286 -56.981 1.00 89.56 353 ILE A CA 1
ATOM 2634 C C . ILE A 1 353 ? 41.297 0.445 -57.505 1.00 89.56 353 ILE A C 1
ATOM 2636 O O . ILE A 1 353 ? 42.037 0.953 -58.340 1.00 89.56 353 ILE A O 1
ATOM 2640 N N . GLU A 1 354 ? 41.411 -0.826 -57.111 1.00 88.00 354 GLU A N 1
ATOM 2641 C CA . GLU A 1 354 ? 42.468 -1.731 -57.596 1.00 88.00 354 GLU A CA 1
ATOM 2642 C C . GLU A 1 354 ? 42.457 -1.844 -59.131 1.00 88.00 354 GLU A C 1
ATOM 2644 O O . GLU A 1 354 ? 43.496 -1.781 -59.790 1.00 88.00 354 GLU A O 1
ATOM 2649 N N . ASN A 1 355 ? 41.269 -1.938 -59.736 1.00 88.88 355 ASN A N 1
ATOM 2650 C CA . ASN A 1 355 ? 41.136 -1.944 -61.193 1.00 88.88 355 ASN A CA 1
ATOM 2651 C C . ASN A 1 355 ? 41.536 -0.595 -61.823 1.00 88.88 355 ASN A C 1
ATOM 2653 O O . ASN A 1 355 ? 42.166 -0.556 -62.879 1.00 88.88 355 ASN A O 1
ATOM 2657 N N . THR A 1 356 ? 41.183 0.524 -61.184 1.00 87.62 356 THR A N 1
ATOM 2658 C CA . THR A 1 356 ? 41.549 1.869 -61.662 1.00 87.62 356 THR A CA 1
ATOM 2659 C C . THR A 1 356 ? 43.053 2.112 -61.552 1.00 87.62 356 THR A C 1
ATOM 2661 O O . THR A 1 356 ? 43.636 2.716 -62.450 1.00 87.62 356 THR A O 1
ATOM 2664 N N . GLU A 1 357 ? 43.689 1.607 -60.497 1.00 88.19 357 GLU A N 1
ATOM 2665 C CA . GLU A 1 357 ? 45.138 1.625 -60.306 1.00 88.19 357 GLU A CA 1
ATOM 2666 C C . GLU A 1 357 ? 45.841 0.844 -61.422 1.00 88.19 357 GLU A C 1
ATOM 2668 O O . GLU A 1 357 ? 46.706 1.399 -62.096 1.00 88.19 357 GLU A O 1
ATOM 2673 N N . ALA A 1 358 ? 45.387 -0.375 -61.734 1.00 87.56 358 ALA A N 1
ATOM 2674 C CA . ALA A 1 358 ? 45.924 -1.164 -62.848 1.00 87.56 358 ALA A CA 1
ATOM 2675 C C . ALA A 1 358 ? 45.782 -0.454 -64.213 1.00 87.56 358 ALA A C 1
ATOM 2677 O O . ALA A 1 358 ? 46.680 -0.510 -65.063 1.00 87.56 358 ALA A O 1
ATOM 2678 N N . VAL A 1 359 ? 44.663 0.245 -64.437 1.00 86.81 359 VAL A N 1
ATOM 2679 C CA . VAL A 1 359 ? 44.463 1.076 -65.636 1.00 86.81 359 VAL A CA 1
ATOM 2680 C C . VAL A 1 359 ? 45.414 2.273 -65.640 1.00 86.81 359 VAL A C 1
ATOM 2682 O O . VAL A 1 359 ? 45.987 2.575 -66.684 1.00 86.81 359 VAL A O 1
ATOM 2685 N N . ALA A 1 360 ? 45.609 2.942 -64.502 1.00 84.50 360 ALA A N 1
ATOM 2686 C CA . ALA A 1 360 ? 46.527 4.071 -64.383 1.00 84.50 360 ALA A CA 1
ATOM 2687 C C . ALA A 1 360 ? 47.986 3.651 -64.637 1.00 84.50 360 ALA A C 1
ATOM 2689 O O . ALA A 1 360 ? 48.700 4.347 -65.358 1.00 84.50 360 ALA A O 1
ATOM 2690 N N . GLU A 1 361 ? 48.411 2.491 -64.129 1.00 85.19 361 GLU A N 1
ATOM 2691 C CA . GLU A 1 361 ? 49.730 1.911 -64.409 1.00 85.19 361 GLU A CA 1
ATOM 2692 C C . GLU A 1 361 ? 49.917 1.613 -65.900 1.00 85.19 361 GLU A C 1
ATOM 2694 O O . GLU A 1 361 ? 50.928 2.002 -66.490 1.00 85.19 361 GLU A O 1
ATOM 2699 N N . THR A 1 362 ? 48.919 0.982 -66.528 1.00 86.69 362 THR A N 1
ATOM 2700 C CA . THR A 1 362 ? 48.934 0.697 -67.972 1.00 86.69 362 THR A CA 1
ATOM 2701 C C . THR A 1 362 ? 49.027 1.992 -68.777 1.00 86.69 362 THR A C 1
ATOM 2703 O O . THR A 1 362 ? 49.855 2.116 -69.673 1.00 86.69 362 THR A O 1
ATOM 2706 N N . HIS A 1 363 ? 48.238 3.002 -68.409 1.00 84.06 363 HIS A N 1
ATOM 2707 C CA . HIS A 1 363 ? 48.242 4.306 -69.062 1.00 84.06 363 HIS A CA 1
ATOM 2708 C C . HIS A 1 363 ? 49.611 4.994 -68.939 1.00 84.06 363 HIS A C 1
ATOM 2710 O O . HIS A 1 363 ? 50.122 5.557 -69.908 1.00 84.06 363 HIS A O 1
ATOM 2716 N N . GLN A 1 364 ? 50.252 4.903 -67.771 1.00 83.44 364 GLN A N 1
ATOM 2717 C CA . GLN A 1 364 ? 51.590 5.444 -67.560 1.00 83.44 364 GLN A CA 1
ATOM 2718 C C . GLN A 1 364 ? 52.653 4.709 -68.391 1.00 83.44 364 GLN A C 1
ATOM 2720 O O . GLN A 1 364 ? 53.586 5.352 -68.884 1.00 83.44 364 GLN A O 1
ATOM 2725 N N . GLN A 1 365 ? 52.512 3.393 -68.568 1.00 85.81 365 GLN A N 1
ATOM 2726 C CA . GLN A 1 365 ? 53.371 2.589 -69.436 1.00 85.81 365 GLN A CA 1
ATOM 2727 C C . GLN A 1 365 ? 53.195 2.969 -70.914 1.00 85.81 365 GLN A C 1
ATOM 2729 O O . GLN A 1 365 ? 54.195 3.218 -71.591 1.00 85.81 365 GLN A O 1
ATOM 2734 N N . ASP A 1 366 ? 51.954 3.094 -71.389 1.00 84.88 366 ASP A N 1
ATOM 2735 C CA . ASP A 1 366 ? 51.637 3.481 -72.769 1.00 84.88 366 ASP A CA 1
ATOM 2736 C C . ASP A 1 366 ? 52.232 4.853 -73.116 1.00 84.88 366 ASP A C 1
ATOM 2738 O O . ASP A 1 366 ? 52.808 5.041 -74.184 1.00 84.88 366 ASP A O 1
ATOM 2742 N N . ILE A 1 367 ? 52.166 5.816 -72.191 1.00 84.88 367 ILE A N 1
ATOM 2743 C CA . ILE A 1 367 ? 52.778 7.142 -72.358 1.00 84.88 367 ILE A CA 1
ATOM 2744 C C . ILE A 1 367 ? 54.298 7.044 -72.545 1.00 84.88 367 ILE A C 1
ATOM 2746 O O . ILE A 1 367 ? 54.866 7.745 -73.388 1.00 84.88 367 ILE A O 1
ATOM 2750 N N . VAL A 1 368 ? 54.973 6.199 -71.757 1.00 85.56 368 VAL A N 1
ATOM 2751 C CA . VAL A 1 368 ? 56.428 5.998 -71.861 1.00 85.56 368 VAL A CA 1
ATOM 2752 C C . VAL A 1 368 ? 56.788 5.351 -73.197 1.00 85.56 368 VAL A C 1
ATOM 2754 O O . VAL A 1 368 ? 57.735 5.791 -73.848 1.00 85.56 368 VAL A O 1
ATOM 2757 N N . GLU A 1 369 ? 56.019 4.352 -73.628 1.00 85.50 369 GLU A N 1
ATOM 2758 C CA . GLU A 1 369 ? 56.221 3.671 -74.907 1.00 85.50 369 GLU A CA 1
ATOM 2759 C C . GLU A 1 369 ? 55.975 4.613 -76.095 1.00 85.50 369 GLU A C 1
ATOM 2761 O O . GLU A 1 369 ? 56.810 4.708 -76.995 1.00 85.50 369 GLU A O 1
ATOM 2766 N N . ILE A 1 370 ? 54.891 5.396 -76.069 1.00 84.56 370 ILE A N 1
ATOM 2767 C CA . ILE A 1 370 ? 54.597 6.408 -77.093 1.00 84.56 370 ILE A CA 1
ATOM 2768 C C . ILE A 1 370 ? 55.729 7.440 -77.166 1.00 84.56 370 ILE A C 1
ATOM 2770 O O . ILE A 1 370 ? 56.154 7.792 -78.265 1.00 84.56 370 ILE A O 1
ATOM 2774 N N . ARG A 1 371 ? 56.258 7.907 -76.027 1.00 81.12 371 ARG A N 1
ATOM 2775 C CA . ARG A 1 371 ? 57.410 8.824 -76.012 1.00 81.12 371 ARG A CA 1
ATOM 2776 C C . ARG A 1 371 ? 58.647 8.216 -76.661 1.00 81.12 371 ARG A C 1
ATOM 2778 O O . ARG A 1 371 ? 59.263 8.882 -77.484 1.00 81.12 371 ARG A O 1
ATOM 2785 N N . GLN A 1 372 ? 58.978 6.966 -76.339 1.00 82.44 372 GLN A N 1
ATOM 2786 C CA . GLN A 1 372 ? 60.112 6.273 -76.958 1.00 82.44 372 GLN A CA 1
ATOM 2787 C C . GLN A 1 372 ? 59.945 6.152 -78.474 1.00 82.44 372 GLN A C 1
ATOM 2789 O O . GLN A 1 372 ? 60.870 6.476 -79.210 1.00 82.44 372 GLN A O 1
ATOM 2794 N N . LEU A 1 373 ? 58.758 5.766 -78.947 1.00 80.94 373 LEU A N 1
ATOM 2795 C CA . LEU A 1 373 ? 58.466 5.670 -80.380 1.00 80.94 373 LEU A CA 1
ATOM 2796 C C . LEU A 1 373 ? 58.555 7.027 -81.089 1.00 80.94 373 LEU A C 1
ATOM 2798 O O . LEU A 1 373 ? 58.994 7.101 -82.235 1.00 80.94 373 LEU A O 1
ATOM 2802 N N . VAL A 1 374 ? 58.131 8.105 -80.425 1.00 77.88 374 VAL A N 1
ATOM 2803 C CA . VAL A 1 374 ? 58.236 9.470 -80.956 1.00 77.88 374 VAL A CA 1
ATOM 2804 C C . VAL A 1 374 ? 59.691 9.919 -81.020 1.00 77.88 374 VAL A C 1
ATOM 2806 O O . VAL A 1 374 ? 60.093 10.469 -82.041 1.00 77.88 374 VAL A O 1
ATOM 2809 N N . ASP A 1 375 ? 60.483 9.655 -79.981 1.00 73.88 375 ASP A N 1
ATOM 2810 C CA . ASP A 1 375 ? 61.908 9.994 -79.942 1.00 73.88 375 ASP A CA 1
ATOM 2811 C C . ASP A 1 375 ? 62.711 9.197 -80.990 1.00 73.88 375 ASP A C 1
ATOM 2813 O O . ASP A 1 375 ? 63.546 9.774 -81.688 1.00 73.88 375 ASP A O 1
ATOM 2817 N N . GLU A 1 376 ? 62.400 7.911 -81.189 1.00 72.25 376 GLU A N 1
ATOM 2818 C CA . GLU A 1 376 ? 63.007 7.059 -82.226 1.00 72.25 376 GLU A CA 1
ATOM 2819 C C . GLU A 1 376 ? 62.687 7.512 -83.661 1.00 72.25 376 GLU A C 1
ATOM 2821 O O . GLU A 1 376 ? 63.472 7.253 -84.568 1.00 72.25 376 GLU A O 1
ATOM 2826 N N . GLN A 1 377 ? 61.557 8.191 -83.900 1.00 64.19 377 GLN A N 1
ATOM 2827 C CA . GLN A 1 377 ? 61.244 8.763 -85.220 1.00 64.19 377 GLN A CA 1
A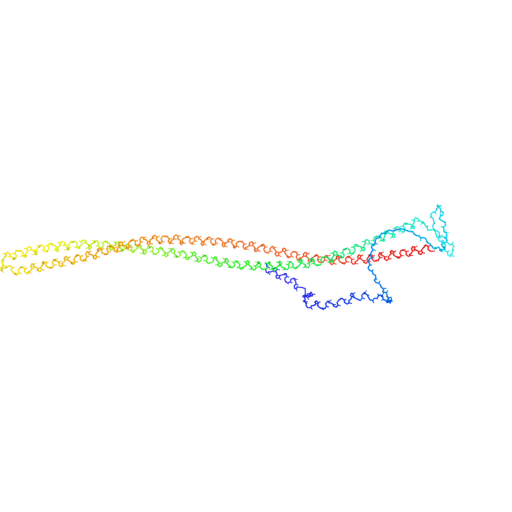TOM 2828 C C . GLN A 1 377 ? 61.933 10.110 -85.493 1.00 64.19 377 GLN A C 1
ATOM 2830 O O . GLN A 1 377 ? 61.909 10.587 -86.633 1.00 64.19 377 GLN A O 1
ATOM 2835 N N . ILE A 1 378 ? 62.506 10.746 -84.466 1.00 60.72 378 ILE A N 1
ATOM 2836 C CA . ILE A 1 378 ? 63.215 12.029 -84.582 1.00 60.72 378 ILE A CA 1
ATOM 2837 C C . ILE A 1 378 ? 64.705 11.823 -84.913 1.00 60.72 378 ILE A C 1
ATOM 2839 O O . ILE A 1 378 ? 65.281 12.687 -85.586 1.00 60.72 378 ILE A O 1
ATOM 2843 N N . GLU A 1 379 ? 65.319 10.721 -84.461 1.00 45.59 379 GLU A N 1
ATOM 2844 C CA . GLU A 1 379 ? 66.676 10.286 -84.866 1.00 45.59 379 GLU A CA 1
ATOM 2845 C C . GLU A 1 379 ? 66.732 9.803 -86.326 1.00 45.59 379 GLU A C 1
ATOM 2847 O O . GLU A 1 379 ? 67.748 10.123 -86.996 1.00 45.59 379 GLU A O 1
#

Solvent-accessible surface area (backbone atoms only — not comparable to full-atom values): 21432 Å² total; per-residue (Å²): 110,74,68,60,55,51,52,47,53,49,61,68,60,72,51,94,81,66,80,80,87,56,85,75,55,65,75,60,57,65,62,58,56,60,63,68,59,59,79,76,75,81,83,89,87,77,82,86,89,83,90,83,89,82,87,86,84,82,86,85,82,90,84,92,89,86,87,90,88,82,90,78,82,86,77,84,84,75,83,89,75,78,66,52,80,45,77,50,100,82,74,56,73,54,80,45,53,46,66,62,53,53,52,51,53,51,50,51,54,51,50,51,52,49,34,52,50,46,50,52,50,45,53,53,50,51,55,54,55,65,57,45,56,65,55,53,53,53,51,51,54,49,51,52,50,52,51,53,51,47,54,50,51,56,50,50,49,53,57,50,50,54,51,40,54,52,49,45,54,51,32,53,53,46,43,52,53,36,52,54,49,47,54,53,49,50,55,50,50,57,52,48,55,52,52,51,54,55,46,52,53,49,48,53,50,43,54,56,49,50,60,49,40,55,51,50,39,54,50,22,52,51,43,28,51,51,17,50,54,41,30,53,53,16,63,71,52,45,88,82,12,55,75,50,27,56,52,17,51,51,47,27,49,53,17,52,53,48,34,56,52,31,54,54,49,50,55,53,42,53,52,49,50,55,54,45,52,56,48,51,59,50,50,54,56,47,51,58,52,49,54,54,49,45,57,53,40,51,54,50,36,52,52,33,52,52,49,42,52,52,40,53,52,48,53,57,48,45,53,52,51,50,53,53,45,53,52,51,52,51,53,50,51,50,52,53,51,53,49,53,53,48,52,54,52,47,56,53,49,50,56,53,42,57,53,50,46,54,50,32,53,50,50,51,49,52,52,53,52,51,50,50,58,53,54,64,71,65,104

Nearest PDB structures (foldseek):
  1qu7-assembly1_A  TM=6.113E-01  e=2.522E-08  Escherichia coli
  8c5v-assembly1_I  TM=5.095E-01  e=7.984E-08  Escherichia coli
  5xg2-assembly1_A  TM=4.604E-01  e=8.943E-04  Pyrococcus yayanosii CH1
  5nnv-assembly1_A  TM=3.176E-01  e=6.211E-03  Bacillus subtilis subsp. subtilis str. 168

Sequence (379 aa):
MRQKIALWKARVDVHPNRHVFDPKDYHRSVAGNAAIEACRSVTTEHRREDLIDPQRGCSVATPDKTCPTAPVTSLNILSGVGLVMSRSSDGETVEIDKASFTQLQDLIAELEQSGQQLGDMVTANNEVIQGYAPTLNEINDEVSNLTATIEEIAATVNDVDEQADEAATLAAHGEESTHDAVEAMHDVTDASETVSSEIEDLQEKAHEIDAIVEVINGIADQTNLLALNASIEAARAGESGDGFAVVADEVKNLAGESQENAETIEEMINAIQASTEETVDSLETMHDRIDTGIDEIETAADNLAEINESIDEVSASLLQVSDATDEQAESTQEVASLIDETVDGLDDAVSAIENTEAVAETHQQDIVEIRQLVDEQIE

Organism: NCBI:txid2216978

pLDDT: mean 77.3, std 25.64, range [22.61, 98.12]

Mean predicted aligned error: 16.45 Å

InterPro domains:
  IPR004089 Methyl-accepting chemotaxis protein (MCP) signalling domain [PF00015] (162-341)
  IPR004089 Methyl-accepting chemotaxis protein (MCP) signalling domain [PS50111] (107-343)
  IPR004089 Methyl-accepting chemotaxis protein (MCP) signalling domain [SM00283] (117-378)
  IPR004090 Chemotaxis methyl-accepting receptor [PR00260] (138-167)
  IPR004090 Chemotaxis methyl-accepting receptor [PR00260] (215-242)
  IPR004090 Chemotaxis methyl-accepting receptor [PR00260] (244-273)
  IPR004090 Chemotaxis methyl-accepting receptor [PR00260] (292-321)

Secondary structure (DSSP, 8-state):
-HHHHHHHHHHHHT-TTS----TTGGGTGGGTHHHHTGGG-SS--S--------------------------------SS--EEEEE-TTS-EEEEEHHHHHHHHHHHHHHHHHHHHHHHHHHHHHHHHHHHHHHHHHHHHHHHHHHHHHHHHHHHHHHHHHHHHHHHHHHHHHHHHHHHHHHHHHHHHHHHHHHHHHHHHHHHHHHHHHHHHHHHHHHHHHHHHHHHHHHHHHHHTGGGTHHHHHHHHHHHHHHHHHHHHHHHHHHHHHHHHHHHHHHHHHHHHHHHHHHHHHHHHHHHHHHHHHHHHHHHHHHHHHHHHHHHHHHHHHHHHHHHHHHHHHHHHHHHHHHHHHHHHHHHHHHHHHHHHHHHHHHHTT-